Protein AF-0000000066939872 (afdb_homodimer)

Radius of gyration: 22.16 Å; Cα contacts (8 Å, |Δi|>4): 1029; chains: 2; bounding box: 64×75×51 Å

Secondary structure (DSSP, 8-state):
---------HHHHHHHH----HHHHHHHHTSHHHHHHHS-TTEEEE--GGGS--TT-TTHIIIIIT-STTS--EEEEEEESSPPPPPBPPTTT-------SSPPPPPSS-SEEEEEEE-SSTTEEETTEE-HHHHHHHHHHHHHHHHHHTTTT--SS-PPEEEEEEEEEE-SPPBSSEEEEEEEEEEEEETTEEEEEEEEE-TT--EEEEEEEEEEEPP-----/---------HHHHHHHH----HHHHHHHHTSHHHHHHHS-TTEEEE--GGGS--TT-TTHIIIIIT-STTS--EEEEEEESSPPPPPBPPTTT-------SSPPPPPSS-SEEEEEEE-SSTTEEETTEE-HHHHHHHHHHHHHHHHHHTTTT--SS-PPEEEEEEEEEE-SPPBSSEEEEEEEEEEEEETTEEEEEEEEE-TT--EEEEEEEEEEE-------

Nearest PDB structures (foldseek):
  4xy6-assembly1_A  TM=8.902E-01  e=1.119E-06  Streptococcus pneumoniae TIGR4
  4zrb-assembly2_G  TM=8.991E-01  e=2.383E-06  Streptococcus pneumoniae TIGR4
  2fs2-assembly1_B  TM=8.727E-01  e=1.257E-06  Escherichia coli
  4xy5-assembly1_A  TM=7.957E-01  e=1.889E-06  Streptococcus pneumoniae TIGR4
  3lbe-assembly1_B  TM=7.464E-01  e=2.838E-06  Streptococcus mutans UA159

InterPro domains:
  IPR006683 Thioesterase domain [PF03061] (129-207)
  IPR029069 HotDog domain superfamily [SSF54637] (110-216)
  IPR052061 Post-transcriptional expression and antimicrobial biosynthesis protein [PTHR47260] (20-222)

Solvent-accessible surface area (backbone atoms only — not comparable to full-atom values): 23692 Å² total; per-residue (Å²): 132,80,78,72,76,69,54,53,28,55,57,54,52,48,48,73,74,43,69,58,60,63,69,33,51,52,55,39,57,72,35,74,79,54,24,53,61,72,66,34,84,62,40,43,80,41,45,50,74,46,57,44,80,44,93,70,28,27,17,24,22,56,32,45,66,41,44,34,74,30,24,32,60,31,66,46,36,29,35,37,65,84,65,72,78,78,50,78,42,62,87,89,65,82,67,86,66,62,91,65,97,61,84,76,86,73,65,97,70,49,44,24,40,32,43,34,34,34,23,52,45,37,40,11,42,38,65,50,18,47,21,68,24,53,56,46,25,52,46,49,52,51,24,48,48,43,55,53,60,58,44,49,71,46,66,38,77,78,55,56,74,40,70,42,32,40,29,37,41,44,70,43,84,52,57,34,59,41,65,38,37,37,40,15,35,75,76,32,27,46,91,55,34,36,34,24,31,28,34,37,22,44,91,86,66,49,65,21,31,37,36,40,37,33,32,36,49,46,80,72,76,65,83,122,130,80,79,72,77,70,54,51,27,52,57,54,51,48,48,72,74,43,71,58,59,63,69,33,51,52,55,40,58,72,35,74,78,55,24,54,61,71,66,33,84,62,40,42,80,40,45,54,73,46,58,44,78,44,94,70,28,26,16,23,21,56,31,45,67,42,42,34,75,30,24,32,61,30,67,46,34,30,32,37,67,83,65,71,78,75,50,78,41,61,87,89,65,81,68,87,66,63,91,63,96,61,84,77,85,73,64,97,70,48,46,23,42,32,44,35,35,33,24,51,45,37,41,10,42,38,66,49,18,48,20,69,25,53,56,46,25,53,44,48,53,50,24,49,48,44,57,53,59,59,44,46,71,44,65,36,76,79,57,57,73,40,70,41,32,39,28,36,42,46,71,44,84,51,56,35,59,40,66,36,37,34,39,13,33,76,77,32,27,46,91,56,32,38,34,24,32,29,33,37,24,43,92,84,64,50,66,22,33,35,38,41,36,34,33,37,49,47,78,72,76,66,82,121

Structure (mmCIF, N/CA/C/O backbone):
data_AF-0000000066939872-model_v1
#
loop_
_entity.id
_entity.type
_entity.pdbx_description
1 polymer 'Thioesterase domain-containing protein'
#
loop_
_atom_site.group_PDB
_atom_site.id
_atom_site.type_symbol
_atom_site.label_atom_id
_atom_site.label_alt_id
_atom_site.label_comp_id
_atom_site.label_asym_id
_atom_site.label_entity_id
_atom_site.label_seq_id
_atom_site.pdbx_PDB_ins_code
_atom_site.Cartn_x
_atom_site.Cartn_y
_atom_site.Cartn_z
_atom_site.occupancy
_atom_site.B_iso_or_equiv
_atom_site.auth_seq_id
_atom_site.auth_comp_id
_atom_site.auth_asym_id
_atom_site.auth_atom_id
_atom_site.pdbx_PDB_model_num
ATOM 1 N N . MET A 1 1 ? 30.75 38.438 13.039 1 26.16 1 MET A N 1
ATOM 2 C CA . MET A 1 1 ? 29.297 38.344 12.945 1 26.16 1 MET A CA 1
ATOM 3 C C . MET A 1 1 ? 28.891 37 12.352 1 26.16 1 MET A C 1
ATOM 5 O O . MET A 1 1 ? 29.172 36.719 11.18 1 26.16 1 MET A O 1
ATOM 9 N N . SER A 1 2 ? 29.047 35.906 13.109 1 29.03 2 SER A N 1
ATOM 10 C CA . SER A 1 2 ? 29.016 34.5 12.773 1 29.03 2 SER A CA 1
ATOM 11 C C . SER A 1 2 ? 27.719 34.125 12.039 1 29.03 2 SER A C 1
ATOM 13 O O . SER A 1 2 ? 26.625 34.5 12.469 1 29.03 2 SER A O 1
ATOM 15 N N . GLU A 1 3 ? 27.703 34.156 10.727 1 31.55 3 GLU A N 1
ATOM 16 C CA . GLU A 1 3 ? 26.594 33.906 9.805 1 31.55 3 GLU A CA 1
ATOM 17 C C . GLU A 1 3 ? 25.766 32.719 10.242 1 31.55 3 GLU A C 1
ATOM 19 O O . GLU A 1 3 ? 26.297 31.594 10.359 1 31.55 3 GLU A O 1
ATOM 24 N N . GLN A 1 4 ? 24.969 32.812 11.359 1 31.42 4 GLN A N 1
ATOM 25 C CA . GLN A 1 4 ? 23.922 31.906 11.82 1 31.42 4 GLN A CA 1
ATOM 26 C C . GLN A 1 4 ? 23.25 31.203 10.641 1 31.42 4 GLN A C 1
ATOM 28 O O . GLN A 1 4 ? 22.484 31.812 9.898 1 31.42 4 GLN A O 1
ATOM 33 N N . HIS A 1 5 ? 23.891 30.46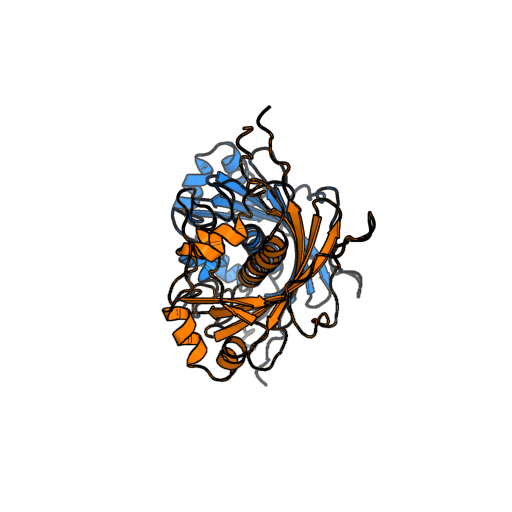9 9.82 1 37.94 5 HIS A N 1
ATOM 34 C CA . HIS A 1 5 ? 23.328 29.641 8.75 1 37.94 5 HIS A CA 1
ATOM 35 C C . HIS A 1 5 ? 22.016 29.016 9.172 1 37.94 5 HIS A C 1
ATOM 37 O O . HIS A 1 5 ? 21.984 28.125 10.031 1 37.94 5 HIS A O 1
ATOM 43 N N . GLY A 1 6 ? 21.031 29.719 9.477 1 40.56 6 GLY A N 1
ATOM 44 C CA . GLY A 1 6 ? 19.672 29.562 9.969 1 40.56 6 GLY A CA 1
ATOM 45 C C . GLY A 1 6 ? 19.062 28.219 9.609 1 40.56 6 GLY A C 1
ATOM 46 O O . GLY A 1 6 ? 19.094 27.812 8.445 1 40.56 6 GLY A O 1
ATOM 47 N N . LYS A 1 7 ? 19.188 27.141 10.414 1 47.28 7 LYS A N 1
ATOM 48 C CA . LYS A 1 7 ? 18.594 25.797 10.492 1 47.28 7 LYS A CA 1
ATOM 49 C C . LYS A 1 7 ? 17.172 25.797 9.93 1 47.28 7 LYS A C 1
ATOM 51 O O . LYS A 1 7 ? 16.234 26.266 10.586 1 47.28 7 LYS A O 1
ATOM 56 N N . THR A 1 8 ? 16.875 26.031 8.625 1 53.91 8 THR A N 1
ATOM 57 C CA . THR A 1 8 ? 15.594 26.25 7.957 1 53.91 8 THR A CA 1
ATOM 58 C C . THR A 1 8 ? 14.68 25.031 8.148 1 53.91 8 THR A C 1
ATOM 60 O O . THR A 1 8 ? 15.141 23.891 8.148 1 53.91 8 THR A O 1
ATOM 63 N N . ASP A 1 9 ? 13.461 25.125 8.812 1 73.62 9 ASP A N 1
ATOM 64 C CA . ASP A 1 9 ? 12.281 24.266 8.891 1 73.62 9 ASP A CA 1
ATOM 65 C C . ASP A 1 9 ? 11.742 23.938 7.504 1 73.62 9 ASP A C 1
ATOM 67 O O . ASP A 1 9 ? 11.047 24.75 6.891 1 73.62 9 ASP A O 1
ATOM 71 N N . PHE A 1 10 ? 12.281 22.891 6.898 1 79.44 10 PHE A N 1
ATOM 72 C CA . PHE A 1 10 ? 11.953 22.5 5.531 1 79.44 10 PHE A CA 1
ATOM 73 C C . PHE A 1 10 ? 10.445 22.547 5.309 1 79.44 10 PHE A C 1
ATOM 75 O O . PHE A 1 10 ? 9.977 23.078 4.301 1 79.44 10 PHE A O 1
ATOM 82 N N . MET A 1 11 ? 9.68 22.094 6.23 1 84.38 11 MET A N 1
ATOM 83 C CA . MET A 1 11 ? 8.234 22.031 6.043 1 84.38 11 MET A CA 1
ATOM 84 C C . MET A 1 11 ? 7.602 23.406 6.148 1 84.38 11 MET A C 1
ATOM 86 O O . MET A 1 11 ? 6.688 23.75 5.395 1 84.38 11 MET A O 1
ATOM 90 N N . ALA A 1 12 ? 8.102 24.141 7.082 1 84.06 12 ALA A N 1
ATOM 91 C CA . ALA A 1 12 ? 7.617 25.516 7.184 1 84.06 12 ALA A CA 1
ATOM 92 C C . ALA A 1 12 ? 7.914 26.297 5.906 1 84.06 12 ALA A C 1
ATOM 94 O O . ALA A 1 12 ? 7.074 27.062 5.426 1 84.06 12 ALA A O 1
ATOM 95 N N . ASP A 1 13 ? 9.109 26.094 5.375 1 86.19 13 ASP A N 1
ATOM 96 C CA . ASP A 1 13 ? 9.5 26.734 4.125 1 86.19 13 ASP A CA 1
ATOM 97 C C . ASP A 1 13 ? 8.617 26.281 2.967 1 86.19 13 ASP A C 1
ATOM 99 O O . ASP A 1 13 ? 8.18 27.094 2.152 1 86.19 13 ASP A O 1
ATOM 103 N N . PHE A 1 14 ? 8.383 25.031 2.938 1 90.06 14 PHE A N 1
ATOM 104 C CA . PHE A 1 14 ? 7.535 24.5 1.881 1 90.06 14 PHE A CA 1
ATOM 105 C C . PHE A 1 14 ? 6.133 25.094 1.952 1 90.06 14 PHE A C 1
ATOM 107 O O . PHE A 1 14 ? 5.605 25.562 0.946 1 90.06 14 PHE A O 1
ATOM 114 N N . ILE A 1 15 ? 5.527 25.078 3.141 1 91.38 15 ILE A N 1
ATOM 115 C CA . ILE A 1 15 ? 4.164 25.547 3.338 1 91.38 15 ILE A CA 1
ATOM 116 C C . ILE A 1 15 ? 4.086 27.047 3.021 1 91.38 15 ILE A C 1
ATOM 118 O O . ILE A 1 15 ? 3.104 27.516 2.441 1 91.38 15 ILE A O 1
ATOM 122 N N . GLY A 1 16 ? 5.082 27.75 3.326 1 91.06 16 GLY A N 1
ATOM 123 C CA . GLY A 1 16 ? 5.105 29.172 3.09 1 91.06 16 GLY A CA 1
ATOM 124 C C . GLY A 1 16 ? 5.305 29.531 1.629 1 91.06 16 GLY A C 1
ATOM 125 O O . GLY A 1 16 ? 4.875 30.609 1.184 1 91.06 16 GLY A O 1
ATOM 126 N N . SER A 1 17 ? 5.922 28.609 0.866 1 93.81 17 SER A N 1
ATOM 127 C CA . SER A 1 17 ? 6.289 28.922 -0.51 1 93.81 17 SER A CA 1
ATOM 128 C C . SER A 1 17 ? 5.336 28.266 -1.502 1 93.81 17 SER A C 1
ATOM 130 O O . SER A 1 17 ? 5.504 28.406 -2.717 1 93.81 17 SER A O 1
ATOM 132 N N . HIS A 1 18 ? 4.395 27.562 -1.016 1 94.81 18 HIS A N 1
ATOM 133 C CA . HIS A 1 18 ? 3.422 26.906 -1.882 1 94.81 18 HIS A CA 1
ATOM 134 C C . HIS A 1 18 ? 1.995 27.234 -1.454 1 94.81 18 HIS A C 1
ATOM 136 O O . HIS A 1 18 ? 1.741 27.516 -0.278 1 94.81 18 HIS A O 1
ATOM 142 N N . SER A 1 19 ? 1.105 27.219 -2.441 1 95.12 19 SER A N 1
ATOM 143 C CA . SER A 1 19 ? -0.31 27.453 -2.17 1 95.12 19 SER A CA 1
ATOM 144 C C . SER A 1 19 ? -1.109 26.156 -2.254 1 95.12 19 SER A C 1
ATOM 146 O O . SER A 1 19 ? -0.688 25.203 -2.908 1 95.12 19 SER A O 1
ATOM 148 N N . ILE A 1 20 ? -2.186 26.156 -1.572 1 96.56 20 ILE A N 1
ATOM 149 C CA . ILE A 1 20 ? -3.107 25.031 -1.704 1 96.56 20 ILE A CA 1
ATOM 150 C C . ILE A 1 20 ? -3.756 25.062 -3.086 1 96.56 20 ILE A C 1
ATOM 152 O O . ILE A 1 20 ? -3.768 26.094 -3.756 1 96.56 20 ILE A O 1
ATOM 156 N N . SER A 1 21 ? -4.227 23.906 -3.564 1 96.19 21 SER A N 1
ATOM 157 C CA . SER A 1 21 ? -4.988 23.844 -4.809 1 96.19 21 SER A CA 1
ATOM 158 C C . SER A 1 21 ? -6.371 24.469 -4.641 1 96.19 21 SER A C 1
ATOM 160 O O . SER A 1 21 ? -7.215 23.938 -3.918 1 96.19 21 SER A O 1
ATOM 162 N N . GLU A 1 22 ? -6.645 25.516 -5.375 1 96.88 22 GLU A N 1
ATOM 163 C CA . GLU A 1 22 ? -7.953 26.156 -5.301 1 96.88 22 GLU A CA 1
ATOM 164 C C . GLU A 1 22 ? -9.039 25.25 -5.883 1 96.88 22 GLU A C 1
ATOM 166 O O . GLU A 1 22 ? -10.18 25.266 -5.41 1 96.88 22 GLU A O 1
ATOM 171 N N . ASP A 1 23 ? -8.664 24.469 -6.883 1 97.75 23 ASP A N 1
ATOM 172 C CA . ASP A 1 23 ? -9.609 23.516 -7.453 1 97.75 23 ASP A CA 1
ATOM 173 C C . ASP A 1 23 ? -10.031 22.469 -6.414 1 97.75 23 ASP A C 1
ATOM 175 O O . ASP A 1 23 ? -11.211 22.156 -6.289 1 97.75 23 ASP A O 1
ATOM 179 N N . ASP A 1 24 ? -9.086 22 -5.676 1 98.38 24 ASP A N 1
ATOM 180 C CA . ASP A 1 24 ? -9.383 21.031 -4.629 1 98.38 24 ASP A CA 1
ATOM 181 C C . ASP A 1 24 ? -10.219 21.656 -3.52 1 98.38 24 ASP A C 1
ATOM 183 O O . ASP A 1 24 ? -11.188 21.062 -3.043 1 98.38 24 ASP A O 1
ATOM 187 N N . ARG A 1 25 ? -9.836 22.859 -3.131 1 98.38 25 ARG A N 1
ATOM 188 C CA . ARG A 1 25 ? -10.578 23.578 -2.098 1 98.38 25 ARG A CA 1
ATOM 189 C C . ARG A 1 25 ? -12.031 23.766 -2.512 1 98.38 25 ARG A C 1
ATOM 191 O O . ARG A 1 25 ? -12.953 23.5 -1.73 1 98.38 25 ARG A O 1
ATOM 198 N N . ARG A 1 26 ? -12.258 24.234 -3.723 1 98.5 26 ARG A N 1
ATOM 199 C CA . ARG A 1 26 ? -13.602 24.484 -4.227 1 98.5 26 ARG A CA 1
ATOM 200 C C . ARG A 1 26 ? -14.406 23.188 -4.285 1 98.5 26 ARG A C 1
ATOM 202 O O . ARG A 1 26 ? -15.594 23.172 -3.945 1 98.5 26 ARG A O 1
ATOM 209 N N . TYR A 1 27 ? -13.75 22.141 -4.715 1 98.69 27 TYR A N 1
ATOM 210 C CA . TYR A 1 27 ? -14.422 20.859 -4.793 1 98.69 27 TYR A CA 1
ATOM 211 C C . TYR A 1 27 ? -14.969 20.438 -3.434 1 98.69 27 TYR A C 1
ATOM 213 O O . TYR A 1 27 ? -16.172 20.172 -3.293 1 98.69 27 TYR A O 1
ATOM 221 N N . PHE A 1 28 ? -14.164 20.422 -2.449 1 98.69 28 PHE A N 1
ATOM 222 C CA . PHE A 1 28 ? -14.57 19.922 -1.145 1 98.69 28 PHE A CA 1
ATOM 223 C C . PHE A 1 28 ? -15.484 20.922 -0.44 1 98.69 28 PHE A C 1
ATOM 225 O O . PHE A 1 28 ? -16.328 20.531 0.367 1 98.69 28 PHE A O 1
ATOM 232 N N . ALA A 1 29 ? -15.336 22.203 -0.708 1 98.44 29 ALA A N 1
ATOM 233 C CA . ALA A 1 29 ? -16.219 23.219 -0.144 1 98.44 29 ALA A CA 1
ATOM 234 C C . ALA A 1 29 ? -17.641 23.062 -0.675 1 98.44 29 ALA A C 1
ATOM 236 O O . ALA A 1 29 ? -18.609 23.5 -0.04 1 98.44 29 ALA A O 1
ATOM 237 N N . SER A 1 30 ? -17.828 22.438 -1.832 1 98.44 30 SER A N 1
ATOM 238 C CA . SER A 1 30 ? -19.125 22.312 -2.49 1 98.44 30 SER A CA 1
ATOM 239 C C . SER A 1 30 ? -19.922 21.141 -1.922 1 98.44 30 SER A C 1
ATOM 241 O O . SER A 1 30 ? -21.094 20.969 -2.242 1 98.44 30 SER A O 1
ATOM 243 N N . ILE A 1 31 ? -19.328 20.344 -1.136 1 97.94 31 ILE A N 1
ATOM 244 C CA . ILE A 1 31 ? -19.953 19.156 -0.543 1 97.94 31 ILE A CA 1
ATOM 245 C C . ILE A 1 31 ? -20.172 19.391 0.95 1 97.94 31 ILE A C 1
ATOM 247 O O . ILE A 1 31 ? -19.234 19.719 1.681 1 97.94 31 ILE A O 1
ATOM 251 N N . GLU A 1 32 ? -21.297 19.156 1.465 1 97.25 32 GLU A N 1
ATOM 252 C CA . GLU A 1 32 ? -21.688 19.531 2.814 1 97.25 32 GLU A CA 1
ATOM 253 C C . GLU A 1 32 ? -20.797 18.891 3.863 1 97.25 32 GLU A C 1
ATOM 255 O O . GLU A 1 32 ? -20.234 19.578 4.711 1 97.25 32 GLU A O 1
ATOM 260 N N . TRP A 1 33 ? -20.609 17.594 3.816 1 97.12 33 TRP A N 1
ATOM 261 C CA . TRP A 1 33 ? -19.922 16.922 4.918 1 97.12 33 TRP A CA 1
ATOM 262 C C . TRP A 1 33 ? -18.422 17.219 4.895 1 97.12 33 TRP A C 1
ATOM 264 O O . TRP A 1 33 ? -17.781 17.234 5.938 1 97.12 33 TRP A O 1
ATOM 274 N N . THR A 1 34 ? -17.828 17.422 3.668 1 97.81 34 THR A N 1
ATOM 275 C CA . THR A 1 34 ? -16.406 17.75 3.627 1 97.81 34 THR A CA 1
ATOM 276 C C . THR A 1 34 ? -16.172 19.219 3.971 1 97.81 34 THR A C 1
ATOM 278 O O . THR A 1 34 ? -15.164 19.562 4.582 1 97.81 34 THR A O 1
ATOM 281 N N . ASN A 1 35 ? -17.094 20.109 3.65 1 97.62 35 ASN A N 1
ATOM 282 C CA . ASN A 1 35 ? -16.969 21.531 3.928 1 97.62 35 ASN A CA 1
ATOM 283 C C . ASN A 1 35 ? -16.875 21.797 5.426 1 97.62 35 ASN A C 1
ATOM 285 O O . ASN A 1 35 ? -16.297 22.812 5.844 1 97.62 35 ASN A O 1
ATOM 289 N N . LYS A 1 36 ? -17.438 20.953 6.199 1 96.25 36 LYS A N 1
ATOM 290 C CA . LYS A 1 36 ? -17.375 21.094 7.652 1 96.25 36 LYS A CA 1
ATOM 291 C C . LYS A 1 36 ? -15.922 21.125 8.133 1 96.25 36 LYS A C 1
ATOM 293 O O . LYS A 1 36 ? -15.602 21.828 9.094 1 96.25 36 LYS A O 1
ATOM 298 N N . TYR A 1 37 ? -15.07 20.391 7.477 1 95.88 37 TYR A N 1
ATOM 299 C CA . TYR A 1 37 ? -13.664 20.344 7.867 1 95.88 37 TYR A CA 1
ATOM 300 C C . TYR A 1 37 ? -12.914 21.578 7.383 1 95.88 37 TYR A C 1
ATOM 302 O O . TYR A 1 37 ? -12.047 22.094 8.086 1 95.88 37 TYR A O 1
ATOM 310 N N . LEU A 1 38 ? -13.328 22.094 6.262 1 96.75 38 LEU A N 1
ATOM 311 C CA . LEU A 1 38 ? -12.727 23.312 5.73 1 96.75 38 LEU A CA 1
ATOM 312 C C . LEU A 1 38 ? -13.086 24.516 6.59 1 96.75 38 LEU A C 1
ATOM 314 O O . LEU A 1 38 ? -12.281 25.438 6.746 1 96.75 38 LEU A O 1
ATOM 318 N N . ALA A 1 39 ? -14.234 24.453 7.164 1 96.88 39 ALA A N 1
ATOM 319 C CA . ALA A 1 39 ? -14.758 25.578 7.926 1 96.88 39 ALA A CA 1
ATOM 320 C C . ALA A 1 39 ? -14.344 25.5 9.391 1 96.88 39 ALA A C 1
ATOM 322 O O . ALA A 1 39 ? -14.586 26.422 10.164 1 96.88 39 ALA A O 1
ATOM 323 N N . ASP A 1 40 ? -13.805 24.359 9.773 1 97.06 40 ASP A N 1
ATOM 324 C CA . ASP A 1 40 ? -13.391 24.188 11.164 1 97.06 40 ASP A CA 1
ATOM 325 C C . ASP A 1 40 ? -12.258 25.141 11.523 1 97.06 40 ASP A C 1
ATOM 327 O O . ASP A 1 40 ? -11.172 25.062 10.945 1 97.06 40 ASP A O 1
ATOM 331 N N . PRO A 1 41 ? -12.438 26.062 12.492 1 97.38 41 PRO A N 1
ATOM 332 C CA . PRO A 1 41 ? -11.422 27.078 12.797 1 97.38 41 PRO A CA 1
ATOM 333 C C . PRO A 1 41 ? -10.18 26.5 13.461 1 97.38 41 PRO A C 1
ATOM 335 O O . PRO A 1 41 ? -9.156 27.172 13.57 1 97.38 41 PRO A O 1
ATOM 338 N N . LEU A 1 42 ? -10.211 25.266 13.891 1 97.56 42 LEU A N 1
ATOM 339 C CA . LEU A 1 42 ? -9.07 24.641 14.547 1 97.56 42 LEU A CA 1
ATOM 340 C C . LEU A 1 42 ? -8.031 24.203 13.523 1 97.56 42 LEU A C 1
ATOM 342 O O . LEU A 1 42 ? -6.887 23.906 13.891 1 97.56 42 LEU A O 1
ATOM 346 N N . TYR A 1 43 ? -8.469 24.141 12.266 1 97.81 43 TYR A N 1
ATOM 347 C CA . TYR A 1 43 ? -7.586 23.609 11.234 1 97.81 43 TYR A CA 1
ATOM 348 C C . TYR A 1 43 ? -7.266 24.672 10.188 1 97.81 43 TYR A C 1
ATOM 350 O O . TYR A 1 43 ? -8.016 25.641 10.031 1 97.81 43 TYR A O 1
ATOM 358 N N . LYS A 1 44 ? -6.156 24.547 9.508 1 97 44 LYS A N 1
ATOM 359 C CA . LYS A 1 44 ? -5.789 25.344 8.352 1 97 44 LYS A CA 1
ATOM 360 C C . LYS A 1 44 ? -5.395 24.469 7.168 1 97 44 LYS A C 1
ATOM 362 O O . LYS A 1 44 ? -4.766 23.422 7.348 1 97 44 LYS A O 1
ATOM 367 N N . ALA A 1 45 ? -5.812 24.844 5.996 1 97.94 45 ALA A N 1
ATOM 368 C CA . ALA A 1 45 ? -5.41 24.141 4.789 1 97.94 45 ALA A CA 1
ATOM 369 C C . ALA A 1 45 ? -3.939 24.391 4.469 1 97.94 45 ALA A C 1
ATOM 371 O O . ALA A 1 45 ? -3.451 25.5 4.605 1 97.94 45 ALA A O 1
ATOM 372 N N . ILE A 1 46 ? -3.238 23.375 4.125 1 96.81 46 ILE A N 1
ATOM 373 C CA . ILE A 1 46 ? -1.834 23.484 3.744 1 96.81 46 ILE A CA 1
ATOM 374 C C . ILE A 1 46 ? -1.599 22.766 2.422 1 96.81 46 ILE A C 1
ATOM 376 O O . ILE A 1 46 ? -2.365 21.875 2.051 1 96.81 46 ILE A O 1
ATOM 380 N N . PRO A 1 47 ? -0.584 23.203 1.688 1 96.5 47 PRO A N 1
ATOM 381 C CA . PRO A 1 47 ? -0.225 22.406 0.514 1 96.5 47 PRO A CA 1
ATOM 382 C C . PRO A 1 47 ? 0.231 20.984 0.88 1 96.5 47 PRO A C 1
ATOM 384 O O . PRO A 1 47 ? 0.874 20.797 1.914 1 96.5 47 PRO A O 1
ATOM 387 N N . THR A 1 48 ? -0.137 20.047 0.086 1 95.38 48 THR A N 1
ATOM 388 C CA . THR A 1 48 ? 0.261 18.672 0.318 1 95.38 48 THR A CA 1
ATOM 389 C C . THR A 1 48 ? 1.616 18.375 -0.323 1 95.38 48 THR A C 1
ATOM 391 O O . THR A 1 48 ? 1.741 18.375 -1.549 1 95.38 48 THR A O 1
ATOM 394 N N . PHE A 1 49 ? 2.572 18.062 0.468 1 93.31 49 PHE A N 1
ATOM 395 C CA . PHE A 1 49 ? 3.961 17.938 0.038 1 93.31 49 PHE A CA 1
ATOM 396 C C . PHE A 1 49 ? 4.082 16.953 -1.118 1 93.31 49 PHE A C 1
ATOM 398 O O . PHE A 1 49 ? 4.723 17.25 -2.131 1 93.31 49 PHE A O 1
ATOM 405 N N . SER A 1 50 ? 3.395 15.836 -1.042 1 96.25 50 SER A N 1
ATOM 406 C CA . SER A 1 50 ? 3.58 14.75 -1.997 1 96.25 50 SER A CA 1
ATOM 407 C C . SER A 1 50 ? 2.799 15 -3.281 1 96.25 50 SER A C 1
ATOM 409 O O . SER A 1 50 ? 2.93 14.25 -4.25 1 96.25 50 SER A O 1
ATOM 411 N N . ARG A 1 51 ? 1.979 16.047 -3.326 1 97.44 51 ARG A N 1
ATOM 412 C CA . ARG A 1 51 ? 1.219 16.375 -4.527 1 97.44 51 ARG A CA 1
ATOM 413 C C . ARG A 1 51 ? 1.952 17.406 -5.375 1 97.44 51 ARG A C 1
ATOM 415 O O . ARG A 1 51 ? 1.475 17.797 -6.445 1 97.44 51 ARG A O 1
ATOM 422 N N . THR A 1 52 ? 3.125 17.781 -4.922 1 95 52 THR A N 1
ATOM 423 C CA . THR A 1 52 ? 3.986 18.688 -5.676 1 95 52 THR A CA 1
ATOM 424 C C . THR A 1 52 ? 5.078 17.906 -6.406 1 95 52 THR A C 1
ATOM 426 O O . THR A 1 52 ? 5.844 17.172 -5.781 1 95 52 THR A O 1
ATOM 429 N N . LEU A 1 53 ? 5.156 18.109 -7.66 1 94.44 53 LEU A N 1
ATOM 430 C CA . LEU A 1 53 ? 6.172 17.438 -8.453 1 94.44 53 LEU A CA 1
ATOM 431 C C . LEU A 1 53 ? 7.559 17.984 -8.148 1 94.44 53 LEU A C 1
ATOM 433 O O . LEU A 1 53 ? 7.734 19.203 -8.008 1 94.44 53 LEU A O 1
ATOM 437 N N . LYS A 1 54 ? 8.484 17.156 -8.008 1 93 54 LYS A N 1
ATOM 438 C CA . LYS A 1 54 ? 9.883 17.5 -7.758 1 93 54 LYS A CA 1
ATOM 439 C C . LYS A 1 54 ? 10.781 17.016 -8.891 1 93 54 LYS A C 1
ATOM 441 O O . LYS A 1 54 ? 10.547 15.945 -9.461 1 93 54 LYS A O 1
ATOM 446 N N . ASP A 1 55 ? 11.828 17.688 -9.133 1 93.69 55 ASP A N 1
ATOM 447 C CA . ASP A 1 55 ? 12.75 17.359 -10.211 1 93.69 55 ASP A CA 1
ATOM 448 C C . ASP A 1 55 ? 13.461 16.031 -9.953 1 93.69 55 ASP A C 1
ATOM 450 O O . ASP A 1 55 ? 13.844 15.328 -10.891 1 93.69 55 ASP A O 1
ATOM 454 N N . THR A 1 56 ? 13.57 15.633 -8.75 1 92.75 56 THR A N 1
ATOM 455 C CA . THR A 1 56 ? 14.297 14.43 -8.375 1 92.75 56 THR A CA 1
ATOM 456 C C . THR A 1 56 ? 13.453 13.188 -8.648 1 92.75 56 THR A C 1
ATOM 458 O O . THR A 1 56 ? 13.961 12.062 -8.594 1 92.75 56 THR A O 1
ATOM 461 N N . GLY A 1 57 ? 12.117 13.352 -8.961 1 93.56 57 GLY A N 1
ATOM 462 C CA . GLY A 1 57 ? 11.203 12.234 -9.117 1 93.56 57 GLY A CA 1
ATOM 463 C C . GLY A 1 57 ? 10.531 11.828 -7.816 1 93.56 57 GLY A C 1
ATOM 464 O O . GLY A 1 57 ? 9.633 10.984 -7.812 1 93.56 57 GLY A O 1
ATOM 465 N N . GLU A 1 58 ? 11.016 12.461 -6.723 1 94.19 58 GLU A N 1
ATOM 466 C CA . GLU A 1 58 ? 10.398 12.203 -5.422 1 94.19 58 GLU A CA 1
ATOM 467 C C . GLU A 1 58 ? 8.898 12.477 -5.457 1 94.19 58 GLU A C 1
ATOM 469 O O . GLU A 1 58 ? 8.461 13.484 -6.02 1 94.19 58 GLU A O 1
ATOM 474 N N . ASP A 1 59 ? 8.086 11.57 -4.895 1 97.12 59 ASP A N 1
ATOM 475 C CA . ASP A 1 59 ? 6.641 11.68 -4.711 1 97.12 59 ASP A CA 1
ATOM 476 C C . ASP A 1 59 ? 5.906 11.609 -6.047 1 97.12 59 ASP A C 1
ATOM 478 O O . ASP A 1 59 ? 4.734 11.984 -6.141 1 97.12 59 ASP A O 1
ATOM 482 N N . TYR A 1 60 ? 6.582 11.164 -7.145 1 98.56 60 TYR A N 1
ATOM 483 C CA . TYR A 1 60 ? 5.953 11.117 -8.461 1 98.56 60 TYR A CA 1
ATOM 484 C C . TYR A 1 60 ? 4.684 10.273 -8.43 1 98.56 60 TYR A C 1
ATOM 486 O O . TYR A 1 60 ? 3.705 10.594 -9.109 1 98.56 60 TYR A O 1
ATOM 494 N N . PHE A 1 61 ? 4.715 9.258 -7.648 1 98.88 61 PHE A N 1
ATOM 495 C CA . PHE A 1 61 ? 3.566 8.359 -7.535 1 98.88 61 PHE A CA 1
ATOM 496 C C . PHE A 1 61 ? 2.316 9.133 -7.129 1 98.88 61 PHE A C 1
ATOM 498 O O . PHE A 1 61 ? 1.296 9.078 -7.82 1 98.88 61 PHE A O 1
ATOM 505 N N . PHE A 1 62 ? 2.32 9.961 -6.094 1 98.75 62 PHE A N 1
ATOM 506 C CA . PHE A 1 62 ? 1.165 10.703 -5.602 1 98.75 62 PHE A CA 1
ATOM 507 C C . PHE A 1 62 ? 0.952 11.977 -6.414 1 98.75 62 PHE A C 1
ATOM 509 O O . PHE A 1 62 ? -0.182 12.43 -6.582 1 98.75 62 PHE A O 1
ATOM 516 N N . ALA A 1 63 ? 2.051 12.539 -6.898 1 98.5 63 ALA A N 1
ATOM 517 C CA . ALA A 1 63 ? 1.957 13.836 -7.562 1 98.5 63 ALA A CA 1
ATOM 518 C C . ALA A 1 63 ? 1.467 13.68 -9 1 98.5 63 ALA A C 1
ATOM 520 O O . ALA A 1 63 ? 0.891 14.617 -9.57 1 98.5 63 ALA A O 1
ATOM 521 N N . ARG A 1 64 ? 1.675 12.438 -9.547 1 98.44 64 ARG A N 1
ATOM 522 C CA . ARG A 1 64 ? 1.367 12.32 -10.969 1 98.44 64 ARG A CA 1
ATOM 523 C C . ARG A 1 64 ? 0.64 11.008 -11.258 1 98.44 64 ARG A C 1
ATOM 525 O O . ARG A 1 64 ? -0.479 11.016 -11.781 1 98.44 64 ARG A O 1
ATOM 532 N N . THR A 1 65 ? 1.144 9.891 -10.938 1 98.88 65 THR A N 1
ATOM 533 C CA . THR A 1 65 ? 0.623 8.594 -11.352 1 98.88 65 THR A CA 1
ATOM 534 C C . THR A 1 65 ? -0.816 8.406 -10.875 1 98.88 65 THR A C 1
ATOM 536 O O . THR A 1 65 ? -1.668 7.934 -11.625 1 98.88 65 THR A O 1
ATOM 539 N N . ILE A 1 66 ? -1.062 8.797 -9.594 1 98.81 66 ILE A N 1
ATOM 540 C CA . ILE A 1 66 ? -2.418 8.578 -9.102 1 98.81 66 ILE A CA 1
ATOM 541 C C . ILE A 1 66 ? -3.109 9.93 -8.883 1 98.81 66 ILE A C 1
ATOM 543 O O . ILE A 1 66 ? -3.98 10.055 -8.023 1 98.81 66 ILE A O 1
ATOM 547 N N . ASN A 1 67 ? -2.658 10.953 -9.539 1 98.56 67 ASN A N 1
ATOM 548 C CA . ASN A 1 67 ? -3.295 12.266 -9.602 1 98.56 67 ASN A CA 1
ATOM 549 C C . ASN A 1 67 ? -4.027 12.477 -10.922 1 98.56 67 ASN A C 1
ATOM 551 O O . ASN A 1 67 ? -3.541 13.195 -11.797 1 98.56 67 ASN A O 1
ATOM 555 N N . SER A 1 68 ? -5.195 11.844 -11.086 1 98.44 68 SER A N 1
ATOM 556 C CA . SER A 1 68 ? -5.984 11.891 -12.312 1 98.44 68 SER A CA 1
ATOM 557 C C . SER A 1 68 ? -7.473 11.727 -12.023 1 98.44 68 SER A C 1
ATOM 559 O O . SER A 1 68 ? -7.855 11.328 -10.922 1 98.44 68 SER A O 1
ATOM 561 N N . PRO A 1 69 ? -8.352 11.961 -12.969 1 98.44 69 PRO A N 1
ATOM 562 C CA . PRO A 1 69 ? -9.797 11.867 -12.742 1 98.44 69 PRO A CA 1
ATOM 563 C C . PRO A 1 69 ? -10.242 10.469 -12.328 1 98.44 69 PRO A C 1
ATOM 565 O O . PRO A 1 69 ? -11.219 10.32 -11.586 1 98.44 69 PRO A O 1
ATOM 568 N N . ASP A 1 70 ? -9.469 9.422 -12.742 1 98.5 70 ASP A N 1
ATOM 569 C CA . ASP A 1 70 ? -9.914 8.062 -12.469 1 98.5 70 ASP A CA 1
ATOM 570 C C . ASP A 1 70 ? -9.148 7.465 -11.281 1 98.5 70 ASP A C 1
ATOM 572 O O . ASP A 1 70 ? -9.328 6.293 -10.953 1 98.5 70 ASP A O 1
ATOM 576 N N . THR A 1 71 ? -8.266 8.234 -10.648 1 98.81 71 THR A N 1
ATOM 577 C CA . THR A 1 71 ? -7.562 7.801 -9.453 1 98.81 71 THR A CA 1
ATOM 578 C C . THR A 1 71 ? -7.891 8.703 -8.273 1 98.81 71 THR A C 1
ATOM 580 O O . THR A 1 71 ? -8.977 8.609 -7.688 1 98.81 71 THR A O 1
ATOM 583 N N . ILE A 1 72 ? -7.055 9.734 -7.957 1 98.88 72 ILE A N 1
ATOM 584 C CA . ILE A 1 72 ? -7.348 10.703 -6.91 1 98.88 72 ILE A CA 1
ATOM 585 C C . ILE A 1 72 ? -7.359 12.109 -7.5 1 98.88 72 ILE A C 1
ATOM 587 O O . ILE A 1 72 ? -6.344 12.812 -7.469 1 98.88 72 ILE A O 1
ATOM 591 N N . PRO A 1 73 ? -8.5 12.539 -7.965 1 98.81 73 PRO A N 1
ATOM 592 C CA . PRO A 1 73 ? -8.555 13.82 -8.664 1 98.81 73 PRO A CA 1
ATOM 593 C C . PRO A 1 73 ? -8.453 15.016 -7.711 1 98.81 73 PRO A C 1
ATOM 595 O O . PRO A 1 73 ? -8.031 16.094 -8.117 1 98.81 73 PRO A O 1
ATOM 598 N N . HIS A 1 74 ? -8.898 14.883 -6.453 1 98.81 74 HIS A N 1
ATOM 599 C CA . HIS A 1 74 ? -8.844 15.969 -5.477 1 98.81 74 HIS A CA 1
ATOM 600 C C . HIS A 1 74 ? -8.281 15.477 -4.145 1 98.81 74 HIS A C 1
ATOM 602 O O . HIS A 1 74 ? -8.664 14.414 -3.658 1 98.81 74 HIS A O 1
ATOM 608 N N . LEU A 1 75 ? -7.41 16.188 -3.637 1 98.81 75 LEU A N 1
ATOM 609 C CA . LEU A 1 75 ? -6.746 15.938 -2.361 1 98.81 75 LEU A CA 1
ATOM 610 C C . LEU A 1 75 ? -6.422 17.25 -1.653 1 98.81 75 LEU A C 1
ATOM 612 O O . LEU A 1 75 ? -5.797 18.141 -2.238 1 98.81 75 LEU A O 1
ATOM 616 N N . LEU A 1 76 ? -6.906 17.438 -0.443 1 98.69 76 LEU A N 1
ATOM 617 C CA . LEU A 1 76 ? -6.664 18.641 0.331 1 98.69 76 LEU A CA 1
ATOM 618 C C . LEU A 1 76 ? -6.258 18.312 1.762 1 98.69 76 LEU A C 1
ATOM 620 O O . LEU A 1 76 ? -6.973 17.578 2.457 1 98.69 76 LEU A O 1
ATOM 624 N N . SER A 1 77 ? -5.109 18.812 2.197 1 98.5 77 SER A N 1
ATOM 625 C CA . SER A 1 77 ? -4.586 18.547 3.535 1 98.5 77 SER A CA 1
ATOM 626 C C . SER A 1 77 ? -4.934 19.688 4.488 1 98.5 77 SER A C 1
ATOM 628 O O . SER A 1 77 ? -4.789 20.859 4.141 1 98.5 77 SER A O 1
ATOM 630 N N . LEU A 1 78 ? -5.387 19.328 5.656 1 98.31 78 LEU A N 1
ATOM 631 C CA . LEU A 1 78 ? -5.629 20.266 6.754 1 98.31 78 LEU A CA 1
ATOM 632 C C . LEU A 1 78 ? -4.785 19.891 7.973 1 98.31 78 LEU A C 1
ATOM 634 O O . LEU A 1 78 ? -4.668 18.719 8.328 1 98.31 78 LEU A O 1
ATOM 638 N N . GLN A 1 79 ? -4.195 20.844 8.547 1 96.94 79 GLN A N 1
ATOM 639 C CA . GLN A 1 79 ? -3.369 20.672 9.742 1 96.94 79 GLN A CA 1
ATOM 640 C C . GLN A 1 79 ? -3.969 21.406 10.938 1 96.94 79 GLN A C 1
ATOM 642 O O . GLN A 1 79 ? -4.469 22.531 10.797 1 96.94 79 GLN A O 1
ATOM 647 N N . LEU A 1 80 ? -3.992 20.766 12.047 1 96.38 80 LEU A N 1
ATOM 648 C CA . LEU A 1 80 ? -4.32 21.469 13.281 1 96.38 80 LEU A CA 1
ATOM 649 C C . LEU A 1 80 ? -3.436 22.688 13.461 1 96.38 80 LEU A C 1
ATOM 651 O O . LEU A 1 80 ? -2.219 22.625 13.273 1 96.38 80 LEU A O 1
ATOM 655 N N . LYS A 1 81 ? -4.027 23.828 13.781 1 94.5 81 LYS A N 1
ATOM 656 C CA . LYS A 1 81 ? -3.279 25.078 13.93 1 94.5 81 LYS A CA 1
ATOM 657 C C . LYS A 1 81 ? -2.338 25.016 15.125 1 94.5 81 LYS A C 1
ATOM 659 O O . LYS A 1 81 ? -1.175 25.422 15.031 1 94.5 81 LYS A O 1
ATOM 664 N N . ASP A 1 82 ? -2.873 24.562 16.234 1 88.75 82 ASP A N 1
ATOM 665 C CA . ASP A 1 82 ? -2.051 24.359 17.422 1 88.75 82 ASP A CA 1
ATOM 666 C C . ASP A 1 82 ? -1.405 22.969 17.406 1 88.75 82 ASP A C 1
ATOM 668 O O . ASP A 1 82 ? -1.859 22.078 18.125 1 88.75 82 ASP A O 1
ATOM 672 N N . TYR A 1 83 ? -0.388 22.844 16.578 1 82.69 83 TYR A N 1
ATOM 673 C CA . TYR A 1 83 ? 0.261 21.547 16.375 1 82.69 83 TYR A CA 1
ATOM 674 C C . TYR A 1 83 ? 1.097 21.172 17.594 1 82.69 83 TYR A C 1
ATOM 676 O O . TYR A 1 83 ? 1.99 21.922 18 1 82.69 83 TYR A O 1
ATOM 684 N N . PRO A 1 84 ? 0.798 20.109 18.203 1 79.38 84 PRO A N 1
ATOM 685 C CA . PRO A 1 84 ? 1.472 19.781 19.453 1 79.38 84 PRO A CA 1
ATOM 686 C C . PRO A 1 84 ? 2.932 19.375 19.25 1 79.38 84 PRO A C 1
ATOM 688 O O . PRO A 1 84 ? 3.318 18.969 18.156 1 79.38 84 PRO A O 1
ATOM 691 N N . ASN A 1 85 ? 3.738 19.5 20.328 1 78.44 85 ASN A N 1
ATOM 692 C CA . ASN A 1 85 ? 5.074 18.922 20.344 1 78.44 85 ASN A CA 1
ATOM 693 C C . ASN A 1 85 ? 5.02 17.406 20.578 1 78.44 85 ASN A C 1
ATOM 695 O O . ASN A 1 85 ? 4.25 16.938 21.422 1 78.44 85 ASN A O 1
ATOM 699 N N . PRO A 1 86 ? 5.738 16.781 19.75 1 76.5 86 PRO A N 1
ATOM 700 C CA . PRO A 1 86 ? 5.652 15.328 19.906 1 76.5 86 PRO A CA 1
ATOM 701 C C . PRO A 1 86 ? 6.141 14.859 21.281 1 76.5 86 PRO A C 1
ATOM 703 O O . PRO A 1 86 ? 7.176 15.32 21.766 1 76.5 86 PRO A O 1
ATOM 706 N N . PRO A 1 87 ? 5.332 14.055 21.938 1 74.25 87 PRO A N 1
ATOM 707 C CA . PRO A 1 87 ? 5.781 13.492 23.203 1 74.25 87 PRO A CA 1
ATOM 708 C C . PRO A 1 87 ? 6.949 12.523 23.031 1 74.25 87 PRO A C 1
ATOM 710 O O . PRO A 1 87 ? 6.922 11.664 22.156 1 74.25 87 PRO A O 1
ATOM 713 N N . GLU A 1 88 ? 8.055 12.805 23.75 1 85.62 88 GLU A N 1
ATOM 714 C CA . GLU A 1 88 ? 9.133 11.812 23.766 1 85.62 88 GLU A CA 1
ATOM 715 C C . GLU A 1 88 ? 8.727 10.57 24.547 1 85.62 88 GLU A C 1
ATOM 717 O O . GLU A 1 88 ? 8.32 10.672 25.703 1 85.62 88 GLU A O 1
ATOM 722 N N . SER A 1 89 ? 8.805 9.438 23.875 1 88.19 89 SER A N 1
ATOM 723 C CA . SER A 1 89 ? 8.484 8.172 24.531 1 88.19 89 SER A CA 1
ATOM 724 C C . SER A 1 89 ? 9.727 7.555 25.172 1 88.19 89 SER A C 1
ATOM 726 O O . SER A 1 89 ? 10.836 7.695 24.656 1 88.19 89 SER A O 1
ATOM 728 N N . PRO A 1 90 ? 9.477 6.941 26.344 1 86.19 90 PRO A N 1
ATOM 729 C CA . PRO A 1 90 ? 10.609 6.215 26.922 1 86.19 90 PRO A CA 1
ATOM 730 C C . PRO A 1 90 ? 11.172 5.156 25.969 1 86.19 90 PRO A C 1
ATOM 732 O O . PRO A 1 90 ? 10.438 4.59 25.156 1 86.19 90 PRO A O 1
ATOM 735 N N . LYS A 1 91 ? 12.445 4.988 26.188 1 85.19 91 LYS A N 1
ATOM 736 C CA . LYS A 1 91 ? 13.148 4.043 25.328 1 85.19 91 LYS A CA 1
ATOM 737 C C . LYS A 1 91 ? 12.484 2.668 25.375 1 85.19 91 LYS A C 1
ATOM 739 O O . LYS A 1 91 ? 12.156 2.16 26.438 1 85.19 91 LYS A O 1
ATOM 744 N N . GLY A 1 92 ? 12.18 2.152 24.203 1 85.25 92 GLY A N 1
ATOM 745 C CA . GLY A 1 92 ? 11.688 0.79 24.094 1 85.25 92 GLY A CA 1
ATOM 746 C C . GLY A 1 92 ? 10.172 0.692 24.188 1 85.25 92 GLY A C 1
ATOM 747 O O . GLY A 1 92 ? 9.609 -0.399 24.078 1 85.25 92 GLY A O 1
ATOM 748 N N . GLN A 1 93 ? 9.469 1.766 24.344 1 83.06 93 GLN A N 1
ATOM 749 C CA . GLN A 1 93 ? 8.023 1.716 24.578 1 83.06 93 GLN A CA 1
ATOM 750 C C . GLN A 1 93 ? 7.25 1.938 23.281 1 83.06 93 GLN A C 1
ATOM 752 O O . GLN A 1 93 ? 6.07 1.586 23.188 1 83.06 93 GLN A O 1
ATOM 757 N N . LEU A 1 94 ? 7.848 2.525 22.391 1 87.94 94 LEU A N 1
ATOM 758 C CA . LEU A 1 94 ? 7.176 2.779 21.125 1 87.94 94 LEU A CA 1
ATOM 759 C C . LEU A 1 94 ? 7.176 1.532 20.25 1 87.94 94 LEU A C 1
ATOM 761 O O . LEU A 1 94 ? 8.219 1.146 19.719 1 87.94 94 LEU A O 1
ATOM 765 N N . LYS A 1 95 ? 6.039 0.871 20.156 1 84.38 95 LYS A N 1
ATOM 766 C CA . LYS A 1 95 ? 5.934 -0.379 19.406 1 84.38 95 LYS A CA 1
ATOM 767 C C . LYS A 1 95 ? 4.691 -0.387 18.531 1 84.38 95 LYS A C 1
ATOM 769 O O . LYS A 1 95 ? 3.652 0.155 18.906 1 84.38 95 LYS A O 1
ATOM 774 N N . LEU A 1 96 ? 4.918 -0.992 17.438 1 84.94 96 LEU A N 1
ATOM 775 C CA . LEU A 1 96 ? 3.775 -1.201 16.562 1 84.94 96 LEU A CA 1
ATOM 776 C C . LEU A 1 96 ? 2.799 -2.203 17.156 1 84.94 96 LEU A C 1
ATOM 778 O O . LEU A 1 96 ? 3.215 -3.217 17.734 1 84.94 96 LEU A O 1
ATOM 782 N N . ARG A 1 97 ? 1.602 -1.796 17.094 1 76.69 97 ARG A N 1
ATOM 783 C CA . ARG A 1 97 ? 0.568 -2.721 17.547 1 76.69 97 ARG A CA 1
ATOM 784 C C . ARG A 1 97 ? 0.14 -3.658 16.422 1 76.69 97 ARG A C 1
ATOM 786 O O . ARG A 1 97 ? 0.267 -3.32 15.242 1 76.69 97 ARG A O 1
ATOM 793 N N . THR A 1 98 ? -0.209 -4.898 16.906 1 65.81 98 THR A N 1
ATOM 794 C CA . THR A 1 98 ? -0.806 -5.805 15.93 1 65.81 98 THR A CA 1
ATOM 795 C C . THR A 1 98 ? -2.299 -5.527 15.773 1 65.81 98 THR A C 1
ATOM 797 O O . THR A 1 98 ? -2.838 -4.625 16.422 1 65.81 98 THR A O 1
ATOM 800 N N . ASN A 1 99 ? -2.924 -6.434 15.094 1 63.97 99 ASN A N 1
ATOM 801 C CA . ASN A 1 99 ? -4.336 -6.328 14.742 1 63.97 99 ASN A CA 1
ATOM 802 C C . ASN A 1 99 ? -5.223 -6.293 15.984 1 63.97 99 ASN A C 1
ATOM 804 O O . ASN A 1 99 ? -4.934 -6.969 16.969 1 63.97 99 ASN A O 1
ATOM 808 N N . HIS A 1 100 ? -6.07 -5.32 15.836 1 72.88 100 HIS A N 1
ATOM 809 C CA . HIS A 1 100 ? -7.027 -5.105 16.906 1 72.88 100 HIS A CA 1
ATOM 810 C C . HIS A 1 100 ? -8.461 -5.273 16.422 1 72.88 100 HIS A C 1
ATOM 812 O O . HIS A 1 100 ? -8.773 -4.941 15.273 1 72.88 100 HIS A O 1
ATOM 818 N N . SER A 1 101 ? -9.281 -5.801 17.219 1 79.88 101 SER A N 1
ATOM 819 C CA . SER A 1 101 ? -10.656 -6.141 16.859 1 79.88 101 SER A CA 1
ATOM 820 C C . SER A 1 101 ? -11.516 -4.891 16.734 1 79.88 101 SER A C 1
ATOM 822 O O . SER A 1 101 ? -12.422 -4.84 15.891 1 79.88 101 SER A O 1
ATOM 824 N N . GLU A 1 102 ? -11.227 -3.865 17.531 1 87.31 102 GLU A N 1
ATOM 825 C CA . GLU A 1 102 ? -12 -2.631 17.484 1 87.31 102 GLU A CA 1
ATOM 826 C C . GLU A 1 102 ? -11.18 -1.489 16.891 1 87.31 102 GLU A C 1
ATOM 828 O O . GLU A 1 102 ? -9.961 -1.452 17.031 1 87.31 102 GLU A O 1
ATOM 833 N N . PRO A 1 103 ? -11.922 -0.644 16.219 1 92.62 103 PRO A N 1
ATOM 834 C CA . PRO A 1 103 ? -11.195 0.523 15.711 1 92.62 103 PRO A CA 1
ATOM 835 C C . PRO A 1 103 ? -10.477 1.301 16.812 1 92.62 103 PRO A C 1
ATOM 837 O O . PRO A 1 103 ? -11 1.422 17.922 1 92.62 103 PRO A O 1
ATOM 840 N N . THR A 1 104 ? -9.336 1.792 16.5 1 94.56 104 THR A N 1
ATOM 841 C CA . THR A 1 104 ? -8.555 2.6 17.438 1 94.56 104 THR A CA 1
ATOM 842 C C . THR A 1 104 ? -9.281 3.904 17.75 1 94.56 104 THR A C 1
ATOM 844 O O . THR A 1 104 ? -9.844 4.543 16.859 1 94.56 104 THR A O 1
ATOM 847 N N . GLU A 1 105 ? -9.281 4.258 18.969 1 94.75 105 GLU A N 1
ATOM 848 C CA . GLU A 1 105 ? -9.891 5.527 19.359 1 94.75 105 GLU A CA 1
ATOM 849 C C . GLU A 1 105 ? -9.109 6.707 18.781 1 94.75 105 GLU A C 1
ATOM 851 O O . GLU A 1 105 ? -7.887 6.773 18.922 1 94.75 105 GLU A O 1
ATOM 856 N N . VAL A 1 106 ? -9.758 7.523 18.141 1 95.88 106 VAL A N 1
ATOM 857 C CA . VAL A 1 106 ? -9.156 8.703 17.531 1 95.88 106 VAL A CA 1
ATOM 858 C C . VAL A 1 106 ? -9.18 9.867 18.531 1 95.88 106 VAL A C 1
ATOM 860 O O . VAL A 1 106 ? -10.141 10.023 19.281 1 95.88 106 VAL A O 1
ATOM 863 N N . PRO A 1 107 ? -8.125 10.719 18.609 1 95.31 107 PRO A N 1
ATOM 864 C CA . PRO A 1 107 ? -8.188 11.922 19.438 1 95.31 107 PRO A CA 1
ATOM 865 C C . PRO A 1 107 ? -9.281 12.891 19 1 95.31 107 PRO A C 1
ATOM 867 O O . PRO A 1 107 ? -9.688 12.883 17.844 1 95.31 107 PRO A O 1
ATOM 870 N N . GLN A 1 108 ? -9.703 13.695 19.922 1 94.56 108 GLN A N 1
ATOM 871 C CA . GLN A 1 108 ? -10.758 14.664 19.656 1 94.56 108 GLN A CA 1
ATOM 872 C C . GLN A 1 108 ? -10.398 15.539 18.453 1 94.56 108 GLN A C 1
ATOM 874 O O . GLN A 1 108 ? -11.266 15.875 17.641 1 94.56 108 GLN A O 1
ATOM 879 N N . HIS A 1 109 ? -9.141 15.875 18.422 1 95.69 109 HIS A N 1
ATOM 880 C CA . HIS A 1 109 ? -8.633 16.688 17.328 1 95.69 109 HIS A CA 1
ATOM 881 C C . HIS A 1 109 ? -7.426 16.047 16.656 1 95.69 109 HIS A C 1
ATOM 883 O O . HIS A 1 109 ? -6.285 16.328 17.031 1 95.69 109 HIS A O 1
ATOM 889 N N . PRO A 1 110 ? -7.723 15.172 15.648 1 96.75 110 PRO A N 1
ATOM 890 C CA . PRO A 1 110 ? -6.566 14.625 14.938 1 96.75 110 PRO A CA 1
ATOM 891 C C . PRO A 1 110 ? -5.652 15.703 14.367 1 96.75 110 PRO A C 1
ATOM 893 O O . PRO A 1 110 ? -6.125 16.781 13.969 1 96.75 110 PRO A O 1
ATOM 896 N N . GLU A 1 111 ? -4.41 15.422 14.336 1 96.38 111 GLU A N 1
ATOM 897 C CA . GLU A 1 111 ? -3.414 16.438 14 1 96.38 111 GLU A CA 1
ATOM 898 C C . GLU A 1 111 ? -3.486 16.812 12.523 1 96.38 111 GLU A C 1
ATOM 900 O O . GLU A 1 111 ? -3.283 17.969 12.164 1 96.38 111 GLU A O 1
ATOM 905 N N . CYS A 1 112 ? -3.689 15.797 11.703 1 97.38 112 CYS A N 1
ATOM 906 C CA . CYS A 1 112 ? -3.816 16.016 10.266 1 97.38 112 CYS A CA 1
ATOM 907 C C . CYS A 1 112 ? -5.094 15.375 9.734 1 97.38 112 CYS A C 1
ATOM 909 O O . CYS A 1 112 ? -5.434 14.25 10.102 1 97.38 112 CYS A O 1
ATOM 911 N N . VAL A 1 113 ? -5.797 16.125 8.938 1 98.19 113 VAL A N 1
ATOM 912 C CA . VAL A 1 113 ? -7.004 15.68 8.25 1 98.19 113 VAL A CA 1
ATOM 913 C C . VAL A 1 113 ? -6.855 15.906 6.746 1 98.19 113 VAL A C 1
ATOM 915 O O . VAL A 1 113 ? -6.621 17.031 6.305 1 98.19 113 VAL A O 1
ATOM 918 N N . VAL A 1 114 ? -7.012 14.852 5.996 1 98.81 114 VAL A N 1
ATOM 919 C CA . VAL A 1 114 ? -6.871 14.977 4.551 1 98.81 114 VAL A CA 1
ATOM 920 C C . VAL A 1 114 ? -8.148 14.5 3.863 1 98.81 114 VAL A C 1
ATOM 922 O O . VAL A 1 114 ? -8.625 13.398 4.117 1 98.81 114 VAL A O 1
ATOM 925 N N . LEU A 1 115 ? -8.695 15.375 3.076 1 98.81 115 LEU A N 1
ATOM 926 C CA . LEU A 1 115 ? -9.852 15.039 2.25 1 98.81 115 LEU A CA 1
ATOM 927 C C . LEU A 1 115 ? -9.406 14.5 0.892 1 98.81 115 LEU A C 1
ATOM 929 O O . LEU A 1 115 ? -8.57 15.109 0.224 1 98.81 115 LEU A O 1
ATOM 933 N N . LEU A 1 116 ? -9.938 13.336 0.516 1 98.81 116 LEU A N 1
ATOM 934 C CA . LEU A 1 116 ? -9.617 12.711 -0.76 1 98.81 116 LEU A CA 1
ATOM 935 C C . LEU A 1 116 ? -10.883 12.398 -1.548 1 98.81 116 LEU A C 1
ATOM 937 O O . LEU A 1 116 ? -11.836 11.844 -0.999 1 98.81 116 LEU A O 1
ATOM 941 N N . SER A 1 117 ? -10.867 12.789 -2.816 1 98.88 117 SER A N 1
ATOM 942 C CA . SER A 1 117 ? -11.797 12.211 -3.779 1 98.88 117 SER A CA 1
ATOM 943 C C . SER A 1 117 ? -11.148 11.055 -4.539 1 98.88 117 SER A C 1
ATOM 945 O O . SER A 1 117 ? -10.062 11.195 -5.094 1 98.88 117 SER A O 1
ATOM 947 N N . ILE A 1 118 ? -11.805 9.914 -4.496 1 98.88 118 ILE A N 1
ATOM 948 C CA . ILE A 1 118 ? -11.305 8.742 -5.199 1 98.88 118 ILE A CA 1
ATOM 949 C C . ILE A 1 118 ? -12.148 8.484 -6.445 1 98.88 118 ILE A C 1
ATOM 951 O O . ILE A 1 118 ? -13.359 8.289 -6.352 1 98.88 118 ILE A O 1
ATOM 955 N N . GLY A 1 119 ? -11.484 8.477 -7.578 1 98.69 119 GLY A N 1
ATOM 956 C CA . GLY A 1 119 ? -12.148 8.164 -8.836 1 98.69 119 GLY A CA 1
ATOM 957 C C . GLY A 1 119 ? -12.156 6.684 -9.148 1 98.69 119 GLY A C 1
ATOM 958 O O . GLY A 1 119 ? -11.734 5.863 -8.336 1 98.69 119 GLY A O 1
ATOM 959 N N . ARG A 1 120 ? -12.688 6.301 -10.195 1 98.19 120 ARG A N 1
ATOM 960 C CA . ARG A 1 120 ? -12.734 4.934 -10.703 1 98.19 120 ARG A CA 1
ATOM 961 C C . ARG A 1 120 ? -12.508 4.902 -12.211 1 98.19 120 ARG A C 1
ATOM 963 O O . ARG A 1 120 ? -12.773 5.887 -12.906 1 98.19 120 ARG A O 1
ATOM 970 N N . PRO A 1 121 ? -11.938 3.773 -12.672 1 98.62 121 PRO A N 1
ATOM 971 C CA . PRO A 1 121 ? -11.57 2.553 -11.945 1 98.62 121 PRO A CA 1
ATOM 972 C C . PRO A 1 121 ? -10.086 2.486 -11.609 1 98.62 121 PRO A C 1
ATOM 974 O O . PRO A 1 121 ? -9.586 1.429 -11.227 1 98.62 121 PRO A O 1
ATOM 977 N N . GLY A 1 122 ? -9.383 3.555 -11.672 1 98.81 122 GLY A N 1
ATOM 978 C CA . GLY A 1 122 ? -7.93 3.592 -11.719 1 98.81 122 GLY A CA 1
ATOM 979 C C . GLY A 1 122 ? -7.273 2.953 -10.516 1 98.81 122 GLY A C 1
ATOM 980 O O . GLY A 1 122 ? -6.133 2.492 -10.586 1 98.81 122 GLY A O 1
ATOM 981 N N . LEU A 1 123 ? -8.016 2.922 -9.383 1 98.88 123 LEU A N 1
ATOM 982 C CA . LEU A 1 123 ? -7.414 2.377 -8.172 1 98.88 123 LEU A CA 1
ATOM 983 C C . LEU A 1 123 ? -8.117 1.091 -7.746 1 98.88 123 LEU A C 1
ATOM 985 O O . LEU A 1 123 ? -7.848 0.557 -6.672 1 98.88 123 LEU A O 1
ATOM 989 N N . ASP A 1 124 ? -8.992 0.528 -8.594 1 98.62 124 ASP A N 1
ATOM 990 C CA . ASP A 1 124 ? -9.836 -0.605 -8.219 1 98.62 124 ASP A CA 1
ATOM 991 C C . ASP A 1 124 ? -9.016 -1.892 -8.141 1 98.62 124 ASP A C 1
ATOM 993 O O . ASP A 1 124 ? -8.25 -2.209 -9.055 1 98.62 124 ASP A O 1
ATOM 997 N N . GLY A 1 125 ? -9.172 -2.584 -6.988 1 97.62 125 GLY A N 1
ATOM 998 C CA . GLY A 1 125 ? -8.75 -3.971 -6.855 1 97.62 125 GLY A CA 1
ATOM 999 C C . GLY A 1 125 ? -9.891 -4.957 -7.031 1 97.62 125 GLY A C 1
ATOM 1000 O O . GLY A 1 125 ? -9.703 -6.035 -7.598 1 97.62 125 GLY A O 1
ATOM 1001 N N . HIS A 1 126 ? -11.062 -4.613 -6.496 1 95.62 126 HIS A N 1
ATOM 1002 C CA . HIS A 1 126 ? -12.352 -5.258 -6.699 1 95.62 126 HIS A CA 1
ATOM 1003 C C . HIS A 1 126 ? -13.312 -4.34 -7.449 1 95.62 126 HIS A C 1
ATOM 1005 O O . HIS A 1 126 ? -13.039 -3.148 -7.613 1 95.62 126 HIS A O 1
ATOM 1011 N N . PRO A 1 127 ? -14.375 -4.93 -7.945 1 95.81 127 PRO A N 1
ATOM 1012 C CA . PRO A 1 127 ? -15.336 -4.027 -8.594 1 95.81 127 PRO A CA 1
ATOM 1013 C C . PRO A 1 127 ? -15.82 -2.918 -7.66 1 95.81 127 PRO A C 1
ATOM 1015 O O . PRO A 1 127 ? -16.422 -3.199 -6.621 1 95.81 127 PRO A O 1
ATOM 1018 N N . GLU A 1 128 ? -15.438 -1.677 -7.988 1 97.88 128 GLU A N 1
ATOM 1019 C CA . GLU A 1 128 ? -15.898 -0.474 -7.301 1 97.88 128 GLU A CA 1
ATOM 1020 C C . GLU A 1 128 ? -15.336 -0.403 -5.883 1 97.88 128 GLU A C 1
ATOM 1022 O O . GLU A 1 128 ? -15.977 0.156 -4.988 1 97.88 128 GLU A O 1
ATOM 1027 N N . VAL A 1 129 ? -14.242 -1.024 -5.645 1 98 129 VAL A N 1
ATOM 1028 C CA . VAL A 1 129 ? -13.531 -0.996 -4.371 1 98 129 VAL A CA 1
ATOM 1029 C C . VAL A 1 129 ? -12.039 -0.782 -4.617 1 98 129 VAL A C 1
ATOM 1031 O O . VAL A 1 129 ? -11.438 -1.464 -5.449 1 98 129 VAL A O 1
ATOM 1034 N N . ILE A 1 130 ? -11.453 0.156 -3.906 1 98.56 130 ILE A N 1
ATOM 1035 C CA . ILE A 1 130 ? -10.031 0.428 -4.086 1 98.56 130 ILE A CA 1
ATOM 1036 C C . ILE A 1 130 ? -9.219 -0.824 -3.758 1 98.56 130 ILE A C 1
ATOM 1038 O O . ILE A 1 130 ? -9.656 -1.659 -2.961 1 98.56 130 ILE A O 1
ATOM 1042 N N . HIS A 1 131 ? -8.133 -1.012 -4.41 1 98.62 131 HIS A N 1
ATOM 1043 C CA . HIS A 1 131 ? -7.18 -2.053 -4.055 1 98.62 131 HIS A CA 1
ATOM 1044 C C . HIS A 1 131 ? -6.699 -1.895 -2.615 1 98.62 131 HIS A C 1
ATOM 1046 O O . HIS A 1 131 ? -6.402 -0.781 -2.174 1 98.62 131 HIS A O 1
ATOM 1052 N N . GLY A 1 132 ? -6.645 -2.965 -1.799 1 98.25 132 GLY A N 1
ATOM 1053 C CA . GLY A 1 132 ? -6.164 -2.898 -0.429 1 98.25 132 GLY A CA 1
ATOM 1054 C C . GLY A 1 132 ? -4.801 -2.242 -0.309 1 98.25 132 GLY A C 1
ATOM 1055 O O . GLY A 1 132 ? -4.551 -1.479 0.626 1 98.25 132 GLY A O 1
ATOM 1056 N N . GLY A 1 133 ? -3.912 -2.551 -1.203 1 98.5 133 GLY A N 1
ATOM 1057 C CA . GLY A 1 133 ? -2.602 -1.923 -1.232 1 98.5 133 GLY A CA 1
ATOM 1058 C C . GLY A 1 133 ? -2.662 -0.418 -1.413 1 98.5 133 GLY A C 1
ATOM 1059 O O . GLY A 1 133 ? -1.807 0.309 -0.905 1 98.5 133 GLY A O 1
ATOM 1060 N N . MET A 1 134 ? -3.613 0.067 -2.156 1 98.75 134 MET A N 1
ATOM 1061 C CA . MET A 1 134 ? -3.756 1.508 -2.346 1 98.75 134 MET A CA 1
ATOM 1062 C C . MET A 1 134 ? -4.273 2.176 -1.078 1 98.75 134 MET A C 1
ATOM 1064 O O . MET A 1 134 ? -3.885 3.301 -0.76 1 98.75 134 MET A O 1
ATOM 1068 N N . ALA A 1 135 ? -5.215 1.499 -0.373 1 98.88 135 ALA A N 1
ATOM 1069 C CA . ALA A 1 135 ? -5.617 2.02 0.931 1 98.88 135 ALA A CA 1
ATOM 1070 C C . ALA A 1 135 ? -4.418 2.164 1.859 1 98.88 135 ALA A C 1
ATOM 1072 O O . ALA A 1 135 ? -4.277 3.174 2.555 1 98.88 135 ALA A O 1
ATOM 1073 N N . CYS A 1 136 ? -3.561 1.186 1.814 1 98.62 136 CYS A N 1
ATOM 1074 C CA . CYS A 1 136 ? -2.328 1.237 2.596 1 98.62 136 CYS A CA 1
ATOM 1075 C C . CYS A 1 136 ? -1.455 2.406 2.16 1 98.62 136 CYS A C 1
ATOM 1077 O O . CYS A 1 136 ? -0.92 3.135 3 1 98.62 136 CYS A O 1
ATOM 1079 N N . ALA A 1 137 ? -1.295 2.58 0.874 1 98.88 137 ALA A N 1
ATOM 1080 C CA . ALA A 1 137 ? -0.448 3.65 0.352 1 98.88 137 ALA A CA 1
ATOM 1081 C C . ALA A 1 137 ? -0.96 5.02 0.79 1 98.88 137 ALA A C 1
ATOM 1083 O O . ALA A 1 137 ? -0.172 5.902 1.139 1 98.88 137 ALA A O 1
ATOM 1084 N N . ILE A 1 138 ? -2.289 5.188 0.753 1 98.88 138 ILE A N 1
ATOM 1085 C CA . ILE A 1 138 ? -2.906 6.434 1.188 1 98.88 138 ILE A CA 1
ATOM 1086 C C . ILE A 1 138 ? -2.588 6.684 2.66 1 98.88 138 ILE A C 1
ATOM 1088 O O . ILE A 1 138 ? -2.137 7.77 3.031 1 98.88 138 ILE A O 1
ATOM 1092 N N . LEU A 1 139 ? -2.76 5.664 3.473 1 98.88 139 LEU A N 1
ATOM 1093 C CA . LEU A 1 139 ? -2.496 5.812 4.898 1 98.88 139 LEU A CA 1
ATOM 1094 C C . LEU A 1 139 ? -1.01 6.039 5.156 1 98.88 139 LEU A C 1
ATOM 1096 O O . LEU A 1 139 ? -0.641 6.871 5.992 1 98.88 139 LEU A O 1
ATOM 1100 N N . ASP A 1 140 ? -0.156 5.301 4.465 1 98.75 140 ASP A N 1
ATOM 1101 C CA . ASP A 1 140 ? 1.286 5.496 4.57 1 98.75 140 ASP A CA 1
ATOM 1102 C C . ASP A 1 140 ? 1.664 6.953 4.305 1 98.75 140 ASP A C 1
ATOM 1104 O O . ASP A 1 140 ? 2.369 7.57 5.105 1 98.75 140 ASP A O 1
ATOM 1108 N N . GLU A 1 141 ? 1.139 7.496 3.227 1 98.5 141 GLU A N 1
ATOM 1109 C CA . GLU A 1 141 ? 1.467 8.859 2.818 1 98.5 141 GLU A CA 1
ATOM 1110 C C . GLU A 1 141 ? 0.978 9.875 3.846 1 98.5 141 GLU A C 1
ATOM 1112 O O . GLU A 1 141 ? 1.717 10.789 4.227 1 98.5 141 GLU A O 1
ATOM 1117 N N . MET A 1 142 ? -0.244 9.719 4.344 1 98.25 142 MET A N 1
ATOM 1118 C CA . MET A 1 142 ? -0.853 10.727 5.199 1 98.25 142 MET A CA 1
ATOM 1119 C C . MET A 1 142 ? -0.293 10.656 6.617 1 98.25 142 MET A C 1
ATOM 1121 O O . MET A 1 142 ? -0.096 11.68 7.266 1 98.25 142 MET A O 1
ATOM 1125 N N . MET A 1 143 ? -0.067 9.438 7.086 1 97.62 143 MET A N 1
ATOM 1126 C CA . MET A 1 143 ? 0.582 9.289 8.391 1 97.62 143 MET A CA 1
ATOM 1127 C C . MET A 1 143 ? 2.012 9.82 8.344 1 97.62 143 MET A C 1
ATOM 1129 O O . MET A 1 143 ? 2.48 10.43 9.312 1 97.62 143 MET A O 1
ATOM 1133 N N . GLY A 1 144 ? 2.723 9.531 7.246 1 95.56 144 GLY A N 1
ATOM 1134 C CA . GLY A 1 144 ? 4.051 10.102 7.066 1 95.56 144 GLY A CA 1
ATOM 1135 C C . GLY A 1 144 ? 4.055 11.617 7.078 1 95.56 144 GLY A C 1
ATOM 1136 O O . GLY A 1 144 ? 4.93 12.234 7.688 1 95.56 144 GLY A O 1
ATOM 1137 N N . LEU A 1 145 ? 3.084 12.219 6.402 1 94.56 145 LEU A N 1
ATOM 1138 C CA . LEU A 1 145 ? 2.932 13.672 6.402 1 94.56 145 LEU A CA 1
ATOM 1139 C C . LEU A 1 145 ? 2.75 14.203 7.82 1 94.56 145 LEU A C 1
ATOM 1141 O O . LEU A 1 145 ? 3.367 15.195 8.195 1 94.56 145 LEU A O 1
ATOM 1145 N N . CYS A 1 146 ? 1.871 13.516 8.562 1 94.62 146 CYS A N 1
ATOM 1146 C CA . CYS A 1 146 ? 1.624 13.898 9.953 1 94.62 146 CYS A CA 1
ATOM 1147 C C . CYS A 1 146 ? 2.92 13.922 10.75 1 94.62 146 CYS A C 1
ATOM 1149 O O . CYS A 1 146 ? 3.193 14.875 11.477 1 94.62 146 CYS A O 1
ATOM 1151 N N . ALA A 1 147 ? 3.73 12.906 10.594 1 91.81 147 ALA A N 1
ATOM 1152 C CA . ALA A 1 147 ? 5.023 12.836 11.273 1 91.81 147 ALA A CA 1
ATOM 1153 C C . ALA A 1 147 ? 5.961 13.938 10.781 1 91.81 147 ALA A C 1
ATOM 1155 O O . ALA A 1 147 ? 6.66 14.562 11.586 1 91.81 147 ALA A O 1
ATOM 1156 N N . MET A 1 148 ? 5.957 14.148 9.5 1 89.06 148 MET A N 1
ATOM 1157 C CA . MET A 1 148 ? 6.82 15.156 8.891 1 89.06 148 MET A CA 1
ATOM 1158 C C . MET A 1 148 ? 6.508 16.547 9.43 1 89.06 148 MET A C 1
ATOM 1160 O O . MET A 1 148 ? 7.414 17.359 9.641 1 89.06 148 MET A O 1
ATOM 1164 N N . LEU A 1 149 ? 5.262 16.828 9.656 1 89.88 149 LEU A N 1
ATOM 1165 C CA . LEU A 1 149 ? 4.828 18.141 10.125 1 89.88 149 LEU A CA 1
ATOM 1166 C C . LEU A 1 149 ? 5.352 18.406 11.531 1 89.88 149 LEU A C 1
ATOM 1168 O O . LEU A 1 149 ? 5.484 19.562 11.938 1 89.88 149 LEU A O 1
ATOM 1172 N N . HIS A 1 150 ? 5.648 17.359 12.25 1 85.38 150 HIS A N 1
ATOM 1173 C CA . HIS A 1 150 ? 6.238 17.531 13.57 1 85.38 150 HIS A CA 1
ATOM 1174 C C . HIS A 1 150 ? 7.707 17.922 13.477 1 85.38 150 HIS A C 1
ATOM 1176 O O . HIS A 1 150 ? 8.297 18.375 14.461 1 85.38 150 HIS A O 1
ATOM 1182 N N . GLN A 1 151 ? 8.211 17.672 12.391 1 74.38 151 GLN A N 1
ATOM 1183 C CA . GLN A 1 151 ? 9.609 18.062 12.203 1 74.38 151 GLN A CA 1
ATOM 1184 C C . GLN A 1 151 ? 9.734 19.562 11.969 1 74.38 151 GLN A C 1
ATOM 1186 O O . GLN A 1 151 ? 10.836 20.078 11.789 1 74.38 151 GLN A O 1
ATOM 1191 N N . GLN A 1 152 ? 8.523 20.078 12.055 1 59.91 152 GLN A N 1
ATOM 1192 C CA . GLN A 1 152 ? 8.484 21.531 11.977 1 59.91 152 GLN A CA 1
ATOM 1193 C C . GLN A 1 152 ? 9.242 22.156 13.133 1 59.91 152 GLN A C 1
ATOM 1195 O O . GLN A 1 152 ? 9.266 21.625 14.242 1 59.91 152 GLN A O 1
ATOM 1200 N N . HIS A 1 153 ? 10.477 22.375 13.078 1 57.62 153 HIS A N 1
ATOM 1201 C CA . HIS A 1 153 ? 11.305 23.125 14.008 1 57.62 153 HIS A CA 1
ATOM 1202 C C . HIS A 1 153 ? 12.625 22.406 14.281 1 57.62 153 HIS A C 1
ATOM 1204 O O . HIS A 1 153 ? 13.336 22.75 15.227 1 57.62 153 HIS A O 1
ATOM 1210 N N . LEU A 1 154 ? 12.57 21.219 13.625 1 58.62 154 LEU A N 1
ATOM 1211 C CA . LEU A 1 154 ? 13.883 20.609 13.766 1 58.62 154 LEU A CA 1
ATOM 1212 C C . LEU A 1 154 ? 14.875 21.203 12.773 1 58.62 154 LEU A C 1
ATOM 1214 O O . LEU A 1 154 ? 14.586 21.281 11.578 1 58.62 154 LEU A O 1
ATOM 1218 N N . PRO A 1 155 ? 15.867 21.906 13.367 1 55.28 155 PRO A N 1
ATOM 1219 C CA . PRO A 1 155 ? 16.875 22.547 12.508 1 55.28 155 PRO A CA 1
ATOM 1220 C C . PRO A 1 155 ? 17.625 21.531 11.641 1 55.28 155 PRO A C 1
ATOM 1222 O O . PRO A 1 155 ? 17.812 20.391 12.039 1 55.28 155 PRO A O 1
ATOM 1225 N N . GLY A 1 156 ? 17.781 21.766 10.227 1 53.5 156 GLY A N 1
ATOM 1226 C CA . GLY A 1 156 ? 18.672 21.016 9.352 1 53.5 156 GLY A CA 1
ATOM 1227 C C . GLY A 1 156 ? 17.984 20.547 8.078 1 53.5 156 GLY A C 1
ATOM 1228 O O . GLY A 1 156 ? 16.797 20.797 7.875 1 53.5 156 GLY A O 1
ATOM 1229 N N . PRO A 1 157 ? 18.938 20.188 7.211 1 52.25 157 PRO A N 1
ATOM 1230 C CA . PRO A 1 157 ? 18.422 19.688 5.934 1 52.25 157 PRO A CA 1
ATOM 1231 C C . PRO A 1 157 ? 17.359 18.609 6.109 1 52.25 157 PRO A C 1
ATOM 1233 O O . PRO A 1 157 ? 17.281 17.969 7.164 1 52.25 157 PRO A O 1
ATOM 1236 N N . ARG A 1 158 ? 16.406 18.703 5.25 1 56.28 158 ARG A N 1
ATOM 1237 C CA . ARG A 1 158 ? 15.367 17.688 5.254 1 56.28 158 ARG A CA 1
ATOM 1238 C C . ARG A 1 158 ? 15.961 16.297 5.484 1 56.28 158 ARG A C 1
ATOM 1240 O O . ARG A 1 158 ? 16.828 15.859 4.734 1 56.28 158 ARG A O 1
ATOM 1247 N N . GLY A 1 159 ? 15.766 15.734 6.738 1 64.94 159 GLY A N 1
ATOM 1248 C CA . GLY A 1 159 ? 16.016 14.305 6.82 1 64.94 159 GLY A CA 1
ATOM 1249 C C . GLY A 1 159 ? 14.938 13.469 6.172 1 64.94 159 GLY A C 1
ATOM 1250 O O . GLY A 1 159 ? 13.781 13.906 6.082 1 64.94 159 GLY A O 1
ATOM 1251 N N . ALA A 1 160 ? 15.32 12.492 5.375 1 78.38 160 ALA A N 1
ATOM 1252 C CA . ALA A 1 160 ? 14.352 11.602 4.734 1 78.38 160 ALA A CA 1
ATOM 1253 C C . ALA A 1 160 ? 13.68 10.695 5.762 1 78.38 160 ALA A C 1
ATOM 1255 O O . ALA A 1 160 ? 14.359 10.094 6.602 1 78.38 160 ALA A O 1
ATOM 1256 N N . LEU A 1 161 ? 12.391 10.805 5.859 1 87.75 161 LEU A N 1
ATOM 1257 C CA . LEU A 1 161 ? 11.578 9.906 6.68 1 87.75 161 LEU A CA 1
ATOM 1258 C C . LEU A 1 161 ? 11.242 8.633 5.918 1 87.75 161 LEU A C 1
ATOM 1260 O O . LEU A 1 161 ? 10.578 8.68 4.879 1 87.75 161 LEU A O 1
ATOM 1264 N N . PHE A 1 162 ? 11.719 7.473 6.445 1 92.81 162 PHE A N 1
ATOM 1265 C CA . PHE A 1 162 ? 11.461 6.195 5.793 1 92.81 162 PHE A CA 1
ATOM 1266 C C . PHE A 1 162 ? 10.508 5.344 6.625 1 92.81 162 PHE A C 1
ATOM 1268 O O . PHE A 1 162 ? 10.625 5.293 7.852 1 92.81 162 PHE A O 1
ATOM 1275 N N . THR A 1 163 ? 9.594 4.73 5.953 1 95.44 163 THR A N 1
ATOM 1276 C CA . THR A 1 163 ? 8.719 3.77 6.621 1 95.44 163 THR A CA 1
ATOM 1277 C C . THR A 1 163 ? 9.492 2.512 7.004 1 95.44 163 THR A C 1
ATOM 1279 O O . THR A 1 163 ? 10.195 1.932 6.176 1 95.44 163 THR A O 1
ATOM 1282 N N . VAL A 1 164 ? 9.336 2.115 8.25 1 94.5 164 VAL A N 1
ATOM 1283 C CA . VAL A 1 164 ? 10.055 0.92 8.672 1 94.5 164 VAL A CA 1
ATOM 1284 C C . VAL A 1 164 ? 9.07 -0.207 8.961 1 94.5 164 VAL A C 1
ATOM 1286 O O . VAL A 1 164 ? 9.438 -1.384 8.945 1 94.5 164 VAL A O 1
ATOM 1289 N N . GLY A 1 165 ? 7.867 0.165 9.219 1 95.5 165 GLY A N 1
ATOM 1290 C CA . GLY A 1 165 ? 6.824 -0.826 9.445 1 95.5 165 GLY A CA 1
ATOM 1291 C C . GLY A 1 165 ? 5.422 -0.254 9.328 1 95.5 165 GLY A C 1
ATOM 1292 O O . GLY A 1 165 ? 5.184 0.895 9.711 1 95.5 165 GLY A O 1
ATOM 1293 N N . LEU A 1 166 ? 4.5 -1.018 8.875 1 96.31 166 LEU A N 1
ATOM 1294 C CA . LEU A 1 166 ? 3.082 -0.689 8.781 1 96.31 166 LEU A CA 1
ATOM 1295 C C . LEU A 1 166 ? 2.223 -1.875 9.203 1 96.31 166 LEU A C 1
ATOM 1297 O O . LEU A 1 166 ? 2.459 -3.006 8.773 1 96.31 166 LEU A O 1
ATOM 1301 N N . ASN A 1 167 ? 1.292 -1.624 10.047 1 96.06 167 ASN A N 1
ATOM 1302 C CA . ASN A 1 167 ? 0.211 -2.557 10.344 1 96.06 167 ASN A CA 1
ATOM 1303 C C . ASN A 1 167 ? -1.145 -1.998 9.922 1 96.06 167 ASN A C 1
ATOM 1305 O O . ASN A 1 167 ? -1.566 -0.946 10.406 1 96.06 167 ASN A O 1
ATOM 1309 N N . ILE A 1 168 ? -1.792 -2.713 9.078 1 96.75 168 ILE A N 1
ATOM 1310 C CA . ILE A 1 168 ? -3.029 -2.201 8.5 1 96.75 168 ILE A CA 1
ATOM 1311 C C . ILE A 1 168 ? -4.184 -3.141 8.836 1 96.75 168 ILE A C 1
ATOM 1313 O O . ILE A 1 168 ? -4.059 -4.359 8.711 1 96.75 168 ILE A O 1
ATOM 1317 N N . THR A 1 169 ? -5.273 -2.627 9.25 1 96.62 169 THR A N 1
ATOM 1318 C CA . THR A 1 169 ? -6.527 -3.344 9.477 1 96.62 169 THR A CA 1
ATOM 1319 C C . THR A 1 169 ? -7.613 -2.834 8.531 1 96.62 169 THR A C 1
ATOM 1321 O O . THR A 1 169 ? -7.934 -1.644 8.531 1 96.62 169 THR A O 1
ATOM 1324 N N . TYR A 1 170 ? -8.117 -3.75 7.746 1 97 170 TYR A N 1
ATOM 1325 C CA . TYR A 1 170 ? -9.219 -3.432 6.848 1 97 170 TYR A CA 1
ATOM 1326 C C . TYR A 1 170 ? -10.555 -3.785 7.48 1 97 170 TYR A C 1
ATOM 1328 O O . TYR A 1 170 ? -10.828 -4.953 7.766 1 97 170 TYR A O 1
ATOM 1336 N N . ARG A 1 171 ? -11.398 -2.795 7.652 1 97.12 171 ARG A N 1
ATOM 1337 C CA . ARG A 1 171 ? -12.625 -2.998 8.414 1 97.12 171 ARG A CA 1
ATOM 1338 C C . ARG A 1 171 ? -13.836 -3.041 7.488 1 97.12 171 ARG A C 1
ATOM 1340 O O . ARG A 1 171 ? -14.82 -3.732 7.77 1 97.12 171 ARG A O 1
ATOM 1347 N N . ALA A 1 172 ? -13.797 -2.307 6.426 1 96.94 172 ALA A N 1
ATOM 1348 C CA . ALA A 1 172 ? -14.828 -2.248 5.395 1 96.94 172 ALA A CA 1
ATOM 1349 C C . ALA A 1 172 ? -14.25 -1.794 4.062 1 96.94 172 ALA A C 1
ATOM 1351 O O . ALA A 1 172 ? -13.211 -1.13 4.023 1 96.94 172 ALA A O 1
ATOM 1352 N N . PRO A 1 173 ? -14.844 -2.191 2.959 1 96.88 173 PRO A N 1
ATOM 1353 C CA . PRO A 1 173 ? -14.344 -1.741 1.658 1 96.88 173 PRO A CA 1
ATOM 1354 C C . PRO A 1 173 ? -14.375 -0.222 1.506 1 96.88 173 PRO A C 1
ATOM 1356 O O . PRO A 1 173 ? -15.297 0.43 2.008 1 96.88 173 PRO A O 1
ATOM 1359 N N . VAL A 1 174 ? -13.375 0.345 0.884 1 98.56 174 VAL A N 1
ATOM 1360 C CA . VAL A 1 174 ? -13.391 1.738 0.45 1 98.56 174 VAL A CA 1
ATOM 1361 C C . VAL A 1 174 ? -14 1.837 -0.947 1 98.56 174 VAL A C 1
ATOM 1363 O O . VAL A 1 174 ? -13.398 1.392 -1.927 1 98.56 174 VAL A O 1
ATOM 1366 N N . PRO A 1 175 ? -15.078 2.479 -1.127 1 98 175 PRO A N 1
ATOM 1367 C CA . PRO A 1 175 ? -15.781 2.445 -2.412 1 98 175 PRO A CA 1
ATOM 1368 C C . PRO A 1 175 ? -15.18 3.395 -3.441 1 98 175 PRO A C 1
ATOM 1370 O O . PRO A 1 175 ? -14.586 4.414 -3.076 1 98 175 PRO A O 1
ATOM 1373 N N . THR A 1 176 ? -15.289 3.059 -4.652 1 98.44 176 THR A N 1
ATOM 1374 C CA . THR A 1 176 ? -14.969 3.934 -5.773 1 98.44 176 THR A CA 1
ATOM 1375 C C . THR A 1 176 ? -16.172 4.07 -6.707 1 98.44 176 THR A C 1
ATOM 1377 O O . THR A 1 176 ? -16.891 3.102 -6.941 1 98.44 176 THR A O 1
ATOM 1380 N N . PRO A 1 177 ? -16.5 5.156 -7.207 1 98.38 177 PRO A N 1
ATOM 1381 C CA . PRO A 1 177 ? -15.906 6.41 -6.73 1 98.38 177 PRO A CA 1
ATOM 1382 C C . PRO A 1 177 ? -16.438 6.832 -5.363 1 98.38 177 PRO A C 1
ATOM 1384 O O . PRO A 1 177 ? -17.422 6.258 -4.875 1 98.38 177 PRO A O 1
ATOM 1387 N N . GLY A 1 178 ? -15.75 7.773 -4.711 1 98.44 178 GLY A N 1
ATOM 1388 C CA . GLY A 1 178 ? -16.25 8.297 -3.445 1 98.44 178 GLY A CA 1
ATOM 1389 C C . GLY A 1 178 ? -15.266 9.219 -2.752 1 98.44 178 GLY A C 1
ATOM 1390 O O . GLY A 1 178 ? -14.07 9.195 -3.043 1 98.44 178 GLY A O 1
ATOM 1391 N N . ASP A 1 179 ? -15.82 10.039 -1.887 1 98.69 179 ASP A N 1
ATOM 1392 C CA . ASP A 1 179 ? -15 10.906 -1.044 1 98.69 179 ASP A CA 1
ATOM 1393 C C . ASP A 1 179 ? -14.75 10.273 0.321 1 98.69 179 ASP A C 1
ATOM 1395 O O . ASP A 1 179 ? -15.656 9.672 0.909 1 98.69 179 ASP A O 1
ATOM 1399 N N . VAL A 1 180 ? -13.5 10.375 0.76 1 98.81 180 VAL A N 1
ATOM 1400 C CA . VAL A 1 180 ? -13.148 9.875 2.086 1 98.81 180 VAL A CA 1
ATOM 1401 C C . VAL A 1 180 ? -12.32 10.914 2.832 1 98.81 180 VAL A C 1
ATOM 1403 O O . VAL A 1 180 ? -11.867 11.898 2.238 1 98.81 180 VAL A O 1
ATOM 1406 N N . LEU A 1 181 ? -12.25 10.703 4.125 1 98.56 181 LEU A N 1
ATOM 1407 C CA . LEU A 1 181 ? -11.391 11.469 5.02 1 98.56 181 LEU A CA 1
ATOM 1408 C C . LEU A 1 181 ? -10.297 10.594 5.613 1 98.56 181 LEU A C 1
ATOM 1410 O O . LEU A 1 181 ? -10.555 9.461 6.023 1 98.56 181 LEU A O 1
ATOM 1414 N N . VAL A 1 182 ? -9.102 11.086 5.555 1 98.88 182 VAL A N 1
ATOM 1415 C CA . VAL A 1 182 ? -8.016 10.43 6.277 1 98.88 182 VAL A CA 1
ATOM 1416 C C . VAL A 1 182 ? -7.602 11.281 7.477 1 98.88 182 VAL A C 1
ATOM 1418 O O . VAL A 1 182 ? -7.246 12.453 7.32 1 98.88 182 VAL A O 1
ATOM 1421 N N . ARG A 1 183 ? -7.73 10.781 8.633 1 98.69 183 ARG A N 1
ATOM 1422 C CA . ARG A 1 183 ? -7.238 11.469 9.828 1 98.69 183 ARG A CA 1
ATOM 1423 C C . ARG A 1 183 ? -6.035 10.742 10.414 1 98.69 183 ARG A C 1
ATOM 1425 O O . ARG A 1 183 ? -5.977 9.508 10.398 1 98.69 183 ARG A O 1
ATOM 1432 N N . SER A 1 184 ? -5.051 11.414 10.812 1 98.44 184 SER A N 1
ATOM 1433 C CA . SER A 1 184 ? -3.811 10.852 11.344 1 98.44 184 SER A CA 1
ATOM 1434 C C . SER A 1 184 ? -3.303 11.664 12.531 1 98.44 184 SER A C 1
ATOM 1436 O O . SER A 1 184 ? -3.605 12.852 12.656 1 98.44 184 SER A O 1
ATOM 1438 N N . TRP A 1 185 ? -2.572 11.008 13.406 1 96.69 185 TRP A N 1
ATOM 1439 C CA . TRP A 1 185 ? -1.996 11.633 14.586 1 96.69 185 TRP A CA 1
ATOM 1440 C C . TRP A 1 185 ? -0.746 10.891 15.047 1 96.69 185 TRP A C 1
ATOM 1442 O O . TRP A 1 185 ? -0.572 9.703 14.734 1 96.69 185 TRP A O 1
ATOM 1452 N N . LEU A 1 186 ? 0.109 11.586 15.719 1 94.94 186 LEU A N 1
ATOM 1453 C CA . LEU A 1 186 ? 1.319 10.992 16.281 1 94.94 186 LEU A CA 1
ATOM 1454 C C . LEU A 1 186 ? 1.024 10.312 17.609 1 94.94 186 LEU A C 1
ATOM 1456 O O . LEU A 1 186 ? 0.335 10.875 18.453 1 94.94 186 LEU A O 1
ATOM 1460 N N . VAL A 1 187 ? 1.478 9.102 17.703 1 93.38 187 VAL A N 1
ATOM 1461 C CA . VAL A 1 187 ? 1.38 8.367 18.969 1 93.38 187 VAL A CA 1
ATOM 1462 C C . VAL A 1 187 ? 2.559 8.734 19.859 1 93.38 187 VAL A C 1
ATOM 1464 O O . VAL A 1 187 ? 2.395 8.906 21.078 1 93.38 187 VAL A O 1
ATOM 1467 N N . GLY A 1 188 ? 3.748 8.844 19.203 1 92.06 188 GLY A N 1
ATOM 1468 C CA . GLY A 1 188 ? 4.934 9.203 19.969 1 92.06 188 GLY A CA 1
ATOM 1469 C C . GLY A 1 188 ? 6.195 9.227 19.125 1 92.06 188 GLY A C 1
ATOM 1470 O O . GLY A 1 188 ? 6.16 8.93 17.922 1 92.06 188 GLY A O 1
ATOM 1471 N N . LYS A 1 189 ? 7.246 9.617 19.812 1 91.81 189 LYS A N 1
ATOM 1472 C CA . LYS A 1 189 ? 8.586 9.695 19.234 1 91.81 189 LYS A CA 1
ATOM 1473 C C . LYS A 1 189 ? 9.625 9.094 20.172 1 91.81 189 LYS A C 1
ATOM 1475 O O . LYS A 1 189 ? 9.555 9.273 21.391 1 91.81 189 LYS A O 1
ATOM 1480 N N . GLU A 1 190 ? 10.5 8.375 19.641 1 91.56 190 GLU A N 1
ATOM 1481 C CA . GLU A 1 190 ? 11.648 7.812 20.359 1 91.56 190 GLU A CA 1
ATOM 1482 C C . GLU A 1 190 ? 12.922 7.949 19.531 1 91.56 190 GLU A C 1
ATOM 1484 O O . GLU A 1 190 ? 13.18 7.141 18.641 1 91.56 190 GLU A O 1
ATOM 1489 N N . GLY A 1 191 ? 13.789 9.016 19.922 1 87.38 191 GLY A N 1
ATOM 1490 C CA . GLY A 1 191 ? 14.93 9.305 19.062 1 87.38 191 GLY A CA 1
ATOM 1491 C C . GLY A 1 191 ? 14.539 9.664 17.641 1 87.38 191 GLY A C 1
ATOM 1492 O O . GLY A 1 191 ? 13.805 10.633 17.422 1 87.38 191 GLY A O 1
ATOM 1493 N N . ARG A 1 192 ? 15 8.797 16.75 1 88.25 192 ARG A N 1
ATOM 1494 C CA . ARG A 1 192 ? 14.727 9.062 15.336 1 88.25 192 ARG A CA 1
ATOM 1495 C C . ARG A 1 192 ? 13.453 8.359 14.891 1 88.25 192 ARG A C 1
ATOM 1497 O O . ARG A 1 192 ? 13.031 8.508 13.742 1 88.25 192 ARG A O 1
ATOM 1504 N N . LYS A 1 193 ? 12.797 7.672 15.805 1 91.69 193 LYS A N 1
ATOM 1505 C CA . LYS A 1 193 ? 11.617 6.891 15.445 1 91.69 193 LYS A CA 1
ATOM 1506 C C . LYS A 1 193 ? 10.328 7.668 15.734 1 91.69 193 LYS A C 1
ATOM 1508 O O . LYS A 1 193 ? 10.227 8.352 16.75 1 91.69 193 LYS A O 1
ATOM 1513 N N . TRP A 1 194 ? 9.453 7.562 14.812 1 92.62 194 TRP A N 1
ATOM 1514 C CA . TRP A 1 194 ? 8.141 8.195 14.922 1 92.62 194 TRP A CA 1
ATOM 1515 C C . TRP A 1 194 ? 7.027 7.176 14.703 1 92.62 194 TRP A C 1
ATOM 1517 O O . TRP A 1 194 ? 7.062 6.402 13.742 1 92.62 194 TRP A O 1
ATOM 1527 N N . LEU A 1 195 ? 6.086 7.148 15.641 1 95 195 LEU A N 1
ATOM 1528 C CA . LEU A 1 195 ? 4.926 6.273 15.508 1 95 195 LEU A CA 1
ATOM 1529 C C . LEU A 1 195 ? 3.654 7.082 15.281 1 95 195 LEU A C 1
ATOM 1531 O O . LEU A 1 195 ? 3.328 7.969 16.078 1 95 195 LEU A O 1
ATOM 1535 N N . SER A 1 196 ? 3 6.812 14.172 1 95.81 196 SER A N 1
ATOM 1536 C CA . SER A 1 196 ? 1.762 7.5 13.82 1 95.81 196 SER A CA 1
ATOM 1537 C C . SER A 1 196 ? 0.635 6.504 13.555 1 95.81 196 SER A C 1
ATOM 1539 O O . SER A 1 196 ? 0.89 5.344 13.234 1 95.81 196 SER A O 1
ATOM 1541 N N . ARG A 1 197 ? -0.572 6.957 13.727 1 97.25 197 ARG A N 1
ATOM 1542 C CA . ARG A 1 197 ? -1.774 6.203 13.383 1 97.25 197 ARG A CA 1
ATOM 1543 C C . ARG A 1 197 ? -2.646 6.98 12.398 1 97.25 197 ARG A C 1
ATOM 1545 O O . ARG A 1 197 ? -2.539 8.203 12.305 1 97.25 197 ARG A O 1
ATOM 1552 N N . GLY A 1 198 ? -3.416 6.27 11.68 1 98.38 198 GLY A N 1
ATOM 1553 C CA . GLY A 1 198 ? -4.32 6.887 10.719 1 98.38 198 GLY A CA 1
ATOM 1554 C C . GLY A 1 198 ? -5.531 6.035 10.406 1 98.38 198 GLY A C 1
ATOM 1555 O O . GLY A 1 198 ? -5.52 4.82 10.625 1 98.38 198 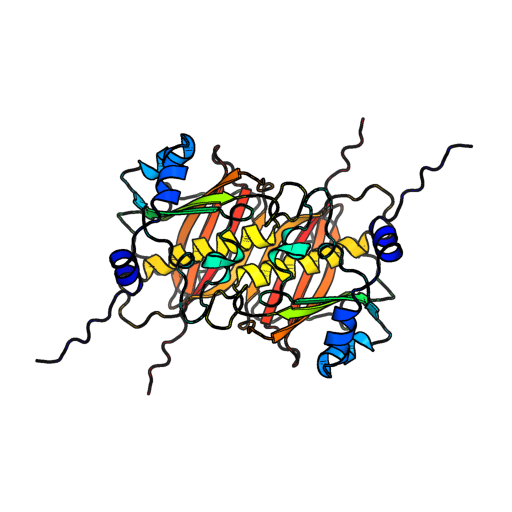GLY A O 1
ATOM 1556 N N . GLN A 1 199 ? -6.566 6.711 9.953 1 98.88 199 GLN A N 1
ATOM 1557 C CA . GLN A 1 199 ? -7.816 6.062 9.578 1 98.88 199 GLN A CA 1
ATOM 1558 C C . GLN A 1 199 ? -8.391 6.672 8.305 1 98.88 199 GLN A C 1
ATOM 1560 O O . GLN A 1 199 ? -8.344 7.887 8.117 1 98.88 199 GLN A O 1
ATOM 1565 N N . ILE A 1 200 ? -8.82 5.824 7.414 1 98.94 200 ILE A N 1
ATOM 1566 C CA . ILE A 1 200 ? -9.727 6.234 6.34 1 98.94 200 ILE A CA 1
ATOM 1567 C C . ILE A 1 200 ? -11.172 6.102 6.805 1 98.94 200 ILE A C 1
ATOM 1569 O O . ILE A 1 200 ? -11.602 5.02 7.211 1 98.94 200 ILE A O 1
ATOM 1573 N N . VAL A 1 201 ? -11.93 7.215 6.68 1 98.62 201 VAL A N 1
ATOM 1574 C CA . VAL A 1 201 ? -13.289 7.234 7.211 1 98.62 201 VAL A CA 1
ATOM 1575 C C . VAL A 1 201 ? -14.25 7.762 6.148 1 98.62 201 VAL A C 1
ATOM 1577 O O . VAL A 1 201 ? -13.867 8.57 5.301 1 98.62 201 VAL A O 1
ATOM 1580 N N . ASP A 1 202 ? -15.453 7.258 6.18 1 98.31 202 ASP A N 1
ATOM 1581 C CA . ASP A 1 202 ? -16.453 7.746 5.23 1 98.31 202 ASP A CA 1
ATOM 1582 C C . ASP A 1 202 ? -17.234 8.914 5.816 1 98.31 202 ASP A C 1
ATOM 1584 O O . ASP A 1 202 ? -16.906 9.414 6.895 1 98.31 202 ASP A O 1
ATOM 1588 N N . LYS A 1 203 ? -18.234 9.406 5.109 1 97.69 203 LYS A N 1
ATOM 1589 C CA . LYS A 1 203 ? -18.984 10.609 5.453 1 97.69 203 LYS A CA 1
ATOM 1590 C C . LYS A 1 203 ? -19.719 10.445 6.781 1 97.69 203 LYS A C 1
ATOM 1592 O O . LYS A 1 203 ? -20.062 11.43 7.434 1 97.69 203 LYS A O 1
ATOM 1597 N N . ASN A 1 204 ? -19.969 9.219 7.195 1 97.31 204 ASN A N 1
ATOM 1598 C CA . ASN A 1 204 ? -20.703 8.953 8.422 1 97.31 204 ASN A CA 1
ATOM 1599 C C . ASN A 1 204 ? -19.766 8.688 9.602 1 97.31 204 ASN A C 1
ATOM 1601 O O . ASN A 1 204 ? -20.219 8.336 10.688 1 97.31 204 ASN A O 1
ATOM 1605 N N . GLY A 1 205 ? -18.484 8.742 9.375 1 96.44 205 GLY A N 1
ATOM 1606 C CA . GLY A 1 205 ? -17.516 8.531 10.43 1 96.44 205 GLY A CA 1
ATOM 1607 C C . GLY A 1 205 ? -17.125 7.074 10.594 1 96.44 205 GLY A C 1
ATOM 1608 O O . GLY A 1 205 ? -16.406 6.723 11.531 1 96.44 205 GLY A O 1
ATOM 1609 N N . LYS A 1 206 ? -17.625 6.227 9.719 1 98 206 LYS A N 1
ATOM 1610 C CA . LYS A 1 206 ? -17.266 4.812 9.766 1 98 206 LYS A CA 1
ATOM 1611 C C . LYS A 1 206 ? -15.812 4.602 9.352 1 98 206 LYS A C 1
ATOM 1613 O O . LYS A 1 206 ? -15.391 5.066 8.289 1 98 206 LYS A O 1
ATOM 1618 N N . VAL A 1 207 ? -15.047 3.904 10.242 1 98.56 207 VAL A N 1
ATOM 1619 C CA . VAL A 1 207 ? -13.664 3.57 9.906 1 98.56 207 VAL A CA 1
ATOM 1620 C C . VAL A 1 207 ? -13.641 2.445 8.875 1 98.56 207 VAL A C 1
ATOM 1622 O O . VAL A 1 207 ? -14.125 1.343 9.133 1 98.56 207 VAL A O 1
ATOM 1625 N N . LEU A 1 208 ? -13.094 2.695 7.703 1 98.56 208 LEU A N 1
ATOM 1626 C CA . LEU A 1 208 ? -13.016 1.71 6.629 1 98.56 208 LEU A CA 1
ATOM 1627 C C . LEU A 1 208 ? -11.688 0.958 6.68 1 98.56 208 LEU A C 1
ATOM 1629 O O . LEU A 1 208 ? -11.656 -0.26 6.496 1 98.56 208 LEU A O 1
ATOM 1633 N N . THR A 1 209 ? -10.641 1.655 6.898 1 98.56 209 THR A N 1
ATOM 1634 C CA . THR A 1 209 ? -9.297 1.114 7.039 1 98.56 209 THR A CA 1
ATOM 1635 C C . THR A 1 209 ? -8.492 1.911 8.062 1 98.56 209 THR A C 1
ATOM 1637 O O . THR A 1 209 ? -8.641 3.131 8.164 1 98.56 209 THR A O 1
ATOM 1640 N N . GLU A 1 210 ? -7.68 1.292 8.828 1 98.25 210 GLU A N 1
ATOM 1641 C CA . GLU A 1 210 ? -6.805 2.006 9.75 1 98.25 210 GLU A CA 1
ATOM 1642 C C . GLU A 1 210 ? -5.418 1.368 9.805 1 98.25 210 GLU A C 1
ATOM 1644 O O . GLU A 1 210 ? -5.242 0.216 9.398 1 98.25 210 GLU A O 1
ATOM 1649 N N . ALA A 1 211 ? -4.484 2.111 10.258 1 97.56 211 ALA A N 1
ATOM 1650 C CA . ALA A 1 211 ? -3.107 1.626 10.266 1 97.56 211 ALA A CA 1
ATOM 1651 C C . ALA A 1 211 ? -2.297 2.301 11.375 1 97.56 211 ALA A C 1
ATOM 1653 O O . ALA A 1 211 ? -2.678 3.363 11.867 1 97.56 211 ALA A O 1
ATOM 1654 N N . GLU A 1 212 ? -1.306 1.656 11.75 1 96.56 212 GLU A N 1
ATOM 1655 C CA . GLU A 1 212 ? -0.202 2.176 12.547 1 96.56 212 GLU A CA 1
ATOM 1656 C C . GLU A 1 212 ? 1.132 2.01 11.828 1 96.56 212 GLU A C 1
ATOM 1658 O O . GLU A 1 212 ? 1.388 0.968 11.219 1 96.56 212 GLU A O 1
ATOM 1663 N N . GLY A 1 213 ? 1.907 3.021 11.836 1 96.25 213 GLY A N 1
ATOM 1664 C CA . GLY A 1 213 ? 3.174 2.969 11.125 1 96.25 213 GLY A CA 1
ATOM 1665 C C . GLY A 1 213 ? 4.328 3.561 11.914 1 96.25 213 GLY A C 1
ATOM 1666 O O . GLY A 1 213 ? 4.125 4.445 12.75 1 96.25 213 GLY A O 1
ATOM 1667 N N . MET A 1 214 ? 5.477 3.049 11.648 1 95.38 214 MET A N 1
ATOM 1668 C CA . MET A 1 214 ? 6.727 3.531 12.234 1 95.38 2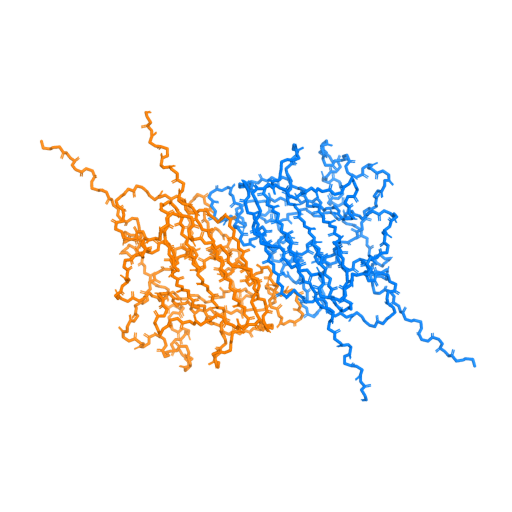14 MET A CA 1
ATOM 1669 C C . MET A 1 214 ? 7.645 4.102 11.156 1 95.38 214 MET A C 1
ATOM 1671 O O . MET A 1 214 ? 7.844 3.477 10.109 1 95.38 214 MET A O 1
ATOM 1675 N N . TRP A 1 215 ? 8.133 5.262 11.375 1 94.44 215 TRP A N 1
ATOM 1676 C CA . TRP A 1 215 ? 9.078 5.926 10.484 1 94.44 215 TRP A CA 1
ATOM 1677 C C . TRP A 1 215 ? 10.383 6.242 11.211 1 94.44 215 TRP A C 1
ATOM 1679 O O . TRP A 1 215 ? 10.391 6.438 12.422 1 94.44 215 TRP A O 1
ATOM 1689 N N . VAL A 1 216 ? 11.43 6.293 10.43 1 92.19 216 VAL A N 1
ATOM 1690 C CA . VAL A 1 216 ? 12.727 6.656 10.984 1 92.19 216 VAL A CA 1
ATOM 1691 C C . VAL A 1 216 ? 13.344 7.789 10.164 1 92.19 216 VAL A C 1
ATOM 1693 O O . VAL A 1 216 ? 13.328 7.75 8.93 1 92.19 216 VAL A O 1
ATOM 1696 N N . LEU A 1 217 ? 13.852 8.719 10.859 1 86.81 217 LEU A N 1
ATOM 1697 C CA . LEU A 1 217 ? 14.586 9.812 10.234 1 86.81 217 LEU A CA 1
ATOM 1698 C C . LEU A 1 217 ? 16.016 9.398 9.93 1 86.81 217 LEU A C 1
ATOM 1700 O O . LEU A 1 217 ? 16.75 8.961 10.82 1 86.81 217 LEU A O 1
ATOM 1704 N N . THR A 1 218 ? 16.391 9.375 8.625 1 81.06 218 THR A N 1
ATOM 1705 C CA . THR A 1 218 ? 17.75 8.984 8.266 1 81.06 218 THR A CA 1
ATOM 1706 C C . THR A 1 218 ? 18.75 10.0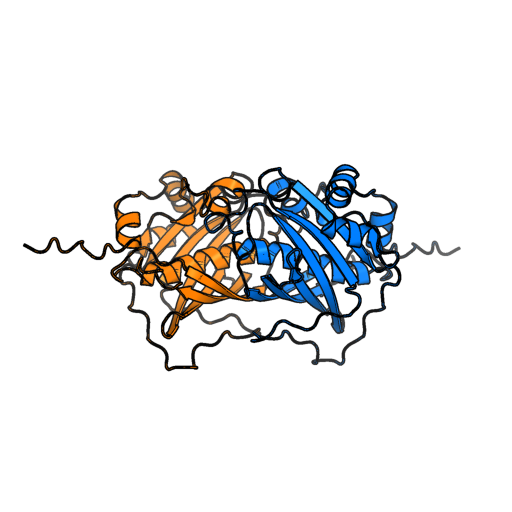39 8.703 1 81.06 218 THR A C 1
ATOM 1708 O O . THR A 1 218 ? 18.422 11.234 8.75 1 81.06 218 THR A O 1
ATOM 1711 N N . LYS A 1 219 ? 19.984 9.469 9.25 1 64.62 219 LYS A N 1
ATOM 1712 C CA . LYS A 1 219 ? 21.062 10.367 9.68 1 64.62 219 LYS A CA 1
ATOM 1713 C C . LYS A 1 219 ? 21.547 11.219 8.516 1 64.62 219 LYS A C 1
ATOM 1715 O O . LYS A 1 219 ? 21.609 10.758 7.375 1 64.62 219 LYS A O 1
ATOM 1720 N N . ARG A 1 220 ? 21.641 12.516 8.773 1 54.5 220 ARG A N 1
ATOM 1721 C CA . ARG A 1 220 ? 22.203 13.484 7.836 1 54.5 220 ARG A CA 1
ATOM 1722 C C . ARG A 1 220 ? 23.625 13.094 7.445 1 54.5 220 ARG A C 1
ATOM 1724 O O . ARG A 1 220 ? 24.422 12.695 8.297 1 54.5 220 ARG A O 1
ATOM 1731 N N . GLN A 1 221 ? 23.844 12.359 6.445 1 45.81 221 GLN A N 1
ATOM 1732 C CA . GLN A 1 221 ? 25.266 12.227 6.137 1 45.81 221 GLN A CA 1
ATOM 1733 C C . GLN A 1 221 ? 25.984 13.57 6.277 1 45.81 221 GLN A C 1
ATOM 1735 O O . GLN A 1 221 ? 25.609 14.547 5.613 1 45.81 221 GLN A O 1
ATOM 1740 N N . GLU A 1 222 ? 26.25 14.094 7.48 1 37.34 222 GLU A N 1
ATOM 1741 C CA . GLU A 1 222 ? 27.203 15.203 7.559 1 37.34 222 GLU A CA 1
ATOM 1742 C C . GLU A 1 222 ? 28.344 15.008 6.574 1 37.34 222 GLU A C 1
ATOM 1744 O O . GLU A 1 222 ? 28.922 13.914 6.477 1 37.34 222 GLU A O 1
ATOM 1749 N N . LYS A 1 223 ? 28.266 15.672 5.48 1 33.06 223 LYS A N 1
ATOM 1750 C CA . LYS A 1 223 ? 29.547 15.773 4.805 1 33.06 223 LYS A CA 1
ATOM 1751 C C . LYS A 1 223 ? 30.688 15.992 5.812 1 33.06 223 LYS A C 1
ATOM 1753 O O . LYS A 1 223 ? 30.656 16.938 6.594 1 33.06 223 LYS A O 1
ATOM 1758 N N . LEU A 1 224 ? 31.234 14.867 6.242 1 30.3 224 LEU A N 1
ATOM 1759 C CA . LEU A 1 224 ? 32.562 15.164 6.773 1 30.3 224 LEU A CA 1
ATOM 1760 C C . LEU A 1 224 ? 33.438 15.805 5.707 1 30.3 224 LEU A C 1
ATOM 1762 O O . LEU A 1 224 ? 33.406 15.406 4.539 1 30.3 224 LEU A O 1
ATOM 1766 N N . MET B 1 1 ? -31.609 -36.594 -15.758 1 26.11 1 MET B N 1
ATOM 1767 C CA . MET B 1 1 ? -30.156 -36.438 -15.883 1 26.11 1 MET B CA 1
ATOM 1768 C C . MET B 1 1 ? -29.719 -35.094 -15.359 1 26.11 1 MET B C 1
ATOM 1770 O O . MET B 1 1 ? -30.047 -34.062 -15.93 1 26.11 1 MET B O 1
ATOM 1774 N N . SER B 1 2 ? -29.719 -34.938 -14.047 1 28.7 2 SER B N 1
ATOM 1775 C CA . SER B 1 2 ? -29.562 -33.719 -13.258 1 28.7 2 SER B CA 1
ATOM 1776 C C . SER B 1 2 ? -28.312 -32.969 -13.664 1 28.7 2 SER B C 1
ATOM 1778 O O . SER B 1 2 ? -27.234 -33.562 -13.773 1 28.7 2 SER B O 1
ATOM 1780 N N . GLU B 1 3 ? -28.391 -32.062 -14.578 1 31.22 3 GLU B N 1
ATOM 1781 C CA . GLU B 1 3 ? -27.328 -31.234 -15.141 1 31.22 3 GLU B CA 1
ATOM 1782 C C . GLU B 1 3 ? -26.375 -30.734 -14.047 1 31.22 3 GLU B C 1
ATOM 1784 O O . GLU B 1 3 ? -26.797 -30.078 -13.109 1 31.22 3 GLU B O 1
ATOM 1789 N N . GLN B 1 4 ? -25.5 -31.641 -13.469 1 31.14 4 GLN B N 1
ATOM 1790 C CA . GLN B 1 4 ? -24.344 -31.359 -12.633 1 31.14 4 GLN B CA 1
ATOM 1791 C C . GLN B 1 4 ? -23.719 -30.031 -12.992 1 31.14 4 GLN B C 1
ATOM 1793 O O . GLN B 1 4 ? -23.078 -29.906 -14.047 1 31.14 4 GLN B O 1
ATOM 1798 N N . HIS B 1 5 ? -24.328 -28.953 -12.945 1 38.06 5 HIS B N 1
ATOM 1799 C CA . HIS B 1 5 ? -23.75 -27.625 -13.117 1 38.06 5 HIS B CA 1
ATOM 1800 C C . HIS B 1 5 ? -22.359 -27.547 -12.523 1 38.06 5 HIS B C 1
ATOM 1802 O O . HIS B 1 5 ? -22.188 -27.609 -11.297 1 38.06 5 HIS B O 1
ATOM 1808 N N . GLY B 1 6 ? -21.422 -28.266 -12.953 1 40.53 6 GLY B N 1
ATOM 1809 C CA . GLY B 1 6 ? -20.031 -28.547 -12.68 1 40.53 6 GLY B CA 1
ATOM 1810 C C . GLY B 1 6 ? -19.312 -27.406 -11.984 1 40.53 6 GLY B C 1
ATOM 1811 O O . GLY B 1 6 ? -19.453 -26.25 -12.383 1 40.53 6 GLY B O 1
ATOM 1812 N N . LYS B 1 7 ? -19.141 -27.359 -10.625 1 47.66 7 LYS B N 1
ATOM 1813 C CA . LYS B 1 7 ? -18.391 -26.594 -9.625 1 47.66 7 LYS B CA 1
ATOM 1814 C C . LYS B 1 7 ? -17.062 -26.078 -10.195 1 47.66 7 LYS B C 1
ATOM 1816 O O . LYS B 1 7 ? -16.109 -26.844 -10.312 1 47.66 7 LYS B O 1
ATOM 1821 N N . THR B 1 8 ? -16.984 -25.203 -11.234 1 54.16 8 THR B N 1
ATOM 1822 C CA . THR B 1 8 ? -15.836 -24.766 -12.023 1 54.16 8 THR B CA 1
ATOM 1823 C C . THR B 1 8 ? -14.789 -24.094 -11.125 1 54.16 8 THR B C 1
ATOM 1825 O O . THR B 1 8 ? -15.141 -23.406 -10.172 1 54.16 8 THR B O 1
ATOM 1828 N N . ASP B 1 9 ? -13.516 -24.609 -11.008 1 75.25 9 ASP B N 1
ATOM 1829 C CA . ASP B 1 9 ? -12.258 -24.062 -10.516 1 75.25 9 ASP B CA 1
ATOM 1830 C C . ASP B 1 9 ? -11.906 -22.766 -11.242 1 75.25 9 ASP B C 1
ATOM 1832 O O . ASP B 1 9 ? -11.344 -22.797 -12.336 1 75.25 9 ASP B O 1
ATOM 1836 N N . PHE B 1 10 ? -12.43 -21.656 -10.773 1 79.62 10 PHE B N 1
ATOM 1837 C CA . PHE B 1 10 ? -12.281 -20.359 -11.422 1 79.62 10 PHE B CA 1
ATOM 1838 C C . PHE B 1 10 ? -10.836 -20.109 -11.836 1 79.62 10 PHE B C 1
ATOM 1840 O O . PHE B 1 10 ? -10.562 -19.688 -12.961 1 79.62 10 PHE B O 1
ATOM 1847 N N . MET B 1 11 ? -9.898 -20.438 -11.016 1 84.81 11 MET B N 1
ATOM 1848 C CA . MET B 1 11 ? -8.492 -20.156 -11.305 1 84.81 11 MET B CA 1
ATOM 1849 C C . MET B 1 11 ? -7.949 -21.109 -12.359 1 84.81 11 MET B C 1
ATOM 1851 O O . MET B 1 11 ? -7.188 -20.703 -13.234 1 84.81 11 MET B O 1
ATOM 1855 N N . ALA B 1 12 ? -8.352 -22.328 -12.211 1 84.06 12 ALA B N 1
ATOM 1856 C CA . ALA B 1 12 ? -7.953 -23.281 -13.242 1 84.06 12 ALA B CA 1
ATOM 1857 C C . ALA B 1 12 ? -8.5 -22.875 -14.602 1 84.06 12 ALA B C 1
ATOM 1859 O O . ALA B 1 12 ? -7.801 -22.969 -15.617 1 84.06 12 ALA B O 1
ATOM 1860 N N . ASP B 1 13 ? -9.734 -22.422 -14.602 1 86.56 13 ASP B N 1
ATOM 1861 C CA . ASP B 1 13 ? -10.359 -21.953 -15.844 1 86.56 13 ASP B CA 1
ATOM 1862 C C . ASP B 1 13 ? -9.641 -20.734 -16.391 1 86.56 13 ASP B C 1
ATOM 1864 O O . ASP B 1 13 ? -9.391 -20.641 -17.594 1 86.56 13 ASP B O 1
ATOM 1868 N N . PHE B 1 14 ? -9.32 -19.859 -15.531 1 90.31 14 PHE B N 1
ATOM 1869 C CA . PHE B 1 14 ? -8.609 -18.656 -15.945 1 90.31 14 PHE B CA 1
ATOM 1870 C C . PHE B 1 14 ? -7.266 -19.016 -16.562 1 90.31 14 PHE B C 1
ATOM 1872 O O . PHE B 1 14 ? -6.934 -18.547 -17.656 1 90.31 14 PHE B O 1
ATOM 1879 N N . ILE B 1 15 ? -6.488 -19.844 -15.867 1 91.62 15 ILE B N 1
ATOM 1880 C CA . ILE B 1 15 ? -5.145 -20.203 -16.312 1 91.62 15 ILE B CA 1
ATOM 1881 C C . ILE B 1 15 ? -5.223 -20.969 -17.641 1 91.62 15 ILE B C 1
ATOM 1883 O O . ILE B 1 15 ? -4.379 -20.781 -18.516 1 91.62 15 ILE B O 1
ATOM 1887 N N . GLY B 1 16 ? -6.215 -21.719 -17.797 1 91.12 16 GLY B N 1
ATOM 1888 C CA . GLY B 1 16 ? -6.375 -22.5 -19.016 1 91.12 16 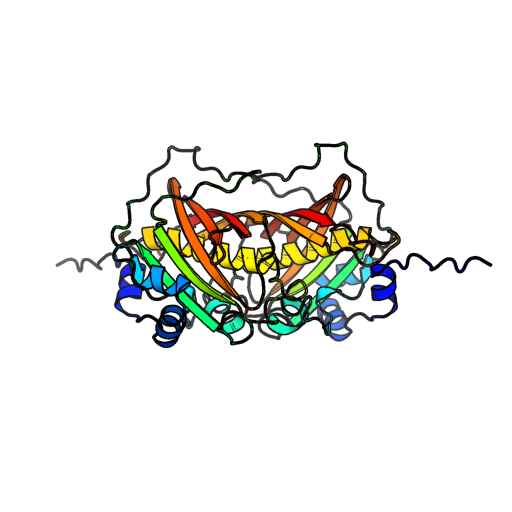GLY B CA 1
ATOM 1889 C C . GLY B 1 16 ? -6.824 -21.672 -20.203 1 91.12 16 GLY B C 1
ATOM 1890 O O . GLY B 1 16 ? -6.543 -22.031 -21.344 1 91.12 16 GLY B O 1
ATOM 1891 N N . SER B 1 17 ? -7.488 -20.547 -19.906 1 93.94 17 SER B N 1
ATOM 1892 C CA . SER B 1 17 ? -8.086 -19.75 -20.984 1 93.94 17 SER B CA 1
ATOM 1893 C C . SER B 1 17 ? -7.254 -18.516 -21.297 1 93.94 17 SER B C 1
ATOM 1895 O O . SER B 1 17 ? -7.621 -17.719 -22.172 1 93.94 17 SER B O 1
ATOM 1897 N N . HIS B 1 18 ? -6.191 -18.344 -20.609 1 94.94 18 HIS B N 1
ATOM 1898 C CA . HIS B 1 18 ? -5.32 -17.188 -20.844 1 94.94 18 HIS B CA 1
ATOM 1899 C C . HIS B 1 18 ? -3.871 -17.625 -21.016 1 94.94 18 HIS B C 1
ATOM 1901 O O . HIS B 1 18 ? -3.463 -18.672 -20.5 1 94.94 18 HIS B O 1
ATOM 1907 N N . SER B 1 19 ? -3.143 -16.812 -21.781 1 95.25 19 SER B N 1
ATOM 1908 C CA . SER B 1 19 ? -1.724 -17.078 -22 1 95.25 19 SER B CA 1
ATOM 1909 C C . SER B 1 19 ? -0.856 -16.094 -21.219 1 95.25 19 SER B C 1
ATOM 1911 O O . SER B 1 19 ? -1.299 -14.992 -20.891 1 95.25 19 SER B O 1
ATOM 1913 N N . ILE B 1 20 ? 0.313 -16.531 -20.938 1 96.62 20 ILE B N 1
ATOM 1914 C CA . ILE B 1 20 ? 1.279 -15.617 -20.344 1 96.62 20 ILE B CA 1
ATOM 1915 C C . ILE B 1 20 ? 1.698 -14.562 -21.359 1 96.62 20 ILE B C 1
ATOM 1917 O O . ILE B 1 20 ? 1.529 -14.758 -22.562 1 96.62 20 ILE B O 1
ATOM 1921 N N . SER B 1 21 ? 2.156 -13.406 -20.906 1 96.25 21 SER B N 1
ATOM 1922 C CA . SER B 1 21 ? 2.717 -12.391 -21.797 1 96.25 21 SER B CA 1
ATOM 1923 C C . SER B 1 21 ? 4.062 -12.828 -22.359 1 96.25 21 SER B C 1
ATOM 1925 O O . SER B 1 21 ? 5.043 -12.945 -21.625 1 96.25 21 SER B O 1
ATOM 1927 N N . GLU B 1 22 ? 4.145 -12.977 -23.656 1 96.94 22 GLU B N 1
ATOM 1928 C CA . GLU B 1 22 ? 5.398 -13.359 -24.281 1 96.94 22 GLU B CA 1
ATOM 1929 C C . GLU B 1 22 ? 6.445 -12.258 -24.172 1 96.94 22 GLU B C 1
ATOM 1931 O O . GLU B 1 22 ? 7.641 -12.531 -24.047 1 96.94 22 GLU B O 1
ATOM 1936 N N . ASP B 1 23 ? 5.973 -11.023 -24.188 1 97.81 23 ASP B N 1
ATOM 1937 C CA . ASP B 1 23 ? 6.883 -9.898 -23.984 1 97.81 23 ASP B CA 1
ATOM 1938 C C . ASP B 1 23 ? 7.531 -9.938 -22.609 1 97.81 23 ASP B C 1
ATOM 1940 O O . ASP B 1 23 ? 8.742 -9.742 -22.484 1 97.81 23 ASP B O 1
ATOM 1944 N N . ASP B 1 24 ? 6.742 -10.227 -21.625 1 98.38 24 ASP B N 1
ATOM 1945 C CA . ASP B 1 24 ? 7.273 -10.336 -20.281 1 98.38 24 ASP B CA 1
ATOM 1946 C C . ASP B 1 24 ? 8.227 -11.516 -20.141 1 98.38 24 ASP B C 1
ATOM 1948 O O . ASP B 1 24 ? 9.297 -11.398 -19.547 1 98.38 24 ASP B O 1
ATOM 1952 N N . ARG B 1 25 ? 7.824 -12.641 -20.719 1 98.38 25 ARG B N 1
ATOM 1953 C CA . ARG B 1 25 ? 8.672 -13.828 -20.688 1 98.38 25 ARG B CA 1
ATOM 1954 C C . ARG B 1 25 ? 10.023 -13.547 -21.328 1 98.38 25 ARG B C 1
ATOM 1956 O O . ARG B 1 25 ? 11.07 -13.891 -20.766 1 98.38 25 ARG B O 1
ATOM 1963 N N . ARG B 1 26 ? 10.023 -12.938 -22.5 1 98.5 26 ARG B N 1
ATOM 1964 C CA . ARG B 1 26 ? 11.258 -12.633 -23.234 1 98.5 26 ARG B CA 1
ATOM 1965 C C . ARG B 1 26 ? 12.125 -11.672 -22.438 1 98.5 26 ARG B C 1
ATOM 1967 O O . ARG B 1 26 ? 13.352 -11.828 -22.391 1 98.5 26 ARG B O 1
ATOM 1974 N N . TYR B 1 27 ? 11.484 -10.703 -21.844 1 98.75 27 TYR B N 1
ATOM 1975 C CA . TYR B 1 27 ? 12.227 -9.734 -21.031 1 98.75 27 TYR B CA 1
ATOM 1976 C C . TYR B 1 27 ? 13.008 -10.43 -19.922 1 98.75 27 TYR B C 1
ATOM 1978 O O . TYR B 1 27 ? 14.227 -10.273 -19.828 1 98.75 27 TYR B O 1
ATOM 1986 N N . PHE B 1 28 ? 12.367 -11.203 -19.156 1 98.69 28 PHE B N 1
ATOM 1987 C CA . PHE B 1 28 ? 13.008 -11.805 -17.984 1 98.69 28 PHE B CA 1
ATOM 1988 C C . PHE B 1 28 ? 13.953 -12.93 -18.422 1 98.69 28 PHE B C 1
ATOM 1990 O O . PHE B 1 28 ? 14.938 -13.211 -17.734 1 98.69 28 PHE B O 1
ATOM 1997 N N . ALA B 1 29 ? 13.672 -13.602 -19.516 1 98.44 29 ALA B N 1
ATOM 1998 C CA . ALA B 1 29 ? 14.57 -14.633 -20.047 1 98.44 29 ALA B CA 1
ATOM 1999 C C . ALA B 1 29 ? 15.898 -14.031 -20.5 1 98.44 29 ALA B C 1
ATOM 2001 O O . ALA B 1 29 ? 16.906 -14.727 -20.562 1 98.44 29 ALA B O 1
ATOM 2002 N N . SER B 1 30 ? 15.922 -12.75 -20.812 1 98.44 30 SER B N 1
ATOM 2003 C CA . SER B 1 30 ? 17.109 -12.078 -21.359 1 98.44 30 SER B CA 1
ATOM 2004 C C . SER B 1 30 ? 18.062 -11.664 -20.234 1 98.44 30 SER B C 1
ATOM 2006 O O . SER B 1 30 ? 19.188 -11.234 -20.5 1 98.44 30 SER B O 1
ATOM 2008 N N . ILE B 1 31 ? 17.656 -11.75 -19.047 1 97.94 31 ILE B N 1
ATOM 2009 C CA . ILE B 1 31 ? 18.438 -11.359 -17.875 1 97.94 31 ILE B CA 1
ATOM 2010 C C . ILE B 1 31 ? 18.891 -12.609 -17.109 1 97.94 31 ILE B C 1
ATOM 2012 O O . ILE B 1 31 ? 18.047 -13.438 -16.734 1 97.94 31 ILE B O 1
ATOM 2016 N N . GLU B 1 32 ? 20.094 -12.75 -16.766 1 97.25 32 GLU B N 1
ATOM 2017 C CA . GLU B 1 32 ? 20.672 -13.984 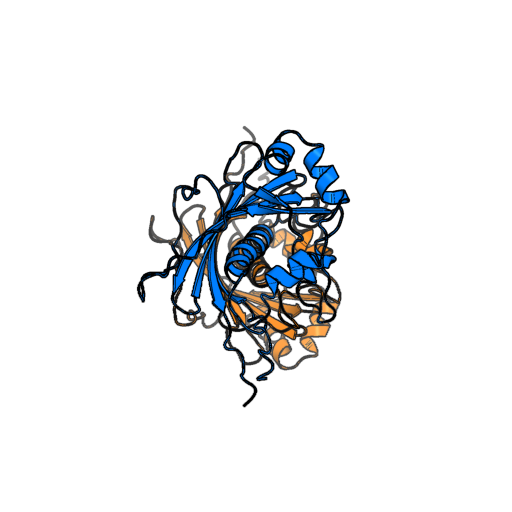-16.234 1 97.25 32 GLU B CA 1
ATOM 2018 C C . GLU B 1 32 ? 19.984 -14.398 -14.938 1 97.25 32 GLU B C 1
ATOM 2020 O O . GLU B 1 32 ? 19.516 -15.531 -14.812 1 97.25 32 GLU B O 1
ATOM 2025 N N . TRP B 1 33 ? 19.891 -13.516 -13.977 1 97.12 33 TRP B N 1
ATOM 2026 C CA . TRP B 1 33 ? 19.438 -13.938 -12.656 1 97.12 33 TRP B CA 1
ATOM 2027 C C . TRP B 1 33 ? 17.938 -14.227 -12.664 1 97.12 33 TRP B C 1
ATOM 2029 O O . TRP B 1 33 ? 17.453 -15.062 -11.891 1 97.12 33 TRP B O 1
ATOM 2039 N N . THR B 1 34 ? 17.141 -13.484 -13.5 1 97.81 34 THR B N 1
ATOM 2040 C CA . THR B 1 34 ? 15.703 -13.766 -13.555 1 97.81 34 THR B CA 1
ATOM 2041 C C . THR B 1 34 ? 15.43 -15.016 -14.383 1 97.81 34 THR B C 1
ATOM 2043 O O . THR B 1 34 ? 14.508 -15.781 -14.086 1 97.81 34 THR B O 1
ATOM 2046 N N . ASN B 1 35 ? 16.219 -15.312 -15.391 1 97.62 35 ASN B N 1
ATOM 2047 C CA . ASN B 1 35 ? 16.047 -16.484 -16.25 1 97.62 35 ASN B CA 1
ATOM 2048 C C . ASN B 1 35 ? 16.172 -17.781 -15.461 1 97.62 35 ASN B C 1
ATOM 2050 O O . ASN B 1 35 ? 15.594 -18.797 -15.844 1 97.62 35 ASN B O 1
ATOM 2054 N N . LYS B 1 36 ? 16.906 -17.734 -14.398 1 96.31 36 LYS B N 1
ATOM 2055 C CA . LYS B 1 36 ? 17.062 -18.906 -13.539 1 96.31 36 LYS B CA 1
ATOM 2056 C C . LYS B 1 36 ? 15.703 -19.391 -13.031 1 96.31 36 LYS B C 1
ATOM 2058 O O . LYS B 1 36 ? 15.484 -20.594 -12.875 1 96.31 36 LYS B O 1
ATOM 2063 N N . TYR B 1 37 ? 14.812 -18.484 -12.781 1 95.81 37 TYR B N 1
ATOM 2064 C CA . TYR B 1 37 ? 13.492 -18.828 -12.273 1 95.81 37 TYR B CA 1
ATOM 2065 C C . TYR B 1 37 ? 12.594 -19.344 -13.391 1 95.81 37 TYR B C 1
ATOM 2067 O O . TYR B 1 37 ? 11.805 -20.281 -13.188 1 95.81 37 TYR B O 1
ATOM 2075 N N . LEU B 1 38 ? 12.781 -18.828 -14.57 1 96.75 38 LEU B N 1
ATOM 2076 C CA . LEU B 1 38 ? 12.016 -19.297 -15.727 1 96.75 38 LEU B CA 1
ATOM 2077 C C . LEU B 1 38 ? 12.422 -20.703 -16.109 1 96.75 38 LEU B C 1
ATOM 2079 O O . LEU B 1 38 ? 11.586 -21.484 -16.578 1 96.75 38 LEU B O 1
ATOM 2083 N N . ALA B 1 39 ? 13.648 -21.016 -15.875 1 96.88 39 ALA B N 1
ATOM 2084 C CA . ALA B 1 39 ? 14.203 -22.297 -16.297 1 96.88 39 ALA B CA 1
ATOM 2085 C C . ALA B 1 39 ? 14.031 -23.359 -15.219 1 96.88 39 ALA B C 1
ATOM 2087 O O . ALA B 1 39 ? 14.32 -24.531 -15.445 1 96.88 39 ALA B O 1
ATOM 2088 N N . ASP B 1 40 ? 13.648 -22.922 -14.039 1 97.06 40 ASP B N 1
ATOM 2089 C CA . ASP B 1 40 ? 13.477 -23.859 -12.945 1 97.06 40 ASP B CA 1
ATOM 2090 C C . ASP B 1 40 ? 12.344 -24.844 -13.234 1 97.06 40 ASP B C 1
ATOM 2092 O O . ASP B 1 40 ? 11.188 -24.438 -13.383 1 97.06 40 ASP B O 1
ATOM 2096 N N . PRO B 1 41 ? 12.602 -26.172 -13.32 1 97.31 41 PRO B N 1
ATOM 2097 C CA . PRO B 1 41 ? 11.578 -27.141 -13.719 1 97.31 41 PRO B CA 1
ATOM 2098 C C . PRO B 1 41 ? 10.5 -27.328 -12.648 1 97.31 41 PRO B C 1
ATOM 2100 O O . PRO B 1 41 ? 9.461 -27.938 -12.922 1 97.31 41 PRO B O 1
ATOM 2103 N N . LEU B 1 42 ? 10.695 -26.828 -11.461 1 97.5 42 LEU B N 1
ATOM 2104 C CA . LEU B 1 42 ? 9.727 -26.984 -10.391 1 97.5 42 LEU B CA 1
ATOM 2105 C C . LEU B 1 42 ? 8.562 -26 -10.562 1 97.5 42 LEU B C 1
ATOM 2107 O O . LEU B 1 42 ? 7.516 -26.156 -9.93 1 97.5 42 LEU B O 1
ATOM 2111 N N . TYR B 1 43 ? 8.797 -25 -11.414 1 97.81 43 TYR B N 1
ATOM 2112 C CA . TYR B 1 43 ? 7.809 -23.938 -11.555 1 97.81 43 TYR B CA 1
ATOM 2113 C C . TYR B 1 43 ? 7.254 -23.891 -12.977 1 97.81 43 TYR B C 1
ATOM 2115 O O . TYR B 1 43 ? 7.891 -24.375 -13.914 1 97.81 43 TYR B O 1
ATOM 2123 N N . LYS B 1 44 ? 6.062 -23.391 -13.133 1 96.94 44 LYS B N 1
ATOM 2124 C CA . LYS B 1 44 ? 5.457 -23.094 -14.43 1 96.94 44 LYS B CA 1
ATOM 2125 C C . LYS B 1 44 ? 4.949 -21.656 -14.492 1 96.94 44 LYS B C 1
ATOM 2127 O O . LYS B 1 44 ? 4.43 -21.141 -13.5 1 96.94 44 LYS B O 1
ATOM 2132 N N . ALA B 1 45 ? 5.156 -21.016 -15.602 1 97.94 45 ALA B N 1
ATOM 2133 C CA . ALA B 1 45 ? 4.621 -19.672 -15.805 1 97.94 45 ALA B CA 1
ATOM 2134 C C . ALA B 1 45 ? 3.104 -19.703 -15.969 1 97.94 45 ALA B C 1
ATOM 2136 O O . ALA B 1 45 ? 2.564 -20.594 -16.641 1 97.94 45 ALA B O 1
ATOM 2137 N N . ILE B 1 46 ? 2.43 -18.812 -15.336 1 96.81 46 ILE B N 1
ATOM 2138 C CA . ILE B 1 46 ? 0.979 -18.719 -15.445 1 96.81 46 ILE B CA 1
ATOM 2139 C C . ILE B 1 46 ? 0.589 -17.266 -15.734 1 96.81 46 ILE B C 1
ATOM 2141 O O . ILE B 1 46 ? 1.35 -16.344 -15.445 1 96.81 46 ILE B O 1
ATOM 2145 N N . PRO B 1 47 ? -0.558 -17.094 -16.391 1 96.5 47 PRO B N 1
ATOM 2146 C CA . PRO B 1 47 ? -1.042 -15.711 -16.5 1 96.5 47 PRO B CA 1
ATOM 2147 C C . PRO B 1 47 ? -1.333 -15.07 -15.148 1 96.5 47 PRO B C 1
ATOM 2149 O O . PRO B 1 47 ? -1.786 -15.75 -14.227 1 96.5 47 PRO B O 1
ATOM 2152 N N . THR B 1 48 ? -1.033 -13.828 -15.016 1 95.38 48 THR B N 1
ATOM 2153 C CA . THR B 1 48 ? -1.291 -13.102 -13.781 1 95.38 48 THR B CA 1
ATOM 2154 C C . THR B 1 48 ? -2.705 -12.531 -13.773 1 95.38 48 THR B C 1
ATOM 2156 O O . THR B 1 48 ? -3.018 -11.625 -14.547 1 95.38 48 THR B O 1
ATOM 2159 N N . PHE B 1 49 ? -3.504 -12.961 -12.875 1 93.38 49 PHE B N 1
ATOM 2160 C CA . PHE B 1 49 ? -4.93 -12.656 -12.844 1 93.38 49 PHE B CA 1
ATOM 2161 C C . PHE B 1 49 ? -5.16 -11.148 -12.844 1 93.38 49 PHE B C 1
ATOM 2163 O O . PHE B 1 49 ? -5.969 -10.641 -13.625 1 93.38 49 PHE B O 1
ATOM 2170 N N . SER B 1 50 ? -4.387 -10.422 -12.078 1 96.31 50 SER B N 1
ATOM 2171 C CA . SER B 1 50 ? -4.641 -9 -11.867 1 96.31 50 SER B CA 1
ATOM 2172 C C . SER B 1 50 ? -4.09 -8.164 -13.016 1 96.31 50 SER B C 1
ATOM 2174 O O . SER B 1 50 ? -4.312 -6.953 -13.07 1 96.31 50 SER B O 1
ATOM 2176 N N . ARG B 1 51 ? -3.365 -8.773 -13.945 1 97.5 51 ARG B N 1
ATOM 2177 C CA . ARG B 1 51 ? -2.826 -8.047 -15.094 1 97.5 51 ARG B CA 1
ATOM 2178 C C . ARG B 1 51 ? -3.754 -8.156 -16.297 1 97.5 51 ARG B C 1
ATOM 2180 O O . ARG B 1 51 ? -3.475 -7.594 -17.359 1 97.5 51 ARG B O 1
ATOM 2187 N N . THR B 1 52 ? -4.859 -8.82 -16.094 1 95 52 THR B N 1
ATOM 2188 C CA . THR B 1 52 ? -5.891 -8.93 -17.125 1 95 52 THR B CA 1
ATOM 2189 C C . THR B 1 52 ? -7.031 -7.949 -16.844 1 95 52 THR B C 1
ATOM 2191 O O . THR B 1 52 ? -7.637 -7.98 -15.773 1 95 52 THR B O 1
ATOM 2194 N N . LEU B 1 53 ? -7.309 -7.156 -17.812 1 94.44 53 LEU B N 1
ATOM 2195 C CA . LEU B 1 53 ? -8.391 -6.184 -17.656 1 94.44 53 LEU B CA 1
ATOM 2196 C C . LEU B 1 53 ? -9.75 -6.879 -17.656 1 94.44 53 LEU B C 1
ATOM 2198 O O . LEU B 1 53 ? -9.977 -7.805 -18.438 1 94.44 53 LEU B O 1
ATOM 2202 N N . LYS B 1 54 ? -10.578 -6.484 -16.797 1 93.12 54 LYS B N 1
ATOM 2203 C CA . LYS B 1 54 ? -11.945 -7 -16.688 1 93.12 54 LYS B CA 1
ATOM 2204 C C . LYS B 1 54 ? -12.969 -5.895 -16.938 1 93.12 54 LYS B C 1
ATOM 2206 O O . LYS B 1 54 ? -12.75 -4.746 -16.547 1 93.12 54 LYS B O 1
ATOM 2211 N N . ASP B 1 55 ? -14.078 -6.23 -17.438 1 93.81 55 ASP B N 1
ATOM 2212 C CA . ASP B 1 55 ? -15.133 -5.277 -17.75 1 93.81 55 ASP B CA 1
ATOM 2213 C C . ASP B 1 55 ? -15.695 -4.633 -16.484 1 93.81 55 ASP B C 1
ATOM 2215 O O . ASP B 1 55 ? -16.172 -3.492 -16.516 1 93.81 55 ASP B O 1
ATOM 2219 N N . THR B 1 56 ? -15.609 -5.277 -15.391 1 92.94 56 THR B N 1
ATOM 2220 C CA . THR B 1 56 ? -16.172 -4.797 -14.133 1 92.94 56 THR B CA 1
ATOM 2221 C C . THR B 1 56 ? -15.305 -3.703 -13.523 1 92.94 56 THR B C 1
ATOM 2223 O O . THR B 1 56 ? -15.711 -3.029 -12.578 1 92.94 56 THR B O 1
ATOM 2226 N N . GLY B 1 57 ? -14.031 -3.5 -14.062 1 93.69 57 GLY B N 1
ATOM 2227 C CA . GLY B 1 57 ? -13.078 -2.572 -13.477 1 93.69 57 GLY B CA 1
ATOM 2228 C C . GLY B 1 57 ? -12.188 -3.217 -12.43 1 93.69 57 GLY B C 1
ATOM 2229 O O . GLY B 1 57 ? -11.242 -2.594 -11.945 1 93.69 57 GLY B O 1
ATOM 2230 N N . GLU B 1 58 ? -12.539 -4.484 -12.109 1 94.31 58 GLU B N 1
ATOM 2231 C CA . GLU B 1 58 ? -11.711 -5.234 -11.164 1 94.31 58 GLU B CA 1
ATOM 2232 C C . GLU B 1 58 ? -10.258 -5.285 -11.625 1 94.31 58 GLU B C 1
ATOM 2234 O O . GLU B 1 58 ? -9.984 -5.512 -12.805 1 94.31 58 GLU B O 1
ATOM 2239 N N . ASP B 1 59 ? -9.305 -5.039 -10.703 1 97.12 59 ASP B N 1
ATOM 2240 C CA . ASP B 1 59 ? -7.863 -5.156 -10.883 1 97.12 59 ASP B CA 1
ATOM 2241 C C . ASP B 1 59 ? -7.34 -4.07 -11.82 1 97.12 59 ASP B C 1
ATOM 2243 O O . ASP B 1 59 ? -6.227 -4.176 -12.336 1 97.12 59 ASP B O 1
ATOM 2247 N N . TYR B 1 60 ? -8.148 -3.008 -12.109 1 98.56 60 TYR B N 1
ATOM 2248 C CA . TYR B 1 60 ? -7.727 -1.957 -13.031 1 98.56 60 TYR B CA 1
ATOM 2249 C C . TYR B 1 60 ? -6.414 -1.331 -12.578 1 98.56 60 TYR B C 1
ATOM 2251 O O . TYR B 1 60 ? -5.574 -0.968 -13.406 1 98.56 60 TYR B O 1
ATOM 2259 N N . PHE B 1 61 ? -6.25 -1.228 -11.305 1 98.88 61 PHE B N 1
ATOM 2260 C CA . PHE B 1 61 ? -5.039 -0.631 -10.75 1 98.88 61 PHE B CA 1
ATOM 2261 C C . PHE B 1 61 ? -3.799 -1.359 -11.25 1 98.88 61 PHE B C 1
ATOM 2263 O O . PHE B 1 61 ? -2.898 -0.742 -11.828 1 98.88 61 PHE B O 1
ATOM 2270 N N . PHE B 1 62 ? -3.703 -2.688 -11.188 1 98.75 62 PHE B N 1
ATOM 2271 C CA . PHE B 1 62 ? -2.539 -3.463 -11.602 1 98.75 62 PHE B CA 1
ATOM 2272 C C . PHE B 1 62 ? -2.547 -3.697 -13.109 1 98.75 62 PHE B C 1
ATOM 2274 O O . PHE B 1 62 ? -1.489 -3.797 -13.734 1 98.75 62 PHE B O 1
ATOM 2281 N N . ALA B 1 63 ? -3.742 -3.785 -13.664 1 98.56 63 ALA B N 1
ATOM 2282 C CA . ALA B 1 63 ? -3.848 -4.152 -15.078 1 98.56 63 ALA B CA 1
ATOM 2283 C C . ALA B 1 63 ? -3.576 -2.949 -15.977 1 98.56 63 ALA B C 1
ATOM 2285 O O . ALA B 1 63 ? -3.166 -3.109 -17.125 1 98.56 63 ALA B O 1
ATOM 2286 N N . ARG B 1 64 ? -3.771 -1.739 -15.383 1 98.44 64 ARG B N 1
ATOM 2287 C CA . ARG B 1 64 ? -3.68 -0.583 -16.266 1 98.44 64 ARG B CA 1
ATOM 2288 C C . ARG B 1 64 ? -2.92 0.559 -15.602 1 98.44 64 ARG B C 1
ATOM 2290 O O . ARG B 1 64 ? -1.902 1.021 -16.125 1 98.44 64 ARG B O 1
ATOM 2297 N N . THR B 1 65 ? -3.287 1.022 -14.477 1 98.88 65 THR B N 1
ATOM 2298 C CA . THR B 1 65 ? -2.748 2.23 -13.867 1 98.88 65 THR B CA 1
ATOM 2299 C C . THR B 1 65 ? -1.242 2.102 -13.648 1 98.88 65 THR B C 1
ATOM 2301 O O . THR B 1 65 ? -0.489 3.039 -13.922 1 98.88 65 THR B O 1
ATOM 2304 N N . ILE B 1 66 ? -0.826 0.923 -13.141 1 98.81 66 ILE B N 1
ATOM 2305 C CA . ILE B 1 66 ? 0.602 0.795 -12.867 1 98.81 66 ILE B CA 1
ATOM 2306 C C . ILE B 1 66 ? 1.223 -0.21 -13.836 1 98.81 66 ILE B C 1
ATOM 2308 O O . ILE B 1 66 ? 2.211 -0.869 -13.508 1 98.81 66 ILE B O 1
ATOM 2312 N N . ASN B 1 67 ? 0.609 -0.443 -14.953 1 98.56 67 ASN B N 1
ATOM 2313 C CA . ASN B 1 67 ? 1.135 -1.23 -16.062 1 98.56 67 ASN B CA 1
ATOM 2314 C C . ASN B 1 67 ? 1.635 -0.338 -17.203 1 98.56 67 ASN B C 1
ATOM 2316 O O . ASN B 1 67 ? 0.977 -0.212 -18.234 1 98.56 67 ASN B O 1
ATOM 2320 N N . SER B 1 68 ? 2.793 0.289 -17.016 1 98.44 68 SER B N 1
ATOM 2321 C CA . SER B 1 68 ? 3.377 1.228 -17.969 1 98.44 68 SER B CA 1
ATOM 2322 C C . SER B 1 68 ? 4.898 1.221 -17.891 1 98.44 68 SER B C 1
ATOM 2324 O O . SER B 1 68 ? 5.477 0.689 -16.938 1 98.44 68 SER B O 1
ATOM 2326 N N . PRO B 1 69 ? 5.609 1.839 -18.828 1 98.44 69 PRO B N 1
ATOM 2327 C CA . PRO B 1 69 ? 7.074 1.827 -18.828 1 98.44 69 PRO B CA 1
ATOM 2328 C C . PRO B 1 69 ? 7.676 2.484 -17.594 1 98.44 69 PRO B C 1
ATOM 2330 O O . PRO B 1 69 ? 8.766 2.105 -17.156 1 98.44 69 PRO B O 1
ATOM 2333 N N . ASP B 1 70 ? 6.914 3.434 -16.969 1 98.5 70 ASP B N 1
ATOM 2334 C CA . ASP B 1 70 ? 7.492 4.168 -15.844 1 98.5 70 ASP B CA 1
ATOM 2335 C C . ASP B 1 70 ? 6.965 3.637 -14.508 1 98.5 70 ASP B C 1
ATOM 2337 O O . ASP B 1 70 ? 7.27 4.191 -13.453 1 98.5 70 ASP B O 1
ATOM 2341 N N . THR B 1 71 ? 6.141 2.584 -14.531 1 98.81 71 THR B N 1
ATOM 2342 C CA . THR B 1 71 ? 5.664 1.936 -13.32 1 98.81 71 THR B CA 1
ATOM 2343 C C . THR B 1 71 ? 6.109 0.477 -13.273 1 98.81 71 THR B C 1
ATOM 2345 O O . THR B 1 71 ? 7.273 0.186 -12.984 1 98.81 71 THR B O 1
ATOM 2348 N N . ILE B 1 72 ? 5.258 -0.494 -13.695 1 98.88 72 ILE B N 1
ATOM 2349 C CA . ILE B 1 72 ? 5.641 -1.899 -13.773 1 98.88 72 ILE B CA 1
ATOM 2350 C C . ILE B 1 72 ? 5.461 -2.402 -15.203 1 98.88 72 ILE B C 1
ATOM 2352 O O . ILE B 1 72 ? 4.418 -2.969 -15.547 1 98.88 72 ILE B O 1
ATOM 2356 N N . PRO B 1 73 ? 6.488 -2.262 -16.016 1 98.81 73 PRO B N 1
ATOM 2357 C CA . PRO B 1 73 ? 6.34 -2.602 -17.438 1 98.81 73 PRO B CA 1
ATOM 2358 C C . PRO B 1 73 ? 6.305 -4.105 -17.672 1 98.81 73 PRO B C 1
ATOM 2360 O O . PRO B 1 73 ? 5.746 -4.559 -18.688 1 98.81 73 PRO B O 1
ATOM 2363 N N . HIS B 1 74 ? 6.949 -4.918 -16.828 1 98.81 74 HIS B N 1
ATOM 2364 C CA . HIS B 1 74 ? 6.973 -6.367 -16.984 1 98.81 74 HIS B CA 1
ATOM 2365 C C . HIS B 1 74 ? 6.66 -7.066 -15.664 1 98.81 74 HIS B C 1
ATOM 2367 O O . HIS B 1 74 ? 7.188 -6.684 -14.617 1 98.81 74 HIS B O 1
ATOM 2373 N N . LEU B 1 75 ? 5.832 -7.98 -15.719 1 98.81 75 LEU B N 1
ATOM 2374 C CA . LEU B 1 75 ? 5.398 -8.805 -14.594 1 98.81 75 LEU B CA 1
ATOM 2375 C C . LEU B 1 75 ? 5.094 -10.227 -15.055 1 98.81 75 LEU B C 1
ATOM 2377 O O . LEU B 1 75 ? 4.32 -10.43 -15.992 1 98.81 75 LEU B O 1
ATOM 2381 N N . LEU B 1 76 ? 5.754 -11.203 -14.484 1 98.69 76 LEU B N 1
ATOM 2382 C CA . LEU B 1 76 ? 5.551 -12.609 -14.844 1 98.69 76 LEU B CA 1
ATOM 2383 C C . LEU B 1 76 ? 5.398 -13.469 -13.594 1 98.69 76 LEU B C 1
ATOM 2385 O O . LEU B 1 76 ? 6.266 -13.453 -12.711 1 98.69 76 LEU B O 1
ATOM 2389 N N . SER B 1 77 ? 4.301 -14.211 -13.5 1 98.5 77 SER B N 1
ATOM 2390 C CA . SER B 1 77 ? 4.012 -15.07 -12.359 1 98.5 77 SER B CA 1
ATOM 2391 C C . SER B 1 77 ? 4.422 -16.516 -12.633 1 98.5 77 SER B C 1
ATOM 2393 O O . SER B 1 77 ? 4.145 -17.047 -13.711 1 98.5 77 SER B O 1
ATOM 2395 N N . LEU B 1 78 ? 5.07 -17.109 -11.672 1 98.31 78 LEU B N 1
ATOM 2396 C CA . LEU B 1 78 ? 5.41 -18.531 -11.68 1 98.31 78 LEU B CA 1
ATOM 2397 C C . LEU B 1 78 ? 4.793 -19.25 -10.484 1 98.31 78 LEU B C 1
ATOM 2399 O O . LEU B 1 78 ? 4.816 -18.719 -9.367 1 98.31 78 LEU B O 1
ATOM 2403 N N . GLN B 1 79 ? 4.238 -20.344 -10.719 1 96.94 79 GLN B N 1
ATOM 2404 C CA . GLN B 1 79 ? 3.623 -21.172 -9.688 1 96.94 79 GLN B CA 1
ATOM 2405 C C . GLN B 1 79 ? 4.352 -22.5 -9.547 1 96.94 79 GLN B C 1
ATOM 2407 O O . GLN B 1 79 ? 4.742 -23.109 -10.539 1 96.94 79 GLN B O 1
ATOM 2412 N N . LEU B 1 80 ? 4.594 -22.891 -8.336 1 96.38 80 LEU B N 1
ATOM 2413 C CA . LEU B 1 80 ? 5.062 -24.25 -8.109 1 96.38 80 LEU B CA 1
ATOM 2414 C C . LEU B 1 80 ? 4.133 -25.266 -8.766 1 96.38 80 LEU B C 1
ATOM 2416 O O . LEU B 1 80 ? 2.912 -25.172 -8.641 1 96.38 80 LEU B O 1
ATOM 2420 N N . LYS B 1 81 ? 4.684 -26.234 -9.508 1 94.38 81 LYS B N 1
ATOM 2421 C CA . LYS B 1 81 ? 3.883 -27.219 -10.219 1 94.38 81 LYS B CA 1
ATOM 2422 C C . LYS B 1 81 ? 3.146 -28.141 -9.242 1 94.38 81 LYS B C 1
ATOM 2424 O O . LYS B 1 81 ? 1.958 -28.422 -9.414 1 94.38 81 LYS B O 1
ATOM 2429 N N . ASP B 1 82 ? 3.881 -28.609 -8.266 1 88.56 82 ASP B N 1
ATOM 2430 C CA . ASP B 1 82 ? 3.271 -29.406 -7.211 1 88.56 82 ASP B CA 1
ATOM 2431 C C . ASP B 1 82 ? 2.738 -28.531 -6.086 1 88.56 82 ASP B C 1
ATOM 2433 O O . ASP B 1 82 ? 3.375 -28.391 -5.039 1 88.56 82 ASP B O 1
ATOM 2437 N N . TYR B 1 83 ? 1.606 -27.891 -6.371 1 82.31 83 TYR B N 1
ATOM 2438 C CA . TYR B 1 83 ? 1.028 -26.938 -5.434 1 82.31 83 TYR B CA 1
ATOM 2439 C C . TYR B 1 83 ? 0.418 -27.656 -4.23 1 82.31 83 TYR B C 1
ATOM 2441 O O . TYR B 1 83 ? -0.456 -28.5 -4.387 1 82.31 83 TYR B O 1
ATOM 2449 N N . PRO B 1 84 ? 0.882 -27.375 -3.096 1 79.38 84 PRO B N 1
ATOM 2450 C CA . PRO B 1 84 ? 0.435 -28.141 -1.927 1 79.38 84 PRO B CA 1
ATOM 2451 C C . PRO B 1 84 ? -1.005 -27.812 -1.529 1 79.38 84 PRO B C 1
ATOM 2453 O O . PRO B 1 84 ? -1.527 -26.766 -1.888 1 79.38 84 PRO B O 1
ATOM 2456 N N . ASN B 1 85 ? -1.644 -28.75 -0.792 1 78.56 85 ASN B N 1
ATOM 2457 C CA . ASN B 1 85 ? -2.914 -28.453 -0.136 1 78.56 85 ASN B CA 1
ATOM 2458 C C . ASN B 1 85 ? -2.715 -27.609 1.111 1 78.56 85 ASN B C 1
ATOM 2460 O O . ASN B 1 85 ? -1.789 -27.844 1.89 1 78.56 85 ASN B O 1
ATOM 2464 N N . PRO B 1 86 ? -3.52 -26.625 1.149 1 76.62 86 PRO B N 1
ATOM 2465 C CA . PRO B 1 86 ? -3.305 -25.75 2.307 1 76.62 86 PRO B CA 1
ATOM 2466 C C . PRO B 1 86 ? -3.508 -26.469 3.637 1 76.62 86 PRO B C 1
ATOM 2468 O O . PRO B 1 86 ? -4.477 -27.219 3.795 1 76.62 86 PRO B O 1
ATOM 2471 N N . PRO B 1 87 ? -2.561 -26.328 4.512 1 74.81 87 PRO B N 1
ATOM 2472 C CA . PRO B 1 87 ? -2.729 -26.906 5.844 1 74.81 87 PRO B CA 1
ATOM 2473 C C . PRO B 1 87 ? -3.852 -26.25 6.641 1 74.81 87 PRO B C 1
ATOM 2475 O O . PRO B 1 87 ? -3.947 -25.031 6.68 1 74.81 87 PRO B O 1
ATOM 2478 N N . GLU B 1 88 ? -4.824 -27.062 7.094 1 85.81 88 GLU B N 1
ATOM 2479 C CA . GLU B 1 88 ? -5.824 -26.516 8 1 85.81 88 GLU B CA 1
ATOM 2480 C C . GLU B 1 88 ? -5.223 -26.234 9.375 1 85.81 88 GLU B C 1
ATOM 2482 O O . GLU B 1 88 ? -4.637 -27.125 10 1 85.81 88 GLU B O 1
ATOM 2487 N N . SER B 1 89 ? -5.328 -24.984 9.781 1 88.25 89 SER B N 1
ATOM 2488 C CA . SER B 1 89 ? -4.832 -24.609 11.102 1 88.25 89 SER B CA 1
ATOM 2489 C C . SER B 1 89 ? -5.91 -24.766 12.172 1 88.25 89 SER B C 1
ATOM 2491 O O . SER B 1 89 ? -7.094 -24.547 11.898 1 88.25 89 SER B O 1
ATOM 2493 N N . PRO B 1 90 ? -5.457 -25.219 13.344 1 86.38 90 PRO B N 1
ATOM 2494 C CA . PRO B 1 90 ? -6.434 -25.234 14.43 1 86.38 90 PRO B CA 1
ATOM 2495 C C . PRO B 1 90 ? -7.07 -23.875 14.688 1 86.38 90 PRO B C 1
ATOM 2497 O O . PRO B 1 90 ? -6.43 -22.844 14.469 1 86.38 90 PRO B O 1
ATOM 2500 N N . LYS B 1 91 ? -8.281 -24.031 15.148 1 85.12 91 LYS B N 1
ATOM 2501 C CA . LYS B 1 91 ? -9.047 -22.812 15.398 1 85.12 91 LYS B CA 1
ATOM 2502 C C . LYS B 1 91 ? -8.297 -21.875 16.344 1 85.12 91 LYS B C 1
ATOM 2504 O O . LYS B 1 91 ? -7.773 -22.297 17.375 1 85.12 91 LYS B O 1
ATOM 2509 N N . GLY B 1 92 ? -8.141 -20.641 15.922 1 85.38 92 GLY B N 1
ATOM 2510 C CA . GLY B 1 92 ? -7.578 -19.609 16.781 1 85.38 92 GLY B CA 1
ATOM 2511 C C . GLY B 1 92 ? -6.066 -19.5 16.672 1 85.38 92 GLY B C 1
ATOM 2512 O O . GLY B 1 92 ? -5.453 -18.656 17.328 1 85.38 92 GLY B O 1
ATOM 2513 N N . GLN B 1 93 ? -5.414 -20.281 15.867 1 83.19 93 GLN B N 1
ATOM 2514 C CA . GLN B 1 93 ? -3.957 -20.328 15.836 1 83.19 93 GLN B CA 1
ATOM 2515 C C . GLN B 1 93 ? -3.408 -19.469 14.703 1 83.19 93 GLN B C 1
ATOM 2517 O O . GLN B 1 93 ? -2.238 -19.078 14.719 1 83.19 93 GLN B O 1
ATOM 2522 N N . LEU B 1 94 ? -4.184 -19.25 13.781 1 88.12 94 LEU B N 1
ATOM 2523 C CA . LEU B 1 94 ? -3.734 -18.438 12.656 1 88.12 94 LEU B CA 1
ATOM 2524 C C . LEU B 1 94 ? -3.787 -16.953 13.008 1 88.12 94 LEU B C 1
ATOM 2526 O O . LEU B 1 94 ? -4.871 -16.359 13.102 1 88.12 94 LEU B O 1
ATOM 2530 N N . LYS B 1 95 ? -2.633 -16.344 13.258 1 84.38 95 LYS B N 1
ATOM 2531 C CA . LYS B 1 95 ? -2.562 -14.953 13.68 1 84.38 95 LYS B CA 1
ATOM 2532 C C . LYS B 1 95 ? -1.479 -14.203 12.914 1 84.38 95 LYS B C 1
ATOM 2534 O O . LYS B 1 95 ? -0.431 -14.766 12.594 1 84.38 95 LYS B O 1
ATOM 2539 N N . LEU B 1 96 ? -1.83 -13.008 12.688 1 84.94 96 LEU B N 1
ATOM 2540 C CA . LEU B 1 96 ? -0.827 -12.133 12.094 1 84.94 96 LEU B CA 1
ATOM 2541 C C . LEU B 1 96 ? 0.294 -11.844 13.086 1 84.94 96 LEU B C 1
ATOM 2543 O O . LEU B 1 96 ? 0.036 -11.609 14.266 1 84.94 96 LEU B O 1
ATOM 2547 N N . ARG B 1 97 ? 1.439 -11.969 12.555 1 76.94 97 ARG B N 1
ATOM 2548 C CA . ARG B 1 97 ? 2.588 -11.609 13.383 1 76.94 97 ARG B CA 1
ATOM 2549 C C . ARG B 1 97 ? 2.902 -10.117 13.258 1 76.94 97 ARG B C 1
ATOM 2551 O O . ARG B 1 97 ? 2.578 -9.492 12.25 1 76.94 97 ARG B O 1
ATOM 2558 N N . THR B 1 98 ? 3.389 -9.617 14.438 1 65.81 98 THR B N 1
ATOM 2559 C CA . THR B 1 98 ? 3.885 -8.242 14.367 1 65.81 98 THR B CA 1
ATOM 2560 C C . THR B 1 98 ? 5.32 -8.219 13.852 1 65.81 98 THR B C 1
ATOM 2562 O O . THR B 1 98 ? 5.883 -9.258 13.5 1 65.81 98 THR B O 1
ATOM 2565 N N . ASN B 1 99 ? 5.91 -7.082 14.016 1 63.91 99 ASN B N 1
ATOM 2566 C CA . ASN B 1 99 ? 7.246 -6.789 13.508 1 63.91 99 ASN B CA 1
ATOM 2567 C C . ASN B 1 99 ? 8.297 -7.703 14.133 1 63.91 99 ASN B C 1
ATOM 2569 O O . ASN B 1 99 ? 8.203 -8.047 15.312 1 63.91 99 ASN B O 1
ATOM 2573 N N . HIS B 1 100 ? 9.039 -8.172 13.172 1 73.06 100 HIS B N 1
ATOM 2574 C CA . HIS B 1 100 ? 10.133 -9.062 13.547 1 73.06 100 HIS B CA 1
ATOM 2575 C C . HIS B 1 100 ? 11.477 -8.484 13.125 1 73.06 100 HIS B C 1
ATOM 2577 O O . HIS B 1 100 ? 11.586 -7.832 12.078 1 73.06 100 HIS B O 1
ATOM 2583 N N . SER B 1 101 ? 12.453 -8.664 13.898 1 79.5 101 SER B N 1
ATOM 2584 C CA . SER B 1 101 ? 13.773 -8.07 13.711 1 79.5 101 SER B CA 1
ATOM 2585 C C . SER B 1 101 ? 14.516 -8.742 12.562 1 79.5 101 SER B C 1
ATOM 2587 O O . SER B 1 101 ? 15.266 -8.086 11.836 1 79.5 101 SER B O 1
ATOM 2589 N N . GLU B 1 102 ? 14.297 -10.039 12.367 1 87.25 102 GLU B N 1
ATOM 2590 C CA . GLU B 1 102 ? 14.969 -10.766 11.289 1 87.25 102 GLU B CA 1
ATOM 2591 C C . GLU B 1 102 ? 13.984 -11.141 10.18 1 87.25 102 GLU B C 1
ATOM 2593 O O . GLU B 1 102 ? 12.805 -11.367 10.445 1 87.25 102 GLU B O 1
ATOM 2598 N N . PRO B 1 103 ? 14.555 -11.156 9.016 1 92.62 103 PRO B N 1
ATOM 2599 C CA . PRO B 1 103 ? 13.68 -11.609 7.926 1 92.62 103 PRO B CA 1
ATOM 2600 C C . PRO B 1 103 ? 13.094 -12.992 8.18 1 92.62 103 PRO B C 1
ATOM 2602 O O . PRO B 1 103 ? 13.773 -13.867 8.734 1 92.62 103 PRO B O 1
ATOM 2605 N N . THR B 1 104 ? 11.891 -13.164 7.785 1 94.56 104 THR B N 1
ATOM 2606 C CA . THR B 1 104 ? 11.211 -14.453 7.914 1 94.56 104 THR B CA 1
ATOM 2607 C C . THR B 1 104 ? 11.883 -15.508 7.043 1 94.56 104 THR B C 1
ATOM 2609 O O . THR B 1 104 ? 12.25 -15.234 5.898 1 94.56 104 THR B O 1
ATOM 2612 N N . GLU B 1 105 ? 12.047 -16.656 7.586 1 94.69 105 GLU B N 1
ATOM 2613 C CA . GLU B 1 105 ? 12.617 -17.734 6.793 1 94.69 105 GLU B CA 1
ATOM 2614 C C . GLU B 1 105 ? 11.672 -18.156 5.668 1 94.69 105 GLU B C 1
ATOM 2616 O O . GLU B 1 105 ? 10.484 -18.391 5.902 1 94.69 105 GLU B O 1
ATOM 2621 N N . VAL B 1 106 ? 12.148 -18.188 4.543 1 95.81 106 VAL B N 1
ATOM 2622 C CA . VAL B 1 106 ? 11.375 -18.562 3.363 1 95.81 106 VAL B CA 1
ATOM 2623 C C . VAL B 1 106 ? 11.477 -20.078 3.143 1 95.81 106 VAL B C 1
ATOM 2625 O O . VAL B 1 106 ? 12.531 -20.672 3.357 1 95.81 106 VAL B O 1
ATOM 2628 N N . PRO B 1 107 ? 10.391 -20.766 2.734 1 95.25 107 PRO B N 1
ATOM 2629 C CA . PRO B 1 107 ? 10.492 -22.188 2.375 1 95.25 107 PRO B CA 1
ATOM 2630 C C . PRO B 1 107 ? 11.438 -22.438 1.198 1 95.25 107 PRO B C 1
ATOM 2632 O O . PRO B 1 107 ? 11.656 -21.531 0.386 1 95.25 107 PRO B O 1
ATOM 2635 N N . GLN B 1 108 ? 11.938 -23.625 1.136 1 94.5 108 GLN B N 1
ATOM 2636 C CA . GLN B 1 108 ? 12.867 -23.984 0.073 1 94.5 108 GLN B CA 1
ATOM 2637 C C . GLN B 1 108 ? 12.266 -23.703 -1.303 1 94.5 108 GLN B C 1
ATOM 2639 O O . GLN B 1 108 ? 12.969 -23.266 -2.215 1 94.5 108 GLN B O 1
ATOM 2644 N N . HIS B 1 109 ? 11 -23.984 -1.378 1 95.62 109 HIS B N 1
ATOM 2645 C CA . HIS B 1 109 ? 10.273 -23.766 -2.625 1 95.62 109 HIS B CA 1
ATOM 2646 C C . HIS B 1 109 ? 9.023 -22.922 -2.393 1 95.62 109 HIS B C 1
ATOM 2648 O O . HIS B 1 109 ? 7.934 -23.469 -2.188 1 95.62 109 HIS B O 1
ATOM 2654 N N . PRO B 1 110 ? 9.219 -21.562 -2.441 1 96.69 110 PRO B N 1
ATOM 2655 C CA . PRO B 1 110 ? 8.008 -20.75 -2.314 1 96.69 110 PRO B CA 1
ATOM 2656 C C . PRO B 1 110 ? 6.938 -21.125 -3.346 1 96.69 110 PRO B C 1
ATOM 2658 O O . PRO B 1 110 ? 7.27 -21.5 -4.469 1 96.69 110 PRO B O 1
ATOM 2661 N N . GLU B 1 111 ? 5.727 -21 -2.965 1 96.38 111 GLU B N 1
ATOM 2662 C CA . GLU B 1 111 ? 4.621 -21.5 -3.777 1 96.38 111 GLU B CA 1
ATOM 2663 C C . GLU B 1 111 ? 4.434 -20.641 -5.031 1 96.38 111 GLU B C 1
ATOM 2665 O O . GLU B 1 111 ? 4.09 -21.172 -6.094 1 96.38 111 GLU B O 1
ATOM 2670 N N . CYS B 1 112 ? 4.582 -19.359 -4.836 1 97.38 112 CYS B N 1
ATOM 2671 C CA . CYS B 1 112 ? 4.461 -18.422 -5.949 1 97.38 112 CYS B CA 1
ATOM 2672 C C . CYS B 1 112 ? 5.68 -17.5 -6.027 1 97.38 112 CYS B C 1
ATOM 2674 O O . CYS B 1 112 ? 6.152 -17 -5.004 1 97.38 112 CYS B O 1
ATOM 2676 N N . VAL B 1 113 ? 6.203 -17.375 -7.215 1 98.19 113 VAL B N 1
ATOM 2677 C CA . VAL B 1 113 ? 7.316 -16.484 -7.52 1 98.19 113 VAL B CA 1
ATOM 2678 C C . VAL B 1 113 ? 6.922 -15.531 -8.648 1 98.19 113 VAL B C 1
ATOM 2680 O O . VAL B 1 113 ? 6.539 -15.969 -9.734 1 98.19 113 VAL B O 1
ATOM 2683 N N . VAL B 1 114 ? 7.039 -14.258 -8.375 1 98.81 114 VAL B N 1
ATOM 2684 C CA . VAL B 1 114 ? 6.664 -13.273 -9.391 1 98.81 114 VAL B CA 1
ATOM 2685 C C . VAL B 1 114 ? 7.852 -12.359 -9.688 1 98.81 114 VAL B C 1
ATOM 2687 O O . VAL B 1 114 ? 8.438 -11.773 -8.773 1 98.81 114 VAL B O 1
ATOM 2690 N N . LEU B 1 115 ? 8.203 -12.312 -10.938 1 98.88 115 LEU B N 1
ATOM 2691 C CA . LEU B 1 115 ? 9.234 -11.398 -11.406 1 98.88 115 LEU B CA 1
ATOM 2692 C C . LEU B 1 115 ? 8.625 -10.062 -11.828 1 98.88 115 LEU B C 1
ATOM 2694 O O . LEU B 1 115 ? 7.652 -10.031 -12.586 1 98.88 115 LEU B O 1
ATOM 2698 N N . LEU B 1 116 ? 9.156 -8.969 -11.297 1 98.81 116 LEU B N 1
ATOM 2699 C CA . LEU B 1 116 ? 8.688 -7.629 -11.617 1 98.81 116 LEU B CA 1
ATOM 2700 C C . LEU B 1 116 ? 9.836 -6.75 -12.102 1 98.81 116 LEU B C 1
ATOM 2702 O O . LEU B 1 116 ? 10.906 -6.723 -11.484 1 98.81 116 LEU B O 1
ATOM 2706 N N . SER B 1 117 ? 9.602 -6.078 -13.211 1 98.88 117 SER B N 1
ATOM 2707 C CA . SER B 1 117 ? 10.414 -4.91 -13.555 1 98.88 117 SER B CA 1
ATOM 2708 C C . SER B 1 117 ? 9.742 -3.619 -13.094 1 98.88 117 SER B C 1
ATOM 2710 O O . SER B 1 117 ? 8.57 -3.381 -13.391 1 98.88 117 SER B O 1
ATOM 2712 N N . ILE B 1 118 ? 10.461 -2.852 -12.32 1 98.88 118 ILE B N 1
ATOM 2713 C CA . ILE B 1 118 ? 9.938 -1.58 -11.828 1 98.88 118 ILE B CA 1
ATOM 2714 C C . ILE B 1 118 ? 10.594 -0.427 -12.586 1 98.88 118 ILE B C 1
ATOM 2716 O O . ILE B 1 118 ? 11.82 -0.284 -12.578 1 98.88 118 ILE B O 1
ATOM 2720 N N . GLY B 1 119 ? 9.781 0.373 -13.211 1 98.69 119 GLY B N 1
ATOM 2721 C CA . GLY B 1 119 ? 10.258 1.559 -13.906 1 98.69 119 GLY B CA 1
ATOM 2722 C C . GLY B 1 119 ? 10.328 2.785 -13.016 1 98.69 119 GLY B C 1
ATOM 2723 O O . GLY B 1 119 ? 10.086 2.697 -11.805 1 98.69 119 GLY B O 1
ATOM 2724 N N . ARG B 1 120 ? 10.711 3.844 -13.492 1 98.19 120 ARG B N 1
ATOM 2725 C CA . ARG B 1 120 ? 10.781 5.137 -12.82 1 98.19 120 ARG B CA 1
ATOM 2726 C C . ARG B 1 120 ? 10.312 6.258 -13.742 1 98.19 120 ARG B C 1
ATOM 2728 O O . ARG B 1 120 ? 10.398 6.137 -14.969 1 98.19 120 ARG B O 1
ATOM 2735 N N . PRO B 1 121 ? 9.758 7.32 -13.125 1 98.62 121 PRO B N 1
ATOM 2736 C CA . PRO B 1 121 ? 9.602 7.574 -11.695 1 98.62 121 PRO B CA 1
ATOM 2737 C C . PRO B 1 121 ? 8.188 7.262 -11.195 1 98.62 121 PRO B C 1
ATOM 2739 O O . PRO B 1 121 ? 7.828 7.652 -10.078 1 98.62 121 PRO B O 1
ATOM 2742 N N . GLY B 1 122 ? 7.414 6.547 -11.906 1 98.81 122 GLY B N 1
ATOM 2743 C CA . GLY B 1 122 ? 5.973 6.461 -11.742 1 98.81 122 GLY B CA 1
ATOM 2744 C C . GLY B 1 122 ? 5.559 5.949 -10.375 1 98.81 122 GLY B C 1
ATOM 2745 O O . GLY B 1 122 ? 4.457 6.238 -9.906 1 98.81 122 GLY B O 1
ATOM 2746 N N . LEU B 1 123 ? 6.473 5.176 -9.742 1 98.88 123 LEU B N 1
ATOM 2747 C CA . LEU B 1 123 ? 6.109 4.598 -8.453 1 98.88 123 LEU B CA 1
ATOM 2748 C C . LEU B 1 123 ? 6.957 5.191 -7.328 1 98.88 123 LEU B C 1
ATOM 2750 O O . LEU B 1 123 ? 6.895 4.727 -6.188 1 98.88 123 LEU B O 1
ATOM 2754 N N . ASP B 1 124 ? 7.723 6.266 -7.598 1 98.56 124 ASP B N 1
ATOM 2755 C CA . ASP B 1 124 ? 8.688 6.805 -6.645 1 98.56 124 ASP B CA 1
ATOM 2756 C C . ASP B 1 124 ? 7.984 7.547 -5.512 1 98.56 124 ASP B C 1
ATOM 2758 O O . ASP B 1 124 ? 7.109 8.383 -5.754 1 98.56 124 ASP B O 1
ATOM 2762 N N . GLY B 1 125 ? 8.352 7.156 -4.27 1 97.56 125 GLY B N 1
ATOM 2763 C CA . GLY B 1 125 ? 8.062 7.957 -3.092 1 97.56 125 GLY B CA 1
ATOM 2764 C C . GLY B 1 125 ? 9.227 8.82 -2.656 1 97.56 125 GLY B C 1
ATOM 2765 O O . GLY B 1 125 ? 9.031 9.953 -2.201 1 97.56 125 GLY B O 1
ATOM 2766 N N . HIS B 1 126 ? 10.43 8.289 -2.748 1 95.56 126 HIS B N 1
ATOM 2767 C CA . HIS B 1 126 ? 11.719 8.953 -2.604 1 95.56 126 HIS B CA 1
ATOM 2768 C C . HIS B 1 126 ? 12.484 8.961 -3.92 1 95.56 126 HIS B C 1
ATOM 2770 O O . HIS B 1 126 ? 12.102 8.273 -4.871 1 95.56 126 HIS B O 1
ATOM 2776 N N . PRO B 1 127 ? 13.508 9.797 -3.975 1 95.75 127 PRO B N 1
ATOM 2777 C CA . PRO B 1 127 ? 14.289 9.742 -5.211 1 95.75 127 PRO B CA 1
ATOM 2778 C C . PRO B 1 127 ? 14.836 8.344 -5.5 1 95.75 127 PRO B C 1
ATOM 2780 O O . PRO B 1 127 ? 15.602 7.801 -4.699 1 95.75 127 PRO B O 1
ATOM 2783 N N . GLU B 1 128 ? 14.32 7.727 -6.578 1 97.81 128 GLU B N 1
ATOM 2784 C CA . GLU B 1 128 ? 14.797 6.445 -7.094 1 97.81 128 GLU B CA 1
ATOM 2785 C C . GLU B 1 128 ? 14.461 5.309 -6.133 1 97.81 128 GLU B C 1
ATOM 2787 O O . GLU B 1 128 ? 15.188 4.316 -6.059 1 97.81 128 GLU B O 1
ATOM 2792 N N . VAL B 1 129 ? 13.461 5.477 -5.34 1 97.94 129 VAL B N 1
ATOM 2793 C CA . VAL B 1 129 ? 12.953 4.465 -4.418 1 97.94 129 VAL B CA 1
ATOM 2794 C C . VAL B 1 129 ? 11.43 4.402 -4.504 1 97.94 129 VAL B C 1
ATOM 2796 O O . VAL B 1 129 ? 10.758 5.434 -4.441 1 97.94 129 VAL B O 1
ATOM 2799 N N . ILE B 1 130 ? 10.906 3.205 -4.645 1 98.56 130 ILE B N 1
ATOM 2800 C CA . ILE B 1 130 ? 9.453 3.057 -4.742 1 98.56 130 ILE B CA 1
ATOM 2801 C C . ILE B 1 130 ? 8.797 3.592 -3.475 1 98.56 130 ILE B C 1
ATOM 2803 O O . ILE B 1 130 ? 9.406 3.588 -2.402 1 98.56 130 ILE B O 1
ATOM 2807 N N . HIS B 1 131 ? 7.633 4.125 -3.586 1 98.56 131 HIS B N 1
ATOM 2808 C CA . HIS B 1 131 ? 6.816 4.492 -2.436 1 98.56 131 HIS B CA 1
ATOM 2809 C C . HIS B 1 131 ? 6.559 3.287 -1.536 1 98.56 131 HIS B C 1
ATOM 2811 O O . HIS B 1 131 ? 6.258 2.195 -2.025 1 98.56 131 HIS B O 1
ATOM 2817 N N . GLY B 1 132 ? 6.707 3.404 -0.205 1 98.19 132 GLY B N 1
ATOM 2818 C CA . GLY B 1 132 ? 6.441 2.311 0.717 1 98.19 132 GLY B CA 1
ATOM 2819 C C . GLY B 1 132 ? 5.074 1.687 0.523 1 98.19 132 GLY B C 1
ATOM 2820 O O . GLY B 1 132 ? 4.926 0.465 0.605 1 98.19 132 GLY B O 1
ATOM 2821 N N . GLY B 1 133 ? 4.082 2.488 0.304 1 98.5 133 GLY B N 1
ATOM 2822 C CA . GLY B 1 133 ? 2.744 1.994 0.027 1 98.5 133 GLY B CA 1
ATOM 2823 C C . GLY B 1 133 ? 2.672 1.129 -1.216 1 98.5 133 GLY B C 1
ATOM 2824 O O . GLY B 1 133 ? 1.859 0.204 -1.289 1 98.5 133 GLY B O 1
ATOM 2825 N N . MET B 1 134 ? 3.455 1.425 -2.211 1 98.75 134 MET B N 1
ATOM 2826 C CA . MET B 1 134 ? 3.465 0.613 -3.424 1 98.75 134 MET B CA 1
ATOM 2827 C C . MET B 1 134 ? 4.129 -0.736 -3.174 1 98.75 134 MET B C 1
ATOM 2829 O O . MET B 1 134 ? 3.715 -1.751 -3.738 1 98.75 134 MET B O 1
ATOM 2833 N N . ALA B 1 135 ? 5.215 -0.737 -2.357 1 98.88 135 ALA B N 1
ATOM 2834 C CA . ALA B 1 135 ? 5.777 -2.023 -1.957 1 98.88 135 ALA B CA 1
ATOM 2835 C C . ALA B 1 135 ? 4.727 -2.893 -1.271 1 98.88 135 ALA B C 1
ATOM 2837 O O . ALA B 1 135 ? 4.633 -4.094 -1.543 1 98.88 135 ALA B O 1
ATOM 2838 N N . CYS B 1 136 ? 3.945 -2.264 -0.44 1 98.62 136 CYS B N 1
ATOM 2839 C CA . CYS B 1 136 ? 2.852 -2.967 0.222 1 98.62 136 CYS B CA 1
ATOM 2840 C C . CYS B 1 136 ? 1.842 -3.484 -0.795 1 98.62 136 CYS B C 1
ATOM 2842 O O . CYS B 1 136 ? 1.395 -4.629 -0.704 1 98.62 136 CYS B O 1
ATOM 2844 N N . ALA B 1 137 ? 1.469 -2.662 -1.735 1 98.88 137 ALA B N 1
ATOM 2845 C CA . ALA B 1 137 ? 0.478 -3.049 -2.736 1 98.88 137 ALA B CA 1
ATOM 2846 C C . ALA B 1 137 ? 0.955 -4.25 -3.545 1 98.88 137 ALA B C 1
ATOM 2848 O O . ALA B 1 137 ? 0.172 -5.156 -3.848 1 98.88 137 ALA B O 1
ATOM 2849 N N . ILE B 1 138 ? 2.25 -4.242 -3.902 1 98.88 138 ILE B N 1
ATOM 2850 C CA . ILE B 1 138 ? 2.836 -5.355 -4.641 1 98.88 138 ILE B CA 1
ATOM 2851 C C . ILE B 1 138 ? 2.732 -6.633 -3.812 1 98.88 138 ILE B C 1
ATOM 2853 O O . ILE B 1 138 ? 2.27 -7.664 -4.305 1 98.88 138 ILE B O 1
ATOM 2857 N N . LEU B 1 139 ? 3.098 -6.547 -2.559 1 98.88 139 LEU B N 1
ATOM 2858 C CA . LEU B 1 139 ? 3.049 -7.723 -1.694 1 98.88 139 LEU B CA 1
ATOM 2859 C C . LEU B 1 139 ? 1.608 -8.172 -1.466 1 98.88 139 LEU B C 1
ATOM 2861 O O . LEU B 1 139 ? 1.316 -9.367 -1.481 1 98.88 139 LEU B O 1
ATOM 2865 N N . ASP B 1 140 ? 0.716 -7.215 -1.23 1 98.75 140 ASP B N 1
ATOM 2866 C CA . ASP B 1 140 ? -0.703 -7.52 -1.085 1 98.75 140 ASP B CA 1
ATOM 2867 C C . ASP B 1 140 ? -1.216 -8.328 -2.277 1 98.75 140 ASP B C 1
ATOM 2869 O O . ASP B 1 140 ? -1.825 -9.383 -2.104 1 98.75 140 ASP B O 1
ATOM 2873 N N . GLU B 1 141 ? -0.911 -7.852 -3.467 1 98.56 141 GLU B N 1
ATOM 2874 C CA . GLU B 1 141 ? -1.394 -8.484 -4.691 1 98.56 141 GLU B CA 1
ATOM 2875 C C . GLU B 1 141 ? -0.821 -9.891 -4.852 1 98.56 141 GLU B C 1
ATOM 2877 O O . GLU B 1 141 ? -1.553 -10.836 -5.164 1 98.56 141 GLU B O 1
ATOM 2882 N N . MET B 1 142 ? 0.482 -10.07 -4.598 1 98.25 142 MET B N 1
ATOM 2883 C CA . MET B 1 142 ? 1.144 -11.336 -4.887 1 98.25 142 MET B CA 1
ATOM 2884 C C . MET B 1 142 ? 0.82 -12.375 -3.818 1 98.25 142 MET B C 1
ATOM 2886 O O . MET B 1 142 ? 0.656 -13.555 -4.125 1 98.25 142 MET B O 1
ATOM 2890 N N . MET B 1 143 ? 0.75 -11.938 -2.572 1 97.62 143 MET B N 1
ATOM 2891 C CA . MET B 1 143 ? 0.324 -12.844 -1.512 1 97.62 143 MET B CA 1
ATOM 2892 C C . MET B 1 143 ? -1.127 -13.273 -1.712 1 97.62 143 MET B C 1
ATOM 2894 O O . MET B 1 143 ? -1.479 -14.422 -1.459 1 97.62 143 MET B O 1
ATOM 2898 N N . GLY B 1 144 ? -1.982 -12.305 -2.102 1 95.69 144 GLY B N 1
ATOM 2899 C CA . GLY B 1 144 ? -3.357 -12.648 -2.434 1 95.69 144 GLY B CA 1
ATOM 2900 C C . GLY B 1 144 ? -3.467 -13.664 -3.553 1 95.69 144 GLY B C 1
ATOM 2901 O O . GLY B 1 144 ? -4.273 -14.594 -3.477 1 95.69 144 GLY B O 1
ATOM 2902 N N . LEU B 1 145 ? -2.66 -13.5 -4.605 1 94.69 145 LEU B N 1
ATOM 2903 C CA . LEU B 1 145 ? -2.611 -14.453 -5.703 1 94.69 145 LEU B CA 1
ATOM 2904 C C . LEU B 1 145 ? -2.246 -15.844 -5.199 1 94.69 145 LEU B C 1
ATOM 2906 O O . LEU B 1 145 ? -2.865 -16.844 -5.598 1 94.69 145 LEU B O 1
ATOM 2910 N N . CYS B 1 146 ? -1.212 -15.883 -4.336 1 94.75 146 CYS B N 1
ATOM 2911 C CA . CYS B 1 146 ? -0.777 -17.156 -3.76 1 94.75 146 CYS B CA 1
ATOM 2912 C C . CYS B 1 146 ? -1.93 -17.844 -3.049 1 94.75 146 CYS B C 1
ATOM 2914 O O . CYS B 1 146 ? -2.15 -19.047 -3.244 1 94.75 146 CYS B O 1
ATOM 2916 N N . ALA B 1 147 ? -2.688 -17.109 -2.27 1 91.94 147 ALA B N 1
ATOM 2917 C CA . ALA B 1 147 ? -3.848 -17.656 -1.572 1 91.94 147 ALA B CA 1
ATOM 2918 C C . ALA B 1 147 ? -4.926 -18.109 -2.561 1 91.94 147 ALA B C 1
ATOM 2920 O O . ALA B 1 147 ? -5.527 -19.172 -2.398 1 91.94 147 ALA B O 1
ATOM 2921 N N . MET B 1 148 ? -5.129 -17.281 -3.564 1 89.19 148 MET B N 1
ATOM 2922 C CA . MET B 1 148 ? -6.148 -17.562 -4.574 1 89.19 148 MET B CA 1
ATOM 2923 C C . MET B 1 148 ? -5.848 -18.875 -5.301 1 89.19 148 MET B C 1
ATOM 2925 O O . MET B 1 148 ? -6.762 -19.625 -5.637 1 89.19 148 MET B O 1
ATOM 2929 N N . LEU B 1 149 ? -4.602 -19.141 -5.555 1 90 149 LEU B N 1
ATOM 2930 C CA . LEU B 1 149 ? -4.191 -20.344 -6.289 1 90 149 LEU B CA 1
ATOM 2931 C C . LEU B 1 149 ? -4.508 -21.594 -5.496 1 90 149 LEU B C 1
ATOM 2933 O O . LEU B 1 149 ? -4.637 -22.688 -6.074 1 90 149 LEU B O 1
ATOM 2937 N N . HIS B 1 150 ? -4.633 -21.453 -4.199 1 85.62 150 HIS B N 1
ATOM 2938 C CA . HIS B 1 150 ? -5.023 -22.609 -3.381 1 85.62 150 HIS B CA 1
ATOM 2939 C C . HIS B 1 150 ? -6.512 -22.906 -3.529 1 85.62 150 HIS B C 1
ATOM 2941 O O . HIS B 1 150 ? -6.973 -23.984 -3.137 1 85.62 150 HIS B O 1
ATOM 2947 N N . GLN B 1 151 ? -7.16 -21.984 -3.998 1 74.62 151 GLN B N 1
ATOM 2948 C CA . GLN B 1 151 ? -8.586 -22.219 -4.23 1 74.62 151 GLN B CA 1
ATOM 2949 C C . GLN B 1 151 ? -8.812 -23.016 -5.508 1 74.62 151 GLN B C 1
ATOM 2951 O O . GLN B 1 151 ? -9.953 -23.297 -5.879 1 74.62 151 GLN B O 1
ATOM 2956 N N . GLN B 1 152 ? -7.621 -23.328 -5.973 1 60.97 152 GLN B N 1
ATOM 2957 C CA . GLN B 1 152 ? -7.664 -24.188 -7.141 1 60.97 152 GLN B CA 1
ATOM 2958 C C . GLN B 1 152 ? -8.266 -25.547 -6.793 1 60.97 152 GLN B C 1
ATOM 2960 O O . GLN B 1 152 ? -8.078 -26.047 -5.684 1 60.97 152 GLN B O 1
ATOM 2965 N N . HIS B 1 153 ? -9.477 -25.781 -6.855 1 58.59 153 HIS B N 1
ATOM 2966 C CA . HIS B 1 153 ? -10.164 -27.062 -6.723 1 58.59 153 HIS B CA 1
ATOM 2967 C C . HIS B 1 153 ? -11.383 -26.953 -5.816 1 58.59 153 HIS B C 1
ATOM 2969 O O . HIS B 1 153 ? -11.938 -27.953 -5.387 1 58.59 153 HIS B O 1
ATOM 2975 N N . LEU B 1 154 ? -11.383 -25.688 -5.332 1 59.47 154 LEU B N 1
ATOM 2976 C CA . LEU B 1 154 ? -12.617 -25.516 -4.574 1 59.47 154 LEU B CA 1
ATOM 2977 C C . LEU B 1 154 ? -13.797 -25.219 -5.504 1 59.47 154 LEU B C 1
ATOM 2979 O O . LEU B 1 154 ? -13.711 -24.344 -6.355 1 59.47 154 LEU B O 1
ATOM 2983 N N . PRO B 1 155 ? -14.734 -26.172 -5.52 1 56.41 155 PRO B N 1
ATOM 2984 C CA . PRO B 1 155 ? -15.906 -26 -6.383 1 56.41 155 PRO B CA 1
ATOM 2985 C C . PRO B 1 155 ? -16.719 -24.75 -6.02 1 56.41 155 PRO B C 1
ATOM 2987 O O . PRO B 1 155 ? -16.75 -24.344 -4.855 1 56.41 155 PRO B O 1
ATOM 2990 N N . GLY B 1 156 ? -17.125 -23.844 -7.055 1 54.09 156 GLY B N 1
ATOM 2991 C CA . GLY B 1 156 ? -18.062 -22.75 -6.867 1 54.09 156 GLY B CA 1
ATOM 2992 C C . GLY B 1 156 ? -17.578 -21.438 -7.441 1 54.09 156 GLY B C 1
ATOM 2993 O O . GLY B 1 156 ? -16.453 -21.359 -7.961 1 54.09 156 GLY B O 1
ATOM 2994 N N . PRO B 1 157 ? -18.609 -20.609 -7.562 1 52.97 157 PRO B N 1
ATOM 2995 C CA . PRO B 1 157 ? -18.281 -19.281 -8.086 1 52.97 157 PRO B CA 1
ATOM 2996 C C . PRO B 1 157 ? -17.125 -18.625 -7.332 1 52.97 157 PRO B C 1
ATOM 2998 O O . PRO B 1 157 ? -16.828 -19 -6.195 1 52.97 157 PRO B O 1
ATOM 3001 N N . ARG B 1 158 ? -16.344 -17.969 -8.102 1 56.97 158 ARG B N 1
ATOM 3002 C CA . ARG B 1 158 ? -15.258 -17.203 -7.484 1 56.97 158 ARG B CA 1
ATOM 3003 C C . ARG B 1 158 ? -15.734 -16.5 -6.215 1 56.97 158 ARG B C 1
ATOM 3005 O O . ARG B 1 158 ? -16.688 -15.727 -6.254 1 56.97 158 ARG B O 1
ATOM 3012 N N . GLY B 1 159 ? -15.289 -17.031 -5.004 1 65.31 159 GLY B N 1
ATOM 3013 C CA . GLY B 1 159 ? -15.438 -16.156 -3.85 1 65.31 159 GLY B CA 1
ATOM 3014 C C . GLY B 1 159 ? -14.422 -15.031 -3.82 1 65.31 159 GLY B C 1
ATOM 3015 O O . GLY B 1 159 ? -13.32 -15.164 -4.363 1 65.31 159 GLY B O 1
ATOM 3016 N N . ALA B 1 160 ? -14.875 -13.812 -3.559 1 78.75 160 ALA B N 1
ATOM 3017 C CA . ALA B 1 160 ? -13.969 -12.672 -3.465 1 78.75 160 ALA B CA 1
ATOM 3018 C C . ALA B 1 160 ? -13.086 -12.773 -2.223 1 78.75 160 ALA B C 1
ATOM 3020 O O . ALA B 1 160 ? -13.586 -13.039 -1.124 1 78.75 160 ALA B O 1
ATOM 3021 N N . LEU B 1 161 ? -11.805 -12.812 -2.434 1 88 161 LEU B N 1
ATOM 3022 C CA . LEU B 1 161 ? -10.828 -12.766 -1.356 1 88 161 LEU B CA 1
ATOM 3023 C C . LEU B 1 161 ? -10.523 -11.32 -0.961 1 88 161 LEU B C 1
ATOM 3025 O O . LEU B 1 161 ? -10.039 -10.539 -1.78 1 88 161 LEU B O 1
ATOM 3029 N N . PHE B 1 162 ? -10.836 -10.977 0.317 1 93.06 162 PHE B N 1
ATOM 3030 C CA . PHE B 1 162 ? -10.594 -9.617 0.798 1 93.06 162 PHE B CA 1
ATOM 3031 C C . PHE B 1 162 ? -9.469 -9.602 1.825 1 93.06 162 PHE B C 1
ATOM 3033 O O . PHE B 1 162 ? -9.391 -10.492 2.678 1 93.06 162 PHE B O 1
ATOM 3040 N N . THR B 1 163 ? -8.633 -8.633 1.695 1 95.56 163 THR B N 1
ATOM 3041 C CA . THR B 1 163 ? -7.602 -8.43 2.705 1 95.56 163 THR B CA 1
ATOM 3042 C C . THR B 1 163 ? -8.211 -7.934 4.012 1 95.56 163 THR B C 1
ATOM 3044 O O . THR B 1 163 ? -9 -6.984 4.012 1 95.56 163 THR B O 1
ATOM 3047 N N . VAL B 1 164 ? -7.836 -8.57 5.094 1 94.5 164 VAL B N 1
ATOM 3048 C CA . VAL B 1 164 ? -8.391 -8.141 6.371 1 94.5 164 VAL B CA 1
ATOM 3049 C C . VAL B 1 164 ? -7.297 -7.523 7.234 1 94.5 164 VAL B C 1
ATOM 3051 O O . VAL B 1 164 ? -7.578 -6.738 8.141 1 94.5 164 VAL B O 1
ATOM 3054 N N . GLY B 1 165 ? -6.09 -7.898 6.941 1 95.56 165 GLY B N 1
ATOM 3055 C CA . GLY B 1 165 ? -4.961 -7.32 7.652 1 95.56 165 GLY B CA 1
ATOM 3056 C C . GLY B 1 165 ? -3.639 -7.523 6.938 1 95.56 165 GLY B C 1
ATOM 3057 O O . GLY B 1 165 ? -3.426 -8.555 6.301 1 95.56 165 GLY B O 1
ATOM 3058 N N . LEU B 1 166 ? -2.752 -6.605 7.055 1 96.31 166 LEU B N 1
ATOM 3059 C CA . LEU B 1 166 ? -1.391 -6.66 6.531 1 96.31 166 LEU B CA 1
ATOM 3060 C C . LEU B 1 166 ? -0.394 -6.121 7.555 1 96.31 166 LEU B C 1
ATOM 3062 O O . LEU B 1 166 ? -0.617 -5.066 8.148 1 96.31 166 LEU B O 1
ATOM 3066 N N . ASN B 1 167 ? 0.634 -6.84 7.773 1 96.06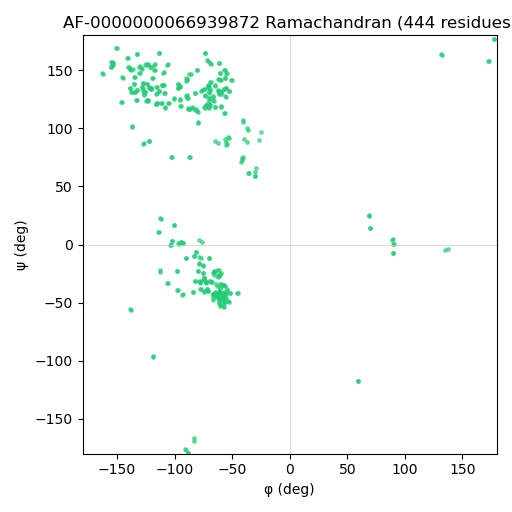 167 ASN B N 1
ATOM 3067 C CA . ASN B 1 167 ? 1.812 -6.367 8.492 1 96.06 167 ASN B CA 1
ATOM 3068 C C . ASN B 1 167 ? 3.041 -6.328 7.586 1 96.06 167 ASN B C 1
ATOM 3070 O O . ASN B 1 167 ? 3.459 -7.363 7.059 1 96.06 167 ASN B O 1
ATOM 3074 N N . ILE B 1 168 ? 3.609 -5.184 7.461 1 96.75 168 ILE B N 1
ATOM 3075 C CA . ILE B 1 168 ? 4.699 -5.008 6.512 1 96.75 168 ILE B CA 1
ATOM 3076 C C . ILE B 1 168 ? 5.957 -4.555 7.246 1 96.75 168 ILE B C 1
ATOM 3078 O O . ILE B 1 168 ? 5.902 -3.654 8.086 1 96.75 168 ILE B O 1
ATOM 3082 N N . THR B 1 169 ? 7.059 -5.125 6.965 1 96.62 169 THR B N 1
ATOM 3083 C CA . THR B 1 169 ? 8.375 -4.723 7.445 1 96.62 169 THR B CA 1
ATOM 3084 C C . THR B 1 169 ? 9.266 -4.289 6.285 1 96.62 169 THR B C 1
ATOM 3086 O O . THR B 1 169 ? 9.508 -5.062 5.355 1 96.62 169 THR B O 1
ATOM 3089 N N . TYR B 1 170 ? 9.695 -3.059 6.371 1 96.94 170 TYR B N 1
ATOM 3090 C CA . TYR B 1 170 ? 10.617 -2.523 5.375 1 96.94 170 TYR B CA 1
ATOM 3091 C C . TYR B 1 170 ? 12.062 -2.66 5.84 1 96.94 170 TYR B C 1
ATOM 3093 O O . TYR B 1 170 ? 12.453 -2.068 6.848 1 96.94 170 TYR B O 1
ATOM 3101 N N . ARG B 1 171 ? 12.852 -3.393 5.098 1 97.06 171 ARG B N 1
ATOM 3102 C CA . ARG B 1 171 ? 14.195 -3.73 5.551 1 97.06 171 ARG B CA 1
ATOM 3103 C C . ARG B 1 171 ? 15.242 -2.93 4.789 1 97.06 171 ARG B C 1
ATOM 3105 O O . ARG B 1 171 ? 16.297 -2.602 5.336 1 97.06 171 ARG B O 1
ATOM 3112 N N . ALA B 1 172 ? 14.992 -2.641 3.561 1 96.88 172 ALA B N 1
ATOM 3113 C CA . ALA B 1 172 ? 15.844 -1.844 2.682 1 96.88 172 ALA B CA 1
ATOM 3114 C C . ALA B 1 172 ? 15.031 -1.201 1.563 1 96.88 172 ALA B C 1
ATOM 3116 O O . ALA B 1 172 ? 13.953 -1.691 1.211 1 96.88 172 ALA B O 1
ATOM 3117 N N . PRO B 1 173 ? 15.477 -0.08 1.041 1 96.88 173 PRO B N 1
ATOM 3118 C CA . PRO B 1 173 ? 14.742 0.546 -0.064 1 96.88 173 PRO B CA 1
ATOM 3119 C C . PRO B 1 173 ? 14.648 -0.355 -1.293 1 96.88 173 PRO B C 1
ATOM 3121 O O . PRO B 1 173 ? 15.586 -1.104 -1.589 1 96.88 173 PRO B O 1
ATOM 3124 N N . VAL B 1 174 ? 13.523 -0.335 -1.961 1 98.56 174 VAL B N 1
ATOM 3125 C CA . VAL B 1 174 ? 13.375 -0.942 -3.279 1 98.56 174 VAL B CA 1
ATOM 3126 C C . VAL B 1 174 ? 13.75 0.069 -4.359 1 98.56 174 VAL B C 1
ATOM 3128 O O . VAL B 1 174 ? 13.039 1.052 -4.574 1 98.56 174 VAL B O 1
ATOM 3131 N N . PRO B 1 175 ? 14.742 -0.158 -5.129 1 98 175 PRO B N 1
ATOM 3132 C CA . PRO B 1 175 ? 15.234 0.865 -6.051 1 98 175 PRO B CA 1
ATOM 3133 C C . PRO B 1 175 ? 14.406 0.955 -7.332 1 98 175 PRO B C 1
ATOM 3135 O O . PRO B 1 175 ? 13.812 -0.038 -7.758 1 98 175 PRO B O 1
ATOM 3138 N N . THR B 1 176 ? 14.352 2.084 -7.883 1 98.44 176 THR B N 1
ATOM 3139 C CA . THR B 1 176 ? 13.797 2.311 -9.211 1 98.44 176 THR B CA 1
ATOM 3140 C C . THR B 1 176 ? 14.828 2.994 -10.109 1 98.44 176 THR B C 1
ATOM 3142 O O . THR B 1 176 ? 15.57 3.863 -9.664 1 98.44 176 THR B O 1
ATOM 3145 N N . PRO B 1 177 ? 14.992 2.664 -11.289 1 98.38 177 PRO B N 1
ATOM 3146 C CA . PRO B 1 177 ? 14.398 1.432 -11.812 1 98.38 177 PRO B CA 1
ATOM 3147 C C . PRO B 1 177 ? 15.109 0.175 -11.32 1 98.38 177 PRO B C 1
ATOM 3149 O O . PRO B 1 177 ? 16.188 0.266 -10.719 1 98.38 177 PRO B O 1
ATOM 3152 N N . GLY B 1 178 ? 14.461 -0.99 -11.484 1 98.44 178 GLY B N 1
ATOM 3153 C CA . GLY B 1 178 ? 15.117 -2.238 -11.125 1 98.44 178 GLY B CA 1
ATOM 3154 C C . GLY B 1 178 ? 14.195 -3.439 -11.203 1 98.44 178 GLY B C 1
ATOM 3155 O O . GLY B 1 178 ? 12.969 -3.293 -11.18 1 98.44 178 GLY B O 1
ATOM 3156 N N . ASP B 1 179 ? 14.812 -4.586 -11.336 1 98.75 179 ASP B N 1
ATOM 3157 C CA . ASP B 1 179 ? 14.078 -5.848 -11.305 1 98.75 179 ASP B CA 1
ATOM 3158 C C . ASP B 1 179 ? 14.094 -6.453 -9.906 1 98.75 179 ASP B C 1
ATOM 3160 O O . ASP B 1 179 ? 15.117 -6.43 -9.219 1 98.75 179 ASP B O 1
ATOM 3164 N N . VAL B 1 180 ? 12.914 -6.926 -9.492 1 98.88 180 VAL B N 1
ATOM 3165 C CA . VAL B 1 180 ? 12.812 -7.598 -8.203 1 98.88 180 VAL B CA 1
ATOM 3166 C C . VAL B 1 180 ? 12.039 -8.906 -8.359 1 98.88 180 VAL B C 1
ATOM 3168 O O . VAL B 1 180 ? 11.422 -9.148 -9.398 1 98.88 180 VAL B O 1
ATOM 3171 N N . LEU B 1 181 ? 12.188 -9.734 -7.348 1 98.56 181 LEU B N 1
ATOM 3172 C CA . LEU B 1 181 ? 11.43 -10.969 -7.199 1 98.56 181 LEU B CA 1
ATOM 3173 C C . LEU B 1 181 ? 10.508 -10.898 -5.988 1 98.56 181 LEU B C 1
ATOM 3175 O O . LEU B 1 181 ? 10.906 -10.43 -4.922 1 98.56 181 LEU B O 1
ATOM 3179 N N . VAL B 1 182 ? 9.289 -11.273 -6.199 1 98.88 182 VAL B N 1
ATOM 3180 C CA . VAL B 1 182 ? 8.375 -11.445 -5.074 1 98.88 182 VAL B CA 1
ATOM 3181 C C . VAL B 1 182 ? 8.094 -12.938 -4.855 1 98.88 182 VAL B C 1
ATOM 3183 O O . VAL B 1 182 ? 7.645 -13.625 -5.77 1 98.88 182 VAL B O 1
ATOM 3186 N N . ARG B 1 183 ? 8.445 -13.445 -3.758 1 98.69 183 ARG B N 1
ATOM 3187 C CA . ARG B 1 183 ? 8.102 -14.82 -3.408 1 98.69 183 ARG B CA 1
ATOM 3188 C C . ARG B 1 183 ? 7.059 -14.852 -2.297 1 98.69 183 ARG B C 1
ATOM 3190 O O . ARG B 1 183 ? 7.086 -14.031 -1.382 1 98.69 183 ARG B O 1
ATOM 3197 N N . SER B 1 184 ? 6.102 -15.672 -2.381 1 98.44 184 SER B N 1
ATOM 3198 C CA . SER B 1 184 ? 5 -15.781 -1.429 1 98.44 184 SER B CA 1
ATOM 3199 C C . SER B 1 184 ? 4.625 -17.234 -1.179 1 98.44 184 SER B C 1
ATOM 3201 O O . SER B 1 184 ? 4.859 -18.094 -2.029 1 98.44 184 SER B O 1
ATOM 3203 N N . TRP B 1 185 ? 4.09 -17.5 -0.006 1 96.75 185 TRP B N 1
ATOM 3204 C CA . TRP B 1 185 ? 3.66 -18.828 0.392 1 96.75 185 TRP B CA 1
ATOM 3205 C C . TRP B 1 185 ? 2.551 -18.75 1.434 1 96.75 185 TRP B C 1
ATOM 3207 O O . TRP B 1 185 ? 2.412 -17.75 2.135 1 96.75 185 TRP B O 1
ATOM 3217 N N . LEU B 1 186 ? 1.759 -19.781 1.481 1 95 186 LEU B N 1
ATOM 3218 C CA . LEU B 1 186 ? 0.696 -19.891 2.477 1 95 186 LEU B CA 1
ATOM 3219 C C . LEU B 1 186 ? 1.243 -20.406 3.805 1 95 186 LEU B C 1
ATOM 3221 O O . LEU B 1 186 ? 2.014 -21.359 3.832 1 95 186 LEU B O 1
ATOM 3225 N N . VAL B 1 187 ? 0.899 -19.703 4.844 1 93.44 187 VAL B N 1
ATOM 3226 C CA . VAL B 1 187 ? 1.246 -20.141 6.191 1 93.44 187 VAL B CA 1
ATOM 3227 C C . VAL B 1 187 ? 0.201 -21.141 6.695 1 93.44 187 VAL B C 1
ATOM 3229 O O . VAL B 1 187 ? 0.541 -22.141 7.328 1 93.44 187 VAL B O 1
ATOM 3232 N N . GLY B 1 188 ? -1.083 -20.797 6.363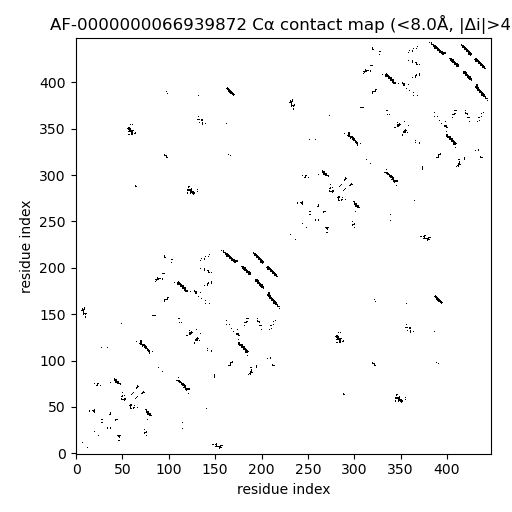 1 92.12 188 GLY B N 1
ATOM 3233 C CA . GLY B 1 188 ? -2.158 -21.688 6.777 1 92.12 188 GLY B CA 1
ATOM 3234 C C . GLY B 1 188 ? -3.535 -21.172 6.418 1 92.12 188 GLY B C 1
ATOM 3235 O O . GLY B 1 188 ? -3.666 -20.078 5.855 1 92.12 188 GLY B O 1
ATOM 3236 N N . LYS B 1 189 ? -4.488 -22.016 6.746 1 91.88 189 LYS B N 1
ATOM 3237 C CA . LYS B 1 189 ? -5.902 -21.734 6.523 1 91.88 189 LYS B CA 1
ATOM 3238 C C . LYS B 1 189 ? -6.738 -22.109 7.746 1 91.88 189 LYS B C 1
ATOM 3240 O O . LYS B 1 189 ? -6.492 -23.125 8.391 1 91.88 189 LYS B O 1
ATOM 3245 N N . GLU B 1 190 ? -7.625 -21.297 8.062 1 91.69 190 GLU B N 1
ATOM 3246 C CA . GLU B 1 190 ? -8.602 -21.531 9.125 1 91.69 190 GLU B CA 1
ATOM 3247 C C . GLU B 1 190 ? -10 -21.094 8.688 1 91.69 190 GLU B C 1
ATOM 3249 O O . GLU B 1 190 ? -10.336 -19.906 8.742 1 91.69 190 GLU B O 1
ATOM 3254 N N . GLY B 1 191 ? -10.859 -22.156 8.281 1 87.44 191 GLY B N 1
ATOM 3255 C CA . GLY B 1 191 ? -12.141 -21.797 7.695 1 87.44 191 GLY B CA 1
ATOM 3256 C C . GLY B 1 191 ? -12.008 -20.953 6.441 1 87.44 191 GLY B C 1
ATOM 3257 O O . GLY B 1 191 ? -11.391 -21.375 5.465 1 87.44 191 GLY B O 1
ATOM 3258 N N . ARG B 1 192 ? -12.539 -19.75 6.566 1 88.44 192 ARG B N 1
ATOM 3259 C CA . ARG B 1 192 ? -12.516 -18.859 5.41 1 88.44 192 ARG B CA 1
ATOM 3260 C C . ARG B 1 192 ? -11.281 -17.969 5.434 1 88.44 192 ARG B C 1
ATOM 3262 O O . ARG B 1 192 ? -11.055 -17.172 4.512 1 88.44 192 ARG B O 1
ATOM 3269 N N . LYS B 1 193 ? -10.438 -18.141 6.43 1 91.75 193 LYS B N 1
ATOM 3270 C CA . LYS B 1 193 ? -9.273 -17.281 6.59 1 91.75 193 LYS B CA 1
ATOM 3271 C C . LYS B 1 193 ? -8.023 -17.906 5.996 1 91.75 193 LYS B C 1
ATOM 3273 O O . LYS B 1 193 ? -7.809 -19.109 6.137 1 91.75 193 LYS B O 1
ATOM 3278 N N . TRP B 1 194 ? -7.289 -17.094 5.344 1 92.69 194 TRP B N 1
ATOM 3279 C CA . TRP B 1 194 ? -6.02 -17.5 4.746 1 92.69 194 TRP B CA 1
ATOM 3280 C C . TRP B 1 194 ? -4.891 -16.578 5.195 1 92.69 194 TRP B C 1
ATOM 3282 O O . TRP B 1 194 ? -5.023 -15.359 5.152 1 92.69 194 TRP B O 1
ATOM 3292 N N . LEU B 1 195 ? -3.82 -17.188 5.668 1 95.12 195 LEU B N 1
ATOM 3293 C CA . LEU B 1 195 ? -2.637 -16.422 6.051 1 95.12 195 LEU B CA 1
ATOM 3294 C C . LEU B 1 195 ? -1.478 -16.703 5.102 1 95.12 195 LEU B C 1
ATOM 3296 O O . LEU B 1 195 ? -1.095 -17.859 4.91 1 95.12 195 LEU B O 1
ATOM 3300 N N . SER B 1 196 ? -0.981 -15.648 4.484 1 95.94 196 SER B N 1
ATOM 3301 C CA . SER B 1 196 ? 0.133 -15.758 3.547 1 95.94 196 SER B CA 1
ATOM 3302 C C . SER B 1 196 ? 1.271 -14.82 3.936 1 95.94 196 SER B C 1
ATOM 3304 O O . SER B 1 196 ? 1.055 -13.828 4.633 1 95.94 196 SER B O 1
ATOM 3306 N N . ARG B 1 197 ? 2.455 -15.164 3.529 1 97.25 197 ARG B N 1
ATOM 3307 C CA . ARG B 1 197 ? 3.639 -14.328 3.676 1 97.25 197 ARG B CA 1
ATOM 3308 C C . ARG B 1 197 ? 4.289 -14.062 2.324 1 97.25 197 ARG B C 1
ATOM 3310 O O . ARG B 1 197 ? 4.09 -14.812 1.371 1 97.25 197 ARG B O 1
ATOM 3317 N N . GLY B 1 198 ? 4.984 -12.984 2.25 1 98.38 198 GLY B N 1
ATOM 3318 C CA . GLY B 1 198 ? 5.68 -12.625 1.025 1 98.38 198 GLY B CA 1
ATOM 3319 C C . GLY B 1 198 ? 6.887 -11.742 1.265 1 98.38 198 GLY B C 1
ATOM 3320 O O . GLY B 1 198 ? 6.992 -11.094 2.311 1 98.38 198 GLY B O 1
ATOM 3321 N N . GLN B 1 199 ? 7.785 -11.789 0.308 1 98.81 199 GLN B N 1
ATOM 3322 C CA . GLN B 1 199 ? 9.008 -10.984 0.349 1 98.81 199 GLN B CA 1
ATOM 3323 C C . GLN B 1 199 ? 9.328 -10.406 -1.025 1 98.81 199 GLN B C 1
ATOM 3325 O O . GLN B 1 199 ? 9.172 -11.086 -2.043 1 98.81 199 GLN B O 1
ATOM 3330 N N . ILE B 1 200 ? 9.672 -9.148 -1.051 1 98.94 200 ILE B N 1
ATOM 3331 C CA . ILE B 1 200 ? 10.367 -8.57 -2.195 1 98.94 200 ILE B CA 1
ATOM 3332 C C . ILE B 1 200 ? 11.875 -8.719 -2.02 1 98.94 200 ILE B C 1
ATOM 3334 O O . ILE B 1 200 ? 12.438 -8.266 -1.021 1 98.94 200 ILE B O 1
ATOM 3338 N N . VAL B 1 201 ? 12.523 -9.32 -3.037 1 98.62 201 VAL B N 1
ATOM 3339 C CA . VAL B 1 201 ? 13.945 -9.625 -2.916 1 98.62 201 VAL B CA 1
ATOM 3340 C C . VAL B 1 201 ? 14.695 -9.125 -4.148 1 98.62 201 VAL B C 1
ATOM 3342 O O . VAL B 1 201 ? 14.125 -9.062 -5.242 1 98.62 201 VAL B O 1
ATOM 3345 N N . ASP B 1 202 ? 15.914 -8.719 -3.955 1 98.31 202 ASP B N 1
ATOM 3346 C CA . ASP B 1 202 ? 16.719 -8.273 -5.09 1 98.31 202 ASP B CA 1
ATOM 3347 C C . ASP B 1 202 ? 17.5 -9.438 -5.699 1 98.31 202 ASP B C 1
ATOM 3349 O O . ASP B 1 202 ? 17.297 -10.594 -5.32 1 98.31 202 ASP B O 1
ATOM 3353 N N . LYS B 1 203 ? 18.328 -9.172 -6.691 1 97.69 203 LYS B N 1
ATOM 3354 C CA . LYS B 1 203 ? 19.047 -10.18 -7.477 1 97.69 203 LYS B CA 1
ATOM 3355 C C . LYS B 1 203 ? 19.984 -11 -6.594 1 97.69 203 LYS B C 1
ATOM 3357 O O . LYS B 1 203 ? 20.359 -12.117 -6.953 1 97.69 203 LYS B O 1
ATOM 3362 N N . ASN B 1 204 ? 20.375 -10.469 -5.453 1 97.31 204 ASN B N 1
ATOM 3363 C CA . ASN B 1 204 ? 21.312 -11.156 -4.57 1 97.31 204 ASN B CA 1
ATOM 3364 C C . ASN B 1 204 ? 20.578 -11.914 -3.465 1 97.31 204 ASN B C 1
ATOM 3366 O O . ASN B 1 204 ? 21.219 -12.461 -2.562 1 97.31 204 ASN B O 1
ATOM 3370 N N . GLY B 1 205 ? 19.281 -11.883 -3.459 1 96.44 205 GLY B N 1
ATOM 3371 C CA . GLY B 1 205 ? 18.516 -12.594 -2.459 1 96.44 205 GLY B CA 1
ATOM 3372 C C . GLY B 1 205 ? 18.25 -11.773 -1.208 1 96.44 205 GLY B C 1
ATOM 3373 O O . GLY B 1 205 ? 17.703 -12.281 -0.228 1 96.44 205 GLY B O 1
ATOM 3374 N N . LYS B 1 206 ? 18.672 -10.516 -1.221 1 97.94 206 LYS B N 1
ATOM 3375 C CA . LYS B 1 206 ? 18.422 -9.633 -0.083 1 97.94 206 LYS B CA 1
ATOM 3376 C C . LYS B 1 206 ? 16.938 -9.281 0.032 1 97.94 206 LYS B C 1
ATOM 3378 O O . LYS B 1 206 ? 16.328 -8.836 -0.939 1 97.94 206 LYS B O 1
ATOM 3383 N N . VAL B 1 207 ? 16.375 -9.531 1.246 1 98.56 207 VAL B N 1
ATOM 3384 C CA . VAL B 1 207 ? 14.984 -9.156 1.497 1 98.56 207 VAL B CA 1
ATOM 3385 C C . VAL B 1 207 ? 14.883 -7.645 1.661 1 98.56 207 VAL B C 1
ATOM 3387 O O . VAL B 1 207 ? 15.477 -7.07 2.576 1 98.56 207 VAL B O 1
ATOM 3390 N N . LEU B 1 208 ? 14.156 -6.977 0.793 1 98.56 208 LEU B N 1
ATOM 3391 C CA . LEU B 1 208 ? 13.977 -5.531 0.835 1 98.56 208 LEU B CA 1
ATOM 3392 C C . LEU B 1 208 ? 12.734 -5.156 1.632 1 98.56 208 LEU B C 1
ATOM 3394 O O . LEU B 1 208 ? 12.75 -4.207 2.42 1 98.56 208 LEU B O 1
ATOM 3398 N N . THR B 1 209 ? 11.688 -5.871 1.427 1 98.56 209 THR B N 1
ATOM 3399 C CA . THR B 1 209 ? 10.422 -5.707 2.129 1 98.56 209 THR B CA 1
ATOM 3400 C C . THR B 1 209 ? 9.734 -7.055 2.33 1 98.56 209 THR B C 1
ATOM 3402 O O . THR B 1 209 ? 9.812 -7.93 1.467 1 98.56 209 THR B O 1
ATOM 3405 N N . GLU B 1 210 ? 9.086 -7.25 3.41 1 98.25 210 GLU B N 1
ATOM 3406 C CA . GLU B 1 210 ? 8.32 -8.477 3.621 1 98.25 210 GLU B CA 1
ATOM 3407 C C . GLU B 1 210 ? 7.008 -8.188 4.344 1 98.25 210 GLU B C 1
ATOM 3409 O O . GLU B 1 210 ? 6.852 -7.129 4.961 1 98.25 210 GLU B O 1
ATOM 3414 N N . ALA B 1 211 ? 6.105 -9.086 4.242 1 97.5 211 ALA B N 1
ATOM 3415 C CA . ALA B 1 211 ? 4.785 -8.867 4.82 1 97.5 211 ALA B CA 1
ATOM 3416 C C . ALA B 1 211 ? 4.109 -10.188 5.168 1 97.5 211 ALA B C 1
ATOM 3418 O O . ALA B 1 211 ? 4.488 -11.242 4.645 1 97.5 211 ALA B O 1
ATOM 3419 N N . GLU B 1 212 ? 3.234 -10.102 6.047 1 96.56 212 GLU B N 1
ATOM 3420 C CA . GLU B 1 212 ? 2.234 -11.125 6.352 1 96.56 212 GLU B CA 1
ATOM 3421 C C . GLU B 1 212 ? 0.821 -10.57 6.207 1 96.56 212 GLU B C 1
ATOM 3423 O O . GLU B 1 212 ? 0.545 -9.438 6.621 1 96.56 212 GLU B O 1
ATOM 3428 N N . GLY B 1 213 ? -0.016 -11.32 5.598 1 96.31 213 GLY B N 1
ATOM 3429 C CA . GLY B 1 213 ? -1.371 -10.844 5.367 1 96.31 213 GLY B CA 1
ATOM 3430 C C . GLY B 1 213 ? -2.426 -11.906 5.621 1 96.31 213 GLY B C 1
ATOM 3431 O O . GLY B 1 213 ? -2.156 -13.102 5.488 1 96.31 213 GLY B O 1
ATOM 3432 N N . MET B 1 214 ? -3.557 -11.445 6.016 1 95.5 214 MET B N 1
ATOM 3433 C CA . MET B 1 214 ? -4.73 -12.289 6.23 1 95.5 214 MET B CA 1
ATOM 3434 C C . MET B 1 214 ? -5.84 -11.938 5.246 1 95.5 214 MET B C 1
ATOM 3436 O O . MET B 1 214 ? -6.16 -10.758 5.059 1 95.5 214 MET B O 1
ATOM 3440 N N . TRP B 1 215 ? -6.371 -12.906 4.609 1 94.56 215 TRP B N 1
ATOM 3441 C CA . TRP B 1 215 ? -7.488 -12.758 3.686 1 94.56 215 TRP B CA 1
ATOM 3442 C C . TRP B 1 215 ? -8.68 -13.602 4.129 1 94.56 215 TRP B C 1
ATOM 3444 O O . TRP B 1 215 ? -8.508 -14.633 4.777 1 94.56 215 TRP B O 1
ATOM 3454 N N . VAL B 1 216 ? -9.836 -13.141 3.744 1 92.38 216 VAL B N 1
ATOM 3455 C CA . VAL B 1 216 ? -11.055 -13.883 4.039 1 92.38 216 VAL B CA 1
ATOM 3456 C C . VAL B 1 216 ? -11.867 -14.07 2.762 1 92.38 216 VAL B C 1
ATOM 3458 O O . VAL B 1 216 ? -12.047 -13.125 1.985 1 92.38 216 VAL B O 1
ATOM 3461 N N . LEU B 1 217 ? -12.336 -15.242 2.615 1 87.19 217 LEU B N 1
ATOM 3462 C CA . LEU B 1 217 ? -13.234 -15.555 1.511 1 87.19 217 LEU B CA 1
ATOM 3463 C C . LEU B 1 217 ? -14.672 -15.156 1.845 1 87.19 217 LEU B C 1
ATOM 3465 O O . LEU B 1 217 ? -15.219 -15.586 2.861 1 87.19 217 LEU B O 1
ATOM 3469 N N . THR B 1 218 ? -15.219 -14.172 1.083 1 81.25 218 THR B N 1
ATOM 3470 C CA . THR B 1 218 ? -16.578 -13.742 1.353 1 81.25 218 THR B CA 1
ATOM 3471 C C . THR B 1 218 ? -17.578 -14.844 0.987 1 81.25 218 THR B C 1
ATOM 3473 O O . THR B 1 218 ? -17.328 -15.633 0.074 1 81.25 218 THR B O 1
ATOM 3476 N N . LYS B 1 219 ? -18.688 -14.969 1.971 1 64.94 219 LYS B N 1
ATOM 3477 C CA . LYS B 1 219 ? -19.75 -15.953 1.735 1 64.94 219 LYS B CA 1
ATOM 3478 C C . LYS B 1 219 ? -20.469 -15.68 0.419 1 64.94 219 LYS B C 1
ATOM 3480 O O . LYS B 1 219 ? -20.656 -14.523 0.034 1 64.94 219 LYS B O 1
ATOM 3485 N N . ARG B 1 220 ? -20.578 -16.75 -0.373 1 54.34 220 ARG B N 1
ATOM 3486 C CA . ARG B 1 220 ? -21.328 -16.734 -1.624 1 54.34 220 ARG B CA 1
ATOM 3487 C C . ARG B 1 220 ? -22.766 -16.281 -1.392 1 54.34 220 ARG B C 1
ATOM 3489 O O . ARG B 1 220 ? -23.422 -16.734 -0.439 1 54.34 220 ARG B O 1
ATOM 3496 N N . GLN B 1 221 ? -23.094 -15.062 -1.417 1 45.22 221 GLN B N 1
ATOM 3497 C CA . GLN B 1 221 ? -24.531 -14.852 -1.312 1 45.22 221 GLN B CA 1
ATOM 3498 C C . GLN B 1 221 ? -25.297 -15.883 -2.137 1 45.22 221 GLN B C 1
ATOM 3500 O O . GLN B 1 221 ? -25.094 -15.992 -3.348 1 45.22 221 GLN B O 1
ATOM 3505 N N . GLU B 1 222 ? -25.438 -17.156 -1.723 1 37.12 222 GLU B N 1
ATOM 3506 C CA . GLU B 1 222 ? -26.453 -18 -2.365 1 37.12 222 GLU B CA 1
ATOM 3507 C C . GLU B 1 222 ? -27.703 -17.188 -2.705 1 37.12 222 GLU B C 1
ATOM 3509 O O . GLU B 1 222 ? -28.203 -16.422 -1.877 1 37.12 222 GLU B O 1
ATOM 3514 N N . LYS B 1 223 ? -27.812 -16.766 -3.912 1 32.31 223 LYS B N 1
ATOM 3515 C CA . LYS B 1 223 ? -29.203 -16.422 -4.238 1 32.31 223 LYS B CA 1
ATOM 3516 C C . LYS B 1 223 ? -30.188 -17.391 -3.59 1 32.31 223 LYS B C 1
ATOM 3518 O O . LYS B 1 223 ? -30.109 -18.594 -3.82 1 32.31 223 LYS B O 1
ATOM 3523 N N . LEU B 1 224 ? -30.547 -17.031 -2.367 1 29.89 224 LEU B N 1
ATOM 3524 C CA . LEU B 1 224 ? -31.797 -17.703 -2.062 1 29.89 224 LEU B CA 1
ATOM 3525 C C . LEU B 1 224 ? -32.875 -17.375 -3.098 1 29.89 224 LEU B C 1
ATOM 3527 O O . LEU B 1 224 ? -32.969 -16.219 -3.537 1 29.89 224 LEU B O 1
#

Foldseek 3Di:
DPPCPPLDQVQVVQQVVDDADPVQVVVQCVDVLSVVVVPPPQKDWTHQPLLDDDPVCHSCCVVPVQCDQAAWVHKIKIFGPCQDAFAADPPPPDDFDADDPDDDDDDPDFGMKMKTFGHDDSQDPDVQFGDPVVVVVVFVSRQVVQVSVNCRPVGDDDFDKDWDDKHKDFDATDGHGAMWMKGKHWPHDYVQKTKMKIFIAHSVRDTGMIMITMIGGDDDPPPD/DPPCPWLDQVQVVQQVVDDADPVQVVVQCVDVLSVVVVPPPQKDWTHQPLLDDDPVCHSCCVVPVQCDQAAWVHKIKIFGPCQDAFAADPPPPDDFDADDPDDDDDDPDFGMKMKTFGHDDSQDPDVQFGDPVVVVVVFVSRQVVQVSVNCRPVGDDDFDKDWDDKHKDFDATDGHGAMWMKGKHWPHDYVQKTKMKIFIAHSVRDTGMIMITMIGGDDDPPPD

pLDDT: mean 89.56, std 15.97, range [26.11, 98.94]

Organism: NCBI:txid1442368

Sequence (448 aa):
MSEQHGKTDFMADFIGSHSISEDDRRYFASIEWTNKYLADPLYKAIPTFSRTLKDTGEDYFFARTINSPDTIPHLLSLQLKDYPNPPESPKGQLKLRTNHSEPTEVPQHPECVVLLSIGRPGLDGHPEVIHGGMACAILDEMMGLCAMLHQQHLPGPRGALFTVGLNITYRAPVPTPGDVLVRSWLVGKEGRKWLSRGQIVDKNGKVLTEAEGMWVLTKRQEKLMSEQHGKTDFMADFIGSHSISEDDRRYFASIEWTNKYLADPLYKAIPTFSRTLKDTGEDYFFARTINSPDTIPHLLSLQLKDYPNPPESPKGQLKLRTNHSEPTEVPQHPECVVLLSIGRPGLDGHPEVIHGGMACAILDEMMGLCAMLHQQHLPGPRGALFTVGLNITYRAPVPTPGDVLVRSWLVGKEGRKWLSRGQIVDKNGKVLTEAEGMWVLTKRQEKL